Protein AF-A0A6J4JRX9-F1 (afdb_monomer_lite)

Secondary structure (DSSP, 8-state):
------SSHHHHHHHHHHHHH-SS--SS-----PPEEEEEEESGGGHHHHHHHHHHHHHH-S-EEEE--GGGTTTTHHHHHTSEEEEEEETTTPPPGGGS-HHHHHHHHTS---TTEEEEEEEE-TTS-EEEEEEESSHHHHHHHHHH-SSGGGS-SS-EEEEE--B-TT--EEEEEEEE-SSS-HHHHHHHHHHHHHHHHHTTSSEEEP-TTHHHHHHHS--BTTBS-SHHHHHHHHHHH-SSEEEEEEEEEEEEEEEEEEEEEE-SPPPPPPPPPPPPGGGG-------S-----TTSHHHHHHHHHHH----HHHHHHHHHHIIIIIHHHHHHHHHHHHHHHHH-EEEEEEEEEEEEEEEEEEEEEEEETTT--EEEEEEEEEEEEEEEEEEEEEEEEESTTPPPPPPP-PPPBS---HHHHHHHHHHHHHHHHHHHHHHSBPPP-----------------PPPPPP-------EEEEEEETTEEEES--GGGT--TT-EEEEE-TTS-EEEEEEEEE-SS-EEEEE-TT--HHHHTT--TT-EEE-

Radius of gyration: 42.66 Å; chains: 1; bounding box: 105×110×105 Å

Sequence (551 aa):
DVTISAPDAAWLRRAVAQFRSLREPPRLPLRQSVRSIAVVPVGPSLVGVAEWYVTANRRRKTALPHLLPLERYEASAPRIAHADELLLVDRSAAPGPAALPPAVAGLIAARAAGPSETVVWRTPKGNGGVRIVISAPNPDLVAEALRRYPDLRTAPEAPSVVASAPDLRAVRRIAVAGLKNGAGGPDLARRVASLAATQVRALQAFEVLERAGLSEVLSEIALGQAGITRAGDRDRVRQLAAADALLIVEVTDAQGSVQYAPSNERLTPPMPKPPARPPEPSRLRVLPSWPDAVFESPAWFPAETALRSVVGVMTDHEYKQALNRYYNVTLPRWQQWVDEYERRYRNREISWKQSLVARQTAAVSGSLRLVDLADGLVLWEAPFSASGSDASVFKTAAVTSAGEGSLPLPAAHPEASPRPSDAFVARVAESAVARGVQALRSTALLPSAAGGADTASASEPAPMVPPEAPPAAAADSGGRILDVDGDVLLIGLGASDGLRVDDTLQVRLPDNRTVGLVVTRVRPRTCDATFDPGMPADLRALVAVGQGVGR

Organism: NCBI:txid157466

InterPro domains:
  IPR005534 Curli production assembly/transport component CsgG [PF03783] (164-252)

pLDDT: mean 79.76, std 15.52, range [27.22, 95.31]

Foldseek 3Di:
DDDDDDPDPVVSVVSVVVCVVDPDHDPDDDDDDAAEEEEEEQFPQQPVLLVVLQVVVVVVSNHHYDYDYQVCCVVCVVVVLRHAYEYEAAQQGGPDLVPGDVVVSVVVVVDDDPLFFWKKAWAAHPVRHIYIYTHGNHNLLSSVVCVVCVPRVVIHHDIDGPAGFQACQVWAAEEFFFEEQEDADPVLSVLLRVLLLVLLVVVLQYHYDYFPCLRVLVNVQPQDPFFRQDPVSLVVSCVRRVGQKYKYWYWNDKWKKKDKDKDKDWPDDADDDQDDQDDQPVVQDDDPPDPDDDDDDPPPVVVVVVCCVPRPRDDPVRNVVSNCCCVVPVRVVSVVSNVVVVVCQQFPKIKMKMWIKIKMKMKIKTKIWMAGSVNRGTSDMDIWIFIDIDIDGPDIDIDIDGGSPDDDDGDDDDDMGRDDDSVVSSVRSSVRSSVNSVCSVSRHNGHDNDDDDDDDDDDDDDDDDDDDDDDDDDDQPKKWFADDDPQKTKIQAAVCNVDDQQDWKWFQFPVRDIFIWGFHAGDNGITITGGDPPDDPVVVVRDDGGTIIGD

Structure (mmCIF, N/CA/C/O backbone):
data_AF-A0A6J4JRX9-F1
#
_entry.id   AF-A0A6J4JRX9-F1
#
loop_
_atom_site.group_PDB
_atom_site.id
_atom_site.type_symbol
_atom_site.label_atom_id
_atom_site.label_alt_id
_atom_site.label_comp_id
_atom_site.label_asym_id
_atom_site.label_entity_id
_atom_site.label_seq_id
_atom_site.pdbx_PDB_ins_code
_atom_site.Cartn_x
_atom_site.Cartn_y
_atom_site.Cartn_z
_atom_site.occupancy
_atom_site.B_iso_or_equiv
_atom_site.auth_seq_id
_atom_site.auth_comp_id
_atom_site.auth_asym_id
_atom_site.auth_atom_id
_atom_site.pdbx_PDB_model_num
ATOM 1 N N . ASP A 1 1 ? 32.810 41.000 9.903 1.00 69.12 1 ASP A N 1
ATOM 2 C CA . ASP A 1 1 ? 32.368 39.599 10.055 1.00 69.12 1 ASP A CA 1
ATOM 3 C C . ASP A 1 1 ? 30.946 39.521 10.573 1.00 69.12 1 ASP A C 1
ATOM 5 O O . ASP A 1 1 ? 30.579 40.310 11.435 1.00 69.12 1 ASP A O 1
ATOM 9 N N . VAL A 1 2 ? 30.130 38.620 10.014 1.00 78.62 2 VAL A N 1
ATOM 10 C CA . VAL A 1 2 ? 28.741 38.388 10.448 1.00 78.62 2 VAL A CA 1
ATOM 11 C C . VAL A 1 2 ? 28.605 36.940 10.897 1.00 78.62 2 VAL A C 1
ATOM 13 O O . VAL A 1 2 ? 28.815 36.022 10.107 1.00 78.62 2 VAL A O 1
ATOM 16 N N . THR A 1 3 ? 28.220 36.739 12.156 1.00 83.31 3 THR A N 1
ATOM 17 C CA . THR A 1 3 ? 27.976 35.410 12.727 1.00 83.31 3 THR A CA 1
ATOM 18 C C . THR A 1 3 ? 26.490 35.082 12.644 1.00 83.31 3 THR A C 1
ATOM 20 O O . THR A 1 3 ? 25.662 35.773 13.235 1.00 83.31 3 THR A O 1
ATOM 23 N N . ILE A 1 4 ? 26.146 34.007 11.933 1.00 82.31 4 ILE A N 1
ATOM 24 C CA . ILE A 1 4 ? 24.780 33.474 11.869 1.00 82.31 4 ILE A CA 1
ATOM 25 C C . ILE A 1 4 ? 24.747 32.179 12.677 1.00 82.31 4 ILE A C 1
ATOM 27 O O . ILE A 1 4 ? 25.478 31.240 12.374 1.00 82.31 4 ILE A O 1
ATOM 31 N N . SER A 1 5 ? 23.889 32.131 13.695 1.00 79.19 5 SER A N 1
ATOM 32 C CA . SER A 1 5 ? 23.660 30.942 14.518 1.00 79.19 5 SER A CA 1
ATOM 33 C C . SER A 1 5 ? 22.247 30.414 14.292 1.00 79.19 5 SER A C 1
ATOM 35 O O . SER A 1 5 ? 21.303 31.189 14.128 1.00 79.19 5 SER A O 1
ATOM 37 N N . ALA A 1 6 ? 22.106 29.093 14.253 1.00 76.19 6 ALA A N 1
ATOM 38 C CA . ALA A 1 6 ? 20.841 28.412 14.033 1.00 76.19 6 ALA A CA 1
ATOM 39 C C . ALA A 1 6 ? 20.828 27.061 14.766 1.00 76.19 6 ALA A C 1
ATOM 41 O O . ALA A 1 6 ? 21.892 26.479 14.979 1.00 76.19 6 ALA A O 1
ATOM 42 N N . PRO A 1 7 ? 19.642 26.539 15.122 1.00 69.44 7 PRO A N 1
ATOM 43 C CA . PRO A 1 7 ? 19.524 25.291 15.878 1.00 69.44 7 PRO A CA 1
ATOM 44 C C . PRO A 1 7 ? 19.961 24.044 15.093 1.00 69.44 7 PRO A C 1
ATOM 46 O O . PRO A 1 7 ? 20.330 23.046 15.702 1.00 69.44 7 PRO A O 1
ATOM 49 N N . ASP A 1 8 ? 19.928 24.082 13.757 1.00 72.88 8 ASP A N 1
ATOM 50 C CA . ASP A 1 8 ? 20.431 23.007 12.899 1.00 72.88 8 ASP A CA 1
ATOM 51 C C . ASP A 1 8 ? 20.886 23.525 11.520 1.00 72.88 8 ASP A C 1
ATOM 53 O O . ASP A 1 8 ? 20.710 24.696 11.169 1.00 72.88 8 ASP A O 1
ATOM 57 N N . ALA A 1 9 ? 21.455 22.633 10.703 1.00 74.00 9 ALA A N 1
ATOM 58 C CA . ALA A 1 9 ? 21.954 22.961 9.369 1.00 74.00 9 ALA A CA 1
ATOM 59 C C . ALA A 1 9 ? 20.857 23.407 8.378 1.00 74.00 9 ALA A C 1
ATOM 61 O O . ALA A 1 9 ? 21.138 24.157 7.441 1.00 74.00 9 ALA A O 1
ATOM 62 N N . ALA A 1 10 ? 19.609 22.954 8.536 1.00 69.81 10 ALA A N 1
ATOM 63 C CA . ALA A 1 10 ? 18.510 23.354 7.659 1.00 69.81 10 ALA A CA 1
ATOM 64 C C . ALA A 1 10 ? 18.066 24.794 7.948 1.00 69.81 10 ALA A C 1
ATOM 66 O O . ALA A 1 10 ? 17.882 25.577 7.008 1.00 69.81 10 ALA A O 1
ATOM 67 N N . TRP A 1 11 ? 17.966 25.154 9.227 1.00 72.25 11 TRP A N 1
ATOM 68 C CA . TRP A 1 11 ? 17.722 26.518 9.678 1.00 72.25 11 TRP A CA 1
ATOM 69 C C . TRP A 1 11 ? 18.900 27.435 9.383 1.00 72.25 11 TRP A C 1
ATOM 71 O O . TRP A 1 11 ? 18.672 28.554 8.932 1.00 72.25 11 TRP A O 1
ATOM 81 N N . LEU A 1 12 ? 20.139 26.954 9.515 1.00 80.69 12 LEU A N 1
ATOM 82 C CA . LEU A 1 12 ? 21.327 27.727 9.152 1.00 80.69 12 LEU A CA 1
ATOM 83 C C . LEU A 1 12 ? 21.299 28.115 7.672 1.00 80.69 12 LEU A C 1
ATOM 85 O O . LEU A 1 12 ? 21.439 29.287 7.339 1.00 80.69 12 LEU A O 1
ATOM 89 N N . ARG A 1 13 ? 21.023 27.158 6.774 1.00 81.50 13 ARG A N 1
ATOM 90 C CA . ARG A 1 13 ? 20.884 27.435 5.333 1.00 81.50 13 ARG A CA 1
ATOM 91 C C . ARG A 1 13 ? 19.801 28.474 5.038 1.00 81.50 13 ARG A C 1
ATOM 93 O O . ARG A 1 13 ? 19.998 29.324 4.175 1.00 81.50 13 ARG A O 1
ATOM 100 N N . ARG A 1 14 ? 18.669 28.424 5.750 1.00 77.06 14 ARG A N 1
ATOM 101 C CA . ARG A 1 14 ? 17.591 29.415 5.613 1.00 77.06 14 ARG A CA 1
ATOM 102 C C . ARG A 1 14 ? 18.017 30.786 6.130 1.00 77.06 14 ARG A C 1
ATOM 104 O O . ARG A 1 14 ? 17.813 31.762 5.422 1.00 77.06 14 ARG A O 1
ATOM 111 N N . ALA A 1 15 ? 18.606 30.854 7.319 1.00 81.00 15 ALA A N 1
ATOM 112 C CA . ALA A 1 15 ? 19.076 32.096 7.918 1.00 81.00 15 ALA A CA 1
ATOM 113 C C . ALA A 1 15 ? 20.143 32.764 7.037 1.00 81.00 15 ALA A C 1
ATOM 115 O O . ALA A 1 15 ? 20.081 33.967 6.814 1.00 81.00 15 ALA A O 1
ATOM 116 N N . VAL A 1 16 ? 21.047 31.980 6.437 1.00 86.19 16 VAL A N 1
ATOM 117 C CA . VAL A 1 16 ? 22.018 32.457 5.440 1.00 86.19 16 VAL A CA 1
ATOM 118 C C . VAL A 1 16 ? 21.322 32.974 4.180 1.00 86.19 16 VAL A C 1
ATOM 120 O O . VAL A 1 16 ? 21.652 34.057 3.709 1.00 86.19 16 VAL A O 1
ATOM 123 N N . ALA A 1 17 ? 20.358 32.232 3.624 1.00 84.81 17 ALA A N 1
ATOM 124 C CA . ALA A 1 17 ? 19.619 32.666 2.436 1.00 84.81 17 ALA A CA 1
ATOM 125 C C . ALA A 1 17 ? 18.822 33.957 2.690 1.00 84.81 17 ALA A C 1
ATOM 127 O O . ALA A 1 17 ? 18.840 34.867 1.867 1.00 84.81 17 ALA A O 1
ATOM 128 N N . GLN A 1 18 ? 18.178 34.059 3.852 1.00 83.06 18 GLN A N 1
ATOM 129 C CA . GLN A 1 18 ? 17.458 35.251 4.279 1.00 83.06 18 GLN A CA 1
ATOM 130 C C . GLN A 1 18 ? 18.415 36.425 4.487 1.00 83.06 18 GLN A C 1
ATOM 132 O O . GLN A 1 18 ? 18.157 37.502 3.964 1.00 83.06 18 GLN A O 1
ATOM 137 N N . PHE A 1 19 ? 19.542 36.218 5.170 1.00 85.69 19 PHE A N 1
ATOM 138 C CA . PHE A 1 19 ? 20.568 37.244 5.336 1.00 85.69 19 PHE A CA 1
ATOM 139 C C . PHE A 1 19 ? 21.078 37.759 3.981 1.00 85.69 19 PHE A C 1
ATOM 141 O O . PHE A 1 19 ? 21.140 38.964 3.777 1.00 85.69 19 PHE A O 1
ATOM 148 N N . ARG A 1 20 ? 21.344 36.864 3.019 1.00 87.25 20 ARG A N 1
ATOM 149 C CA . ARG A 1 20 ? 21.748 37.230 1.647 1.00 87.25 20 ARG A CA 1
ATOM 150 C C . ARG A 1 20 ? 20.680 38.006 0.871 1.00 87.25 20 ARG A C 1
ATOM 152 O O . ARG A 1 20 ? 21.022 38.688 -0.086 1.00 87.25 20 ARG A O 1
ATOM 159 N N . SER A 1 21 ? 19.407 37.880 1.249 1.00 86.44 21 SER A N 1
ATOM 160 C CA . SER A 1 21 ? 18.303 38.625 0.629 1.00 86.44 21 SER A CA 1
ATOM 161 C C . SER A 1 21 ? 18.113 40.033 1.204 1.00 86.44 21 SER A C 1
ATOM 163 O O . SER A 1 21 ? 17.367 40.829 0.635 1.00 86.44 21 SER A O 1
ATOM 165 N N . LEU A 1 22 ? 18.773 40.357 2.322 1.00 85.31 22 LEU A N 1
ATOM 166 C CA . LEU A 1 22 ? 18.727 41.696 2.895 1.00 85.31 22 LEU A CA 1
ATOM 167 C C . LEU A 1 22 ? 19.593 42.639 2.055 1.00 85.31 22 LEU A C 1
ATOM 169 O O . LEU A 1 22 ? 20.739 42.326 1.742 1.00 85.31 22 LEU A O 1
ATOM 173 N N . ARG A 1 23 ? 19.048 43.813 1.715 1.00 86.56 23 ARG A N 1
ATOM 174 C CA . ARG A 1 23 ? 19.794 44.861 0.994 1.00 86.56 23 ARG A CA 1
ATOM 175 C C . ARG A 1 23 ? 20.955 45.420 1.818 1.00 86.56 23 ARG A C 1
ATOM 177 O O . ARG A 1 23 ? 21.963 45.814 1.249 1.00 86.56 23 ARG A O 1
ATOM 184 N N . GLU A 1 24 ? 20.815 45.422 3.142 1.00 86.31 24 GLU A N 1
ATOM 185 C CA . GLU A 1 24 ? 21.845 45.850 4.087 1.00 86.31 24 GLU A CA 1
ATOM 186 C C . GLU A 1 24 ? 21.929 44.865 5.264 1.00 86.31 24 GLU A C 1
ATOM 188 O O . GLU A 1 24 ? 20.896 44.338 5.698 1.00 86.31 24 GLU A O 1
ATOM 193 N N . PRO A 1 25 ? 23.131 44.609 5.811 1.00 81.31 25 PRO A N 1
ATOM 194 C CA . PRO A 1 25 ? 23.280 43.780 6.998 1.00 81.31 25 PRO A CA 1
ATOM 195 C C . PRO A 1 25 ? 22.623 44.464 8.213 1.00 81.31 25 PRO A C 1
ATOM 197 O O . PRO A 1 25 ? 22.790 45.672 8.408 1.00 81.31 25 PRO A O 1
ATOM 200 N N . PRO A 1 26 ? 21.884 43.723 9.059 1.00 80.50 26 PRO A N 1
ATOM 201 C CA . PRO A 1 26 ? 21.229 44.301 10.221 1.00 80.50 26 PRO A CA 1
ATOM 202 C C . PRO A 1 26 ? 22.281 44.830 11.202 1.00 80.50 26 PRO A C 1
ATOM 204 O O . PRO A 1 26 ? 23.213 44.122 11.579 1.00 80.50 26 PRO A O 1
ATOM 207 N N . ARG A 1 27 ? 22.115 46.085 11.632 1.00 83.69 27 ARG A N 1
ATOM 208 C CA . ARG A 1 27 ? 23.027 46.761 12.576 1.00 83.69 27 ARG A CA 1
ATOM 209 C C . ARG A 1 27 ? 22.879 46.268 14.020 1.00 83.69 27 ARG A C 1
ATOM 211 O O . ARG A 1 27 ? 23.728 46.555 14.854 1.00 83.69 27 ARG A O 1
ATOM 218 N N . LEU A 1 28 ? 21.806 45.532 14.310 1.00 83.06 28 LEU A N 1
ATOM 219 C CA . LEU A 1 28 ? 21.521 44.919 15.605 1.00 83.06 28 LEU A CA 1
ATOM 220 C C . LEU A 1 28 ? 21.326 43.405 15.440 1.00 83.06 28 LEU A C 1
ATOM 222 O O . LEU A 1 28 ? 20.880 42.970 14.374 1.00 83.06 28 LEU A O 1
ATOM 226 N N . PRO A 1 29 ? 21.605 42.594 16.481 1.00 80.12 29 PRO A N 1
ATOM 227 C CA . PRO A 1 29 ? 21.343 41.161 16.450 1.00 80.12 29 PRO A CA 1
ATOM 228 C C . PRO A 1 29 ? 19.869 40.875 16.142 1.00 80.12 29 PRO A C 1
ATOM 230 O O . PRO A 1 29 ? 18.986 41.101 16.970 1.00 80.12 29 PRO A O 1
ATOM 233 N N . LEU A 1 30 ? 19.599 40.351 14.946 1.00 77.50 30 LEU A N 1
ATOM 234 C CA . LEU A 1 30 ? 18.257 39.950 14.549 1.00 77.50 30 LEU A CA 1
ATOM 235 C C . LEU A 1 30 ? 17.956 38.570 15.144 1.00 77.50 30 LEU A C 1
ATOM 237 O O . LEU A 1 30 ? 18.492 37.557 14.696 1.00 77.50 30 LEU A O 1
ATOM 241 N N . ARG A 1 31 ? 17.101 38.522 16.167 1.00 75.06 31 ARG A N 1
ATOM 242 C CA . ARG A 1 31 ? 16.618 37.260 16.740 1.00 75.06 31 ARG A CA 1
ATOM 243 C C . ARG A 1 31 ? 15.301 36.875 16.083 1.00 75.06 31 ARG A C 1
ATOM 245 O O . ARG A 1 31 ? 14.309 37.580 16.228 1.00 75.06 31 ARG A O 1
ATOM 252 N N . GLN A 1 32 ? 15.286 35.736 15.399 1.00 68.56 32 GLN A N 1
ATOM 253 C CA . GLN A 1 32 ? 14.055 35.132 14.905 1.00 68.56 32 GLN A CA 1
ATOM 254 C C . GLN A 1 32 ? 13.674 33.965 15.816 1.00 68.56 32 GLN A C 1
ATOM 256 O O . GLN A 1 32 ? 14.455 33.031 15.999 1.00 68.56 32 GLN A O 1
ATOM 261 N N . SER A 1 33 ? 12.482 34.022 16.405 1.00 66.31 33 SER A N 1
ATOM 262 C CA . SER A 1 33 ? 11.951 32.924 17.205 1.00 66.31 33 SER A CA 1
ATOM 263 C C . SER A 1 33 ? 11.574 31.758 16.292 1.00 66.31 33 SER A C 1
ATOM 265 O O . SER A 1 33 ? 10.687 31.855 15.444 1.00 66.31 33 SER A O 1
ATOM 267 N N . VAL A 1 34 ? 12.270 30.635 16.459 1.00 70.06 34 VAL A N 1
ATOM 268 C CA . VAL A 1 34 ? 11.876 29.361 15.855 1.00 70.06 34 VAL A CA 1
ATOM 269 C C . VAL A 1 34 ? 10.865 28.714 16.789 1.00 70.06 34 VAL A C 1
ATOM 271 O O . VAL A 1 34 ? 11.145 28.534 17.972 1.00 70.06 34 VAL A O 1
ATOM 274 N N . ARG A 1 35 ? 9.680 28.378 16.275 1.00 75.81 35 ARG A N 1
ATOM 275 C CA . ARG A 1 35 ? 8.700 27.619 17.057 1.00 75.81 35 ARG A CA 1
ATOM 276 C C . ARG A 1 35 ? 9.214 26.203 17.256 1.00 75.81 35 ARG A C 1
ATOM 278 O O . ARG A 1 35 ? 9.426 25.494 16.273 1.00 75.81 35 ARG A O 1
ATOM 285 N N . SER A 1 36 ? 9.392 25.807 18.506 1.00 85.31 36 SER A N 1
ATOM 286 C CA . SER A 1 36 ? 9.726 24.435 18.879 1.00 85.31 36 SER A CA 1
ATOM 287 C C . SER A 1 36 ? 8.452 23.674 19.219 1.00 85.31 36 SER A C 1
ATOM 289 O O . SER A 1 36 ? 7.572 24.226 19.877 1.00 85.31 36 SER A O 1
ATOM 291 N N . ILE A 1 37 ? 8.362 22.419 18.781 1.00 89.81 37 ILE A N 1
ATOM 292 C CA . ILE A 1 37 ? 7.240 21.525 19.083 1.00 89.81 37 ILE A CA 1
ATOM 293 C C . ILE A 1 37 ? 7.790 20.300 19.811 1.00 89.81 37 ILE A C 1
ATOM 295 O O . ILE A 1 37 ? 8.621 19.584 19.254 1.00 89.81 37 ILE A O 1
ATOM 299 N N . ALA A 1 38 ? 7.335 20.041 21.032 1.00 91.94 38 ALA A N 1
ATOM 300 C CA . ALA A 1 38 ? 7.601 18.793 21.739 1.00 91.94 38 ALA A CA 1
ATOM 301 C C . ALA A 1 38 ? 6.570 17.740 21.311 1.00 91.94 38 ALA A C 1
ATOM 303 O O . ALA A 1 38 ? 5.374 17.933 21.507 1.00 91.94 38 ALA A O 1
ATOM 304 N N . VAL A 1 39 ? 7.029 16.644 20.711 1.00 94.12 39 VAL A N 1
ATOM 305 C CA . VAL A 1 39 ? 6.196 15.524 20.258 1.00 94.12 39 VAL A CA 1
ATOM 306 C C . VAL A 1 39 ? 6.330 14.392 21.263 1.00 94.12 39 VAL A C 1
ATOM 308 O O . VAL A 1 39 ? 7.422 13.852 21.436 1.00 94.12 39 VAL A O 1
ATOM 311 N N . VAL A 1 40 ? 5.230 14.053 21.924 1.00 93.69 40 VAL A N 1
ATOM 312 C CA . VAL A 1 40 ? 5.192 13.131 23.060 1.00 93.69 40 VAL A CA 1
ATOM 313 C C . VAL A 1 40 ? 4.323 11.923 22.698 1.00 93.69 40 VAL A C 1
ATOM 315 O O . VAL A 1 40 ? 3.097 12.058 22.642 1.00 93.69 40 VAL A O 1
ATOM 318 N N . PRO A 1 41 ? 4.922 10.753 22.416 1.00 94.06 41 PRO A N 1
ATOM 319 C CA . PRO A 1 41 ? 4.177 9.519 22.211 1.00 94.06 41 PRO A CA 1
ATOM 320 C C . PRO A 1 41 ? 3.727 8.941 23.560 1.00 94.06 41 PRO A C 1
ATOM 322 O O . PRO A 1 41 ? 4.542 8.671 24.440 1.00 94.06 41 PRO A O 1
ATOM 325 N N . VAL A 1 42 ? 2.422 8.743 23.719 1.00 90.69 42 VAL A N 1
ATOM 326 C CA . VAL A 1 42 ? 1.777 8.112 24.874 1.00 90.69 42 VAL A CA 1
ATOM 327 C C . VAL A 1 42 ? 1.356 6.705 24.458 1.00 90.69 42 VAL A C 1
ATOM 329 O O . VAL A 1 42 ? 0.253 6.486 23.957 1.00 90.69 42 VAL A O 1
ATOM 332 N N . GLY A 1 43 ? 2.294 5.775 24.620 1.00 85.81 43 GLY A N 1
ATOM 333 C CA . GLY A 1 43 ? 2.199 4.388 24.164 1.00 85.81 43 GLY A CA 1
ATOM 334 C C . GLY A 1 43 ? 3.432 3.999 23.332 1.00 85.81 43 GLY A C 1
ATOM 335 O O . GLY A 1 43 ? 3.871 4.787 22.486 1.00 85.81 43 GLY A O 1
ATOM 336 N N . PRO A 1 44 ? 4.017 2.805 23.541 1.00 85.94 44 PRO A N 1
ATOM 337 C CA . PRO A 1 44 ? 5.254 2.400 22.862 1.00 85.94 44 PRO A CA 1
ATOM 338 C C . PRO A 1 44 ? 5.084 2.263 21.338 1.00 85.94 44 PRO A C 1
ATOM 340 O O . PRO A 1 44 ? 6.000 2.563 20.573 1.00 85.94 44 PRO A O 1
ATOM 343 N N . SER A 1 45 ? 3.888 1.887 20.886 1.00 87.12 45 SER A N 1
ATOM 344 C CA . SER A 1 45 ? 3.480 1.778 19.477 1.00 87.12 45 SER A CA 1
ATOM 345 C C . SER A 1 45 ? 3.566 3.099 18.694 1.00 87.12 45 SER A C 1
ATOM 347 O O . SER A 1 45 ? 3.683 3.086 17.468 1.00 87.12 45 SER A O 1
ATOM 349 N N . LEU A 1 46 ? 3.538 4.249 19.377 1.00 92.38 46 LEU A N 1
ATOM 350 C CA . LEU A 1 46 ? 3.522 5.573 18.749 1.00 92.38 46 LEU A CA 1
ATOM 351 C C . LEU A 1 46 ? 4.898 6.185 18.515 1.00 92.38 46 LEU A C 1
ATOM 353 O O . LEU A 1 46 ? 4.987 7.218 17.848 1.00 92.38 46 LEU A O 1
ATOM 357 N N . VAL A 1 47 ? 5.973 5.572 19.014 1.00 91.31 47 VAL A N 1
ATOM 358 C CA . VAL A 1 47 ? 7.333 6.098 18.826 1.00 91.31 47 VAL A CA 1
ATOM 359 C C . VAL A 1 47 ? 7.656 6.231 17.335 1.00 91.31 47 VAL A C 1
ATOM 361 O O . VAL A 1 47 ? 8.080 7.299 16.899 1.00 91.31 47 VAL A O 1
ATOM 364 N N . GLY A 1 48 ? 7.333 5.215 16.528 1.00 90.69 48 GLY A N 1
ATOM 365 C CA . GLY A 1 48 ? 7.534 5.264 15.075 1.00 90.69 48 GLY A CA 1
ATOM 366 C C . GLY A 1 48 ? 6.711 6.357 14.378 1.00 90.69 48 GLY A C 1
ATOM 367 O O . GLY A 1 48 ? 7.213 7.051 13.491 1.00 90.69 48 GLY A O 1
ATOM 368 N N . VAL A 1 49 ? 5.463 6.579 14.812 1.00 91.69 49 VAL A N 1
ATOM 369 C CA . VAL A 1 49 ? 4.599 7.655 14.286 1.00 91.69 49 VAL A CA 1
ATOM 370 C C . VAL A 1 49 ? 5.183 9.032 14.625 1.00 91.69 49 VAL A C 1
ATOM 372 O O . VAL A 1 49 ? 5.248 9.919 13.768 1.00 91.69 49 VAL A O 1
ATOM 375 N N . ALA A 1 50 ? 5.660 9.206 15.858 1.00 92.62 50 ALA A N 1
ATOM 376 C CA . ALA A 1 50 ? 6.289 10.436 16.317 1.00 92.62 50 ALA A CA 1
ATOM 377 C C . ALA A 1 50 ? 7.602 10.727 15.565 1.00 92.62 50 ALA A C 1
ATOM 379 O O . ALA A 1 50 ? 7.814 11.852 15.105 1.00 92.62 50 ALA A O 1
ATOM 380 N N . GLU A 1 51 ? 8.461 9.723 15.376 1.00 92.38 51 GLU A N 1
ATOM 381 C CA . GLU A 1 51 ? 9.711 9.834 14.612 1.00 92.38 51 GLU A CA 1
ATOM 382 C C . GLU A 1 51 ? 9.472 10.206 13.147 1.00 92.38 51 GLU A C 1
ATOM 384 O O . GLU A 1 51 ? 10.152 11.090 12.605 1.00 92.38 51 GLU A O 1
ATOM 389 N N . TRP A 1 52 ? 8.475 9.581 12.514 1.00 91.12 52 TRP A N 1
ATOM 390 C CA . TRP A 1 52 ? 8.041 9.941 11.169 1.00 91.12 52 TRP A CA 1
ATOM 391 C C . TRP A 1 52 ? 7.623 11.412 11.107 1.00 91.12 52 TRP A C 1
ATOM 393 O O . TRP A 1 52 ? 8.118 12.155 10.253 1.00 91.12 52 TRP A O 1
ATOM 403 N N . TYR A 1 53 ? 6.778 11.864 12.039 1.00 89.81 53 TYR A N 1
ATOM 404 C CA . TYR A 1 53 ? 6.314 13.250 12.087 1.00 89.81 53 TYR A CA 1
ATOM 405 C C . TYR A 1 53 ? 7.476 14.237 12.268 1.00 89.81 53 TYR A C 1
ATOM 407 O O . TYR A 1 53 ? 7.554 15.239 11.546 1.00 89.81 53 TYR A O 1
ATOM 415 N N . VAL A 1 54 ? 8.409 13.951 13.185 1.00 89.56 54 VAL A N 1
ATOM 416 C CA . VAL A 1 54 ? 9.613 14.768 13.413 1.00 89.56 54 VAL A CA 1
ATOM 417 C C . VAL A 1 54 ? 10.445 14.865 12.134 1.00 89.56 54 VAL A C 1
ATOM 419 O O . VAL A 1 54 ? 10.830 15.960 11.716 1.00 89.56 54 VAL A O 1
ATOM 422 N N . THR A 1 55 ? 10.683 13.737 11.469 1.00 87.12 55 THR A N 1
ATOM 423 C CA . THR A 1 55 ? 11.489 13.667 10.244 1.00 87.12 55 THR A CA 1
ATOM 424 C C . THR A 1 55 ? 10.830 14.409 9.083 1.00 87.12 55 THR A C 1
ATOM 426 O O . THR A 1 55 ? 11.488 15.183 8.380 1.00 87.12 55 THR A O 1
ATOM 429 N N . ALA A 1 56 ? 9.522 14.224 8.898 1.00 83.50 56 ALA A N 1
ATOM 430 C CA . ALA A 1 56 ? 8.748 14.877 7.852 1.00 83.50 56 ALA A CA 1
ATOM 431 C C . ALA A 1 56 ? 8.702 16.403 8.043 1.00 83.50 56 ALA A C 1
ATOM 433 O O . ALA A 1 56 ? 8.903 17.156 7.086 1.00 83.50 56 ALA A O 1
ATOM 434 N N . ASN A 1 57 ? 8.508 16.881 9.275 1.00 79.56 57 ASN A N 1
ATOM 435 C CA . ASN A 1 57 ? 8.364 18.312 9.554 1.00 79.56 57 ASN A CA 1
ATOM 436 C C . ASN A 1 57 ? 9.692 19.069 9.635 1.00 79.56 57 ASN A C 1
ATOM 438 O O . ASN A 1 57 ? 9.737 20.238 9.248 1.00 79.56 57 ASN A O 1
ATOM 442 N N . ARG A 1 58 ? 10.806 18.403 9.978 1.00 76.88 58 ARG A N 1
ATOM 443 C CA . ARG A 1 58 ? 12.154 18.984 9.808 1.00 76.88 58 ARG A CA 1
ATOM 444 C C . ARG A 1 58 ? 12.413 19.434 8.367 1.00 76.88 58 ARG A C 1
ATOM 446 O O . ARG A 1 58 ? 13.098 20.430 8.143 1.00 76.88 58 ARG A O 1
ATOM 453 N N . ARG A 1 59 ? 11.828 18.749 7.376 1.00 70.88 59 ARG A N 1
ATOM 454 C CA . ARG A 1 59 ? 11.943 19.127 5.955 1.00 70.88 59 ARG A CA 1
ATOM 455 C C . ARG A 1 59 ? 11.060 20.320 5.573 1.00 70.88 59 ARG A C 1
ATOM 457 O O . ARG A 1 59 ? 11.443 21.079 4.686 1.00 70.88 59 ARG A O 1
ATOM 464 N N . ARG A 1 60 ? 9.912 20.505 6.240 1.00 68.06 60 ARG A N 1
ATOM 465 C CA . ARG A 1 60 ? 8.909 21.546 5.927 1.00 68.06 60 ARG A CA 1
ATOM 466 C C . ARG A 1 60 ? 9.263 22.942 6.460 1.00 68.06 60 ARG A C 1
ATOM 468 O O . ARG A 1 60 ? 8.702 23.921 5.983 1.00 68.06 60 ARG A O 1
ATOM 475 N N . LYS A 1 61 ? 10.232 23.061 7.381 1.00 67.69 61 LYS A N 1
ATOM 476 C CA . LYS A 1 61 ? 10.791 24.340 7.893 1.00 67.69 61 LYS A CA 1
ATOM 477 C C . LYS A 1 61 ? 9.767 25.292 8.552 1.00 67.69 61 LYS A C 1
ATOM 479 O O . LYS A 1 61 ? 10.034 26.492 8.656 1.00 67.69 61 LYS A O 1
ATOM 484 N N . THR A 1 62 ? 8.611 24.792 8.986 1.00 68.50 62 THR A N 1
ATOM 485 C CA . THR A 1 62 ? 7.547 25.580 9.643 1.00 68.50 62 THR A CA 1
ATOM 486 C C . THR A 1 62 ? 7.712 25.640 11.162 1.00 68.50 62 THR A C 1
ATOM 488 O O . THR A 1 62 ? 7.413 26.664 11.772 1.00 68.50 62 THR A O 1
ATOM 491 N N . ALA A 1 63 ? 8.249 24.579 11.761 1.00 77.12 63 ALA A N 1
ATOM 492 C CA . ALA A 1 63 ? 8.580 24.478 13.177 1.00 77.12 63 ALA A CA 1
ATOM 493 C C . ALA A 1 63 ? 9.726 23.473 13.383 1.00 77.12 63 ALA A C 1
ATOM 495 O O . ALA A 1 63 ? 10.060 22.714 12.469 1.00 77.12 63 ALA A O 1
ATOM 496 N N . LEU A 1 64 ? 10.330 23.473 14.570 1.00 84.62 64 LEU A N 1
ATOM 497 C CA . LEU A 1 64 ? 11.371 22.533 14.971 1.00 84.62 64 LEU A CA 1
ATOM 498 C C . LEU A 1 64 ? 10.769 21.457 15.891 1.00 84.62 64 LEU A C 1
ATOM 500 O O . LEU A 1 64 ? 10.584 21.706 17.083 1.00 84.62 64 LEU A O 1
ATOM 504 N N . PRO A 1 65 ? 10.407 20.276 15.359 1.00 88.44 65 PRO A N 1
ATOM 505 C CA . PRO A 1 65 ? 9.874 19.194 16.171 1.00 88.44 65 PRO A CA 1
ATOM 506 C C . PRO A 1 65 ? 10.992 18.440 16.906 1.00 88.44 65 PRO A C 1
ATOM 508 O O . PRO A 1 65 ? 12.041 18.116 16.333 1.00 88.44 65 PRO A O 1
ATOM 511 N N . HIS A 1 66 ? 10.727 18.105 18.163 1.00 88.75 66 HIS A N 1
ATOM 512 C CA . HIS A 1 66 ? 11.591 17.322 19.035 1.00 88.75 66 HIS A CA 1
ATOM 513 C C . HIS A 1 66 ? 10.809 16.145 19.594 1.00 88.75 66 HIS A C 1
ATOM 515 O O . HIS A 1 66 ? 9.757 16.338 20.196 1.00 88.75 66 HIS A O 1
ATOM 521 N N . LEU A 1 67 ? 11.337 14.936 19.416 1.00 91.81 67 LEU A N 1
ATOM 522 C CA . LEU A 1 67 ? 10.803 13.768 20.098 1.00 91.81 67 LEU A CA 1
ATOM 523 C C . LEU A 1 67 ? 11.112 13.887 21.592 1.00 91.81 67 LEU A C 1
ATOM 525 O O . LEU A 1 67 ? 12.265 14.105 21.972 1.00 91.81 67 LEU A O 1
ATOM 529 N N . LEU A 1 68 ? 10.088 13.745 22.421 1.00 91.50 68 LEU A N 1
ATOM 530 C CA . LEU A 1 68 ? 10.194 13.739 23.868 1.00 91.50 68 LEU A CA 1
ATOM 531 C C . LEU A 1 68 ? 9.568 12.440 24.393 1.00 91.50 68 LEU A C 1
ATOM 533 O O . LEU A 1 68 ? 8.344 12.329 24.394 1.00 91.50 68 LEU A O 1
ATOM 537 N N . PRO A 1 69 ? 10.387 11.469 24.833 1.00 89.69 69 PRO A N 1
ATOM 538 C CA . PRO A 1 69 ? 9.889 10.260 25.480 1.00 89.69 69 PRO A CA 1
ATOM 539 C C . PRO A 1 69 ? 9.027 10.599 26.700 1.00 89.69 69 PRO A C 1
ATOM 541 O O . PRO A 1 69 ? 9.330 11.555 27.426 1.00 89.69 69 PRO A O 1
ATOM 544 N N . LEU A 1 70 ? 7.966 9.821 26.921 1.00 87.88 70 LEU A N 1
ATOM 545 C CA . LEU A 1 70 ? 6.976 10.076 27.968 1.00 87.88 70 LEU A CA 1
ATOM 546 C C . LEU A 1 70 ? 7.610 10.125 29.367 1.00 87.88 70 LEU A C 1
ATOM 548 O O . LEU A 1 70 ? 7.244 10.965 30.185 1.00 87.88 70 LEU A O 1
ATOM 552 N N . GLU A 1 71 ? 8.627 9.302 29.613 1.00 87.19 71 GLU A N 1
ATOM 553 C CA . GLU A 1 71 ? 9.334 9.185 30.895 1.00 87.19 71 GLU A CA 1
ATOM 554 C C . GLU A 1 71 ? 10.116 10.460 31.245 1.00 87.19 71 GLU A C 1
ATOM 556 O O . GLU A 1 71 ? 10.437 10.718 32.402 1.00 87.19 71 GLU A O 1
ATOM 561 N N . ARG A 1 72 ? 10.437 11.285 30.241 1.00 87.94 72 ARG A N 1
ATOM 562 C CA . ARG A 1 72 ? 11.165 12.551 30.411 1.00 87.94 72 ARG A CA 1
ATOM 563 C C . ARG A 1 72 ? 10.247 13.767 30.446 1.00 87.94 72 ARG A C 1
ATOM 565 O O . ARG A 1 72 ? 10.757 14.891 30.499 1.00 87.94 72 ARG A O 1
ATOM 572 N N . TYR A 1 73 ? 8.931 13.565 30.391 1.00 87.19 73 TYR A N 1
ATOM 573 C CA . TYR A 1 73 ? 7.957 14.645 30.278 1.00 87.19 73 TYR A CA 1
ATOM 574 C C . TYR A 1 73 ? 8.052 15.628 31.450 1.00 87.19 73 TYR A C 1
ATOM 576 O O . TYR A 1 73 ? 8.258 16.822 31.238 1.00 87.19 73 TYR A O 1
ATOM 584 N N . GLU A 1 74 ? 8.008 15.134 32.688 1.00 86.50 74 GLU A N 1
ATOM 585 C CA . GLU A 1 74 ? 8.068 15.982 33.888 1.00 86.50 74 GLU A CA 1
ATOM 586 C C . GLU A 1 74 ? 9.423 16.668 34.054 1.00 86.50 74 GLU A C 1
ATOM 588 O O . GLU A 1 74 ? 9.490 17.882 34.243 1.00 86.50 74 GLU A O 1
ATOM 593 N N . ALA A 1 75 ? 10.514 15.917 33.880 1.00 85.38 75 ALA A N 1
ATOM 594 C CA . ALA A 1 75 ? 11.872 16.456 33.943 1.00 85.38 75 ALA A CA 1
ATOM 595 C C . ALA A 1 75 ? 12.119 17.560 32.895 1.00 85.38 75 ALA A C 1
ATOM 597 O O . ALA A 1 75 ? 12.984 18.419 33.069 1.00 85.38 75 ALA A O 1
ATOM 598 N N . SER A 1 76 ? 11.350 17.557 31.803 1.00 84.81 76 SER A N 1
ATOM 599 C CA . SER A 1 76 ? 11.436 18.548 30.731 1.00 84.81 76 SER A CA 1
ATOM 600 C C . SER A 1 76 ? 10.402 19.671 30.852 1.00 84.81 76 SER A C 1
ATOM 602 O O . SER A 1 76 ? 10.397 20.552 29.991 1.00 84.81 76 SER A O 1
ATOM 604 N N . ALA A 1 77 ? 9.573 19.707 31.904 1.00 82.00 77 ALA A N 1
ATOM 605 C CA . ALA A 1 77 ? 8.493 20.684 32.070 1.00 82.00 77 ALA A CA 1
ATOM 606 C C . ALA A 1 77 ? 8.921 22.155 31.861 1.00 82.00 77 ALA A C 1
ATOM 608 O O . ALA A 1 77 ? 8.221 22.858 31.128 1.00 82.00 77 ALA A O 1
ATOM 609 N N . PRO A 1 78 ? 10.083 22.635 32.363 1.00 80.06 78 PRO A N 1
ATOM 610 C CA . PRO A 1 78 ? 10.532 24.008 32.105 1.00 80.06 78 PRO A CA 1
ATOM 611 C C . PRO A 1 78 ? 10.806 24.288 30.621 1.00 80.06 78 PRO A C 1
ATOM 613 O O . PRO A 1 78 ? 10.537 25.377 30.123 1.00 80.06 78 PRO A O 1
ATOM 616 N N . ARG A 1 79 ? 11.326 23.298 29.884 1.00 76.12 79 ARG A N 1
ATOM 617 C CA . ARG A 1 79 ? 11.603 23.418 28.441 1.00 76.12 79 ARG A CA 1
ATOM 618 C C . ARG A 1 79 ? 10.320 23.328 27.627 1.00 76.12 79 ARG A C 1
ATOM 620 O O . ARG A 1 79 ? 10.128 24.101 26.693 1.00 76.12 79 ARG A O 1
ATOM 627 N N . ILE A 1 80 ? 9.441 22.405 28.011 1.00 82.25 80 ILE A N 1
ATOM 628 C CA . ILE A 1 80 ? 8.127 22.217 27.406 1.00 82.25 80 ILE A CA 1
ATOM 629 C C . ILE A 1 80 ? 7.285 23.473 27.581 1.00 82.25 80 ILE A C 1
ATOM 631 O O . ILE A 1 80 ? 6.588 23.843 26.644 1.00 82.25 80 ILE A O 1
ATOM 635 N N . ALA A 1 81 ? 7.366 24.160 28.727 1.00 79.69 81 ALA A N 1
ATOM 636 C CA . ALA A 1 81 ? 6.608 25.378 28.991 1.00 79.69 81 ALA A CA 1
ATOM 637 C C . ALA A 1 81 ? 6.690 26.341 27.802 1.00 79.69 81 ALA A C 1
ATOM 639 O O . ALA A 1 81 ? 5.646 26.734 27.301 1.00 79.69 81 ALA A O 1
ATOM 640 N N . HIS A 1 82 ? 7.885 26.587 27.258 1.00 78.31 82 HIS A N 1
ATOM 641 C CA . HIS A 1 82 ? 8.141 27.512 26.145 1.00 78.31 82 HIS A CA 1
ATOM 642 C C . HIS A 1 82 ? 7.956 26.935 24.726 1.00 78.31 82 HIS A C 1
ATOM 644 O O . HIS A 1 82 ? 8.188 27.653 23.754 1.00 78.31 82 HIS A O 1
ATOM 650 N N . ALA A 1 83 ? 7.552 25.671 24.588 1.00 84.25 83 ALA A N 1
ATOM 651 C CA . ALA A 1 83 ? 7.314 25.009 23.306 1.00 84.25 83 ALA A CA 1
ATOM 652 C C . ALA A 1 83 ? 5.815 24.776 23.053 1.00 84.25 83 ALA A C 1
ATOM 654 O O . ALA A 1 83 ? 5.018 24.674 23.990 1.00 84.25 83 ALA A O 1
ATOM 655 N N . ASP A 1 84 ? 5.439 24.643 21.783 1.00 89.12 84 ASP A N 1
ATOM 656 C CA . ASP A 1 84 ? 4.175 24.004 21.425 1.00 89.12 84 ASP A CA 1
ATOM 657 C C . ASP A 1 84 ? 4.281 22.500 21.752 1.00 89.12 84 ASP A C 1
ATOM 659 O O . ASP A 1 84 ? 5.369 21.920 21.745 1.00 89.12 84 ASP A O 1
ATOM 663 N N . GLU A 1 85 ? 3.167 21.852 22.064 1.00 91.31 85 GLU A N 1
ATOM 664 C CA . GLU A 1 85 ? 3.128 20.446 22.471 1.00 91.31 85 GLU A CA 1
ATOM 665 C C . GLU A 1 85 ? 2.211 19.643 21.555 1.00 91.31 85 GLU A C 1
ATOM 667 O O . GLU A 1 85 ? 1.124 20.097 21.202 1.00 91.31 85 GLU A O 1
ATOM 672 N N . LEU A 1 86 ? 2.634 18.432 21.208 1.00 93.00 86 LEU A N 1
ATOM 673 C CA . LEU A 1 86 ? 1.855 17.451 20.470 1.00 93.00 86 LEU A CA 1
ATOM 674 C C . LEU A 1 86 ? 1.876 16.129 21.237 1.00 93.00 86 LEU A C 1
ATOM 676 O O . LEU A 1 86 ? 2.879 15.420 21.222 1.00 93.00 86 LEU A O 1
ATOM 680 N N . LEU A 1 87 ? 0.771 15.815 21.904 1.00 92.88 87 LEU A N 1
ATOM 681 C CA . LEU A 1 87 ? 0.543 14.552 22.598 1.00 92.88 87 LEU A CA 1
ATOM 682 C C . LEU A 1 87 ? -0.158 13.586 21.644 1.00 92.88 87 LEU A C 1
ATOM 684 O O . LEU A 1 87 ? -1.251 13.869 21.151 1.00 92.88 87 LEU A O 1
ATOM 688 N N . LEU A 1 88 ? 0.478 12.451 21.383 1.00 94.12 88 LEU A N 1
ATOM 689 C CA . LEU A 1 88 ? -0.066 11.369 20.571 1.00 94.12 88 LEU A CA 1
ATOM 690 C C . LEU A 1 88 ? -0.475 10.248 21.518 1.00 94.12 88 LEU A C 1
ATOM 692 O O . LEU A 1 88 ? 0.379 9.770 22.252 1.00 94.12 88 LEU A O 1
ATOM 696 N N . VAL A 1 89 ? -1.738 9.835 21.527 1.00 91.25 89 VAL A N 1
ATOM 697 C CA . VAL A 1 89 ? -2.257 8.844 22.479 1.00 91.25 89 VAL A CA 1
ATOM 698 C C . VAL A 1 89 ? -2.831 7.651 21.731 1.00 91.25 89 VAL A C 1
ATOM 700 O O . VAL A 1 89 ? -3.783 7.795 20.963 1.00 91.25 89 VAL A O 1
ATOM 703 N N . ASP A 1 90 ? -2.254 6.477 21.979 1.00 89.56 90 ASP A N 1
ATOM 704 C CA . ASP A 1 90 ? -2.762 5.195 21.501 1.00 89.56 90 ASP A CA 1
ATOM 705 C C . ASP A 1 90 ? -3.499 4.519 22.648 1.00 89.56 90 ASP A C 1
ATOM 707 O O . ASP A 1 90 ? -2.881 3.985 23.564 1.00 89.56 90 ASP A O 1
ATOM 711 N N . ARG A 1 91 ? -4.830 4.533 22.600 1.00 86.19 91 ARG A N 1
ATOM 712 C CA . ARG A 1 91 ? -5.657 3.985 23.678 1.00 86.19 91 ARG A CA 1
ATOM 713 C C . ARG A 1 91 ? -5.615 2.459 23.770 1.00 86.19 91 ARG A C 1
ATOM 715 O O . ARG A 1 91 ? -6.001 1.942 24.812 1.00 86.19 91 ARG A O 1
ATOM 722 N N . SER A 1 92 ? -5.141 1.742 22.745 1.00 80.12 92 SER A N 1
ATOM 723 C CA . SER A 1 92 ? -4.976 0.281 22.821 1.00 80.12 92 SER A CA 1
ATOM 724 C C . SER A 1 92 ? -3.771 -0.147 23.660 1.00 80.12 92 SER A C 1
ATOM 726 O O . SER A 1 92 ? -3.774 -1.240 24.220 1.00 80.12 92 SER A O 1
ATOM 728 N N . ALA A 1 93 ? -2.759 0.718 23.765 1.00 80.12 93 ALA A N 1
ATOM 729 C CA . ALA A 1 93 ? -1.492 0.430 24.436 1.00 80.12 93 ALA A CA 1
ATOM 730 C C . ALA A 1 93 ? -1.077 1.526 25.435 1.00 80.12 93 ALA A C 1
ATOM 732 O O . ALA A 1 93 ? 0.068 1.550 25.897 1.00 80.12 93 ALA A O 1
ATOM 733 N N . ALA A 1 94 ? -1.979 2.461 25.749 1.00 74.38 94 ALA A N 1
ATOM 734 C CA . ALA A 1 94 ? -1.713 3.528 26.699 1.00 74.38 94 ALA A CA 1
ATOM 735 C C . ALA A 1 94 ? -1.514 2.932 28.103 1.00 74.38 94 ALA A C 1
ATOM 737 O O . ALA A 1 94 ? -2.315 2.096 28.531 1.00 74.38 94 ALA A O 1
ATOM 738 N N . PRO A 1 95 ? -0.492 3.385 28.851 1.00 73.31 95 PRO A N 1
ATOM 739 C CA . PRO A 1 95 ? -0.379 3.063 30.265 1.00 73.31 95 PRO A CA 1
ATOM 740 C C . PRO A 1 95 ? -1.662 3.459 30.999 1.00 73.31 95 PRO A C 1
ATOM 742 O O . PRO A 1 95 ? -2.271 4.487 30.685 1.00 73.31 95 PRO A O 1
ATOM 745 N N . GLY A 1 96 ? -2.053 2.673 32.006 1.00 73.00 96 GLY A N 1
ATOM 746 C CA . GLY A 1 96 ? -3.149 3.055 32.893 1.00 73.00 96 GLY A CA 1
ATOM 747 C C . GLY A 1 96 ? -2.906 4.442 33.513 1.00 73.00 96 GLY A C 1
ATOM 748 O O . GLY A 1 96 ? -1.754 4.865 33.639 1.00 73.00 96 GLY A O 1
ATOM 749 N N . PRO A 1 97 ? -3.959 5.160 33.941 1.00 71.31 97 PRO A N 1
ATOM 750 C CA . PRO A 1 97 ? -3.853 6.547 34.405 1.00 71.31 97 PRO A CA 1
ATOM 751 C C . PRO A 1 97 ? -2.850 6.750 35.552 1.00 71.31 97 PRO A C 1
ATOM 753 O O . PRO A 1 97 ? -2.268 7.824 35.654 1.00 71.31 97 PRO A O 1
ATOM 756 N N . ALA A 1 98 ? -2.601 5.719 36.367 1.00 68.62 98 ALA A N 1
ATOM 757 C CA . ALA A 1 98 ? -1.611 5.734 37.447 1.00 68.62 98 ALA A CA 1
ATOM 758 C C . ALA A 1 98 ? -0.142 5.687 36.972 1.00 68.62 98 ALA A C 1
ATOM 760 O O . ALA A 1 98 ? 0.750 6.086 37.712 1.00 68.62 98 ALA A O 1
ATOM 761 N N . ALA A 1 99 ? 0.116 5.199 35.756 1.00 76.38 99 ALA A N 1
ATOM 762 C CA . ALA A 1 99 ? 1.451 5.098 35.159 1.00 76.38 99 ALA A CA 1
ATOM 763 C C . ALA A 1 99 ? 1.772 6.268 34.210 1.00 76.38 99 ALA A C 1
ATOM 765 O O . ALA A 1 99 ? 2.878 6.360 33.678 1.00 76.38 99 ALA A O 1
ATOM 766 N N . LEU A 1 100 ? 0.806 7.161 33.976 1.00 81.75 100 LEU A N 1
ATOM 767 C CA . LEU A 1 100 ? 0.997 8.378 33.197 1.00 81.75 100 LEU A CA 1
ATOM 768 C C . LEU A 1 100 ? 1.466 9.522 34.107 1.00 81.75 100 LEU A C 1
ATOM 770 O O . LEU A 1 100 ? 0.983 9.635 35.234 1.00 81.75 100 LEU A O 1
ATOM 774 N N . PRO A 1 101 ? 2.319 10.440 33.613 1.00 81.44 101 PRO A N 1
ATOM 775 C CA . PRO A 1 101 ? 2.578 11.698 34.309 1.00 81.44 101 PRO A CA 1
ATOM 776 C C . PRO A 1 101 ? 1.247 12.395 34.658 1.00 81.44 101 PRO A C 1
ATOM 778 O O . PRO A 1 101 ? 0.403 12.511 33.760 1.00 81.44 101 PRO A O 1
ATOM 781 N N . PRO A 1 102 ? 1.022 12.914 35.884 1.00 81.00 102 PRO A N 1
ATOM 782 C CA . PRO A 1 102 ? -0.275 13.455 36.305 1.00 81.00 102 PRO A CA 1
ATOM 783 C C . PRO A 1 102 ? -0.794 14.567 35.389 1.00 81.00 102 PRO A C 1
ATOM 785 O O . PRO A 1 102 ? -1.990 14.662 35.117 1.00 81.00 102 PRO A O 1
ATOM 788 N N . ALA A 1 103 ? 0.120 15.372 34.840 1.00 76.69 103 ALA A N 1
ATOM 789 C CA . ALA A 1 103 ? -0.205 16.407 33.865 1.00 76.69 103 ALA A CA 1
ATOM 790 C C . ALA A 1 103 ? -0.775 15.835 32.554 1.00 76.69 103 ALA A C 1
ATOM 792 O O . ALA A 1 103 ? -1.662 16.444 31.964 1.00 76.69 103 ALA A O 1
ATOM 793 N N . VAL A 1 104 ? -0.286 14.678 32.097 1.00 80.31 104 VAL A N 1
ATOM 794 C CA . VAL A 1 104 ? -0.783 13.977 30.900 1.00 80.31 104 VAL A CA 1
ATOM 795 C C . VAL A 1 104 ? -2.076 13.228 31.225 1.00 80.31 104 VAL A C 1
ATOM 797 O O . VAL A 1 104 ? -3.044 13.334 30.474 1.00 80.31 104 VAL A O 1
ATOM 800 N N . ALA A 1 105 ? -2.131 12.549 32.375 1.00 80.88 105 ALA A N 1
ATOM 801 C CA . ALA A 1 105 ? -3.316 11.835 32.844 1.00 80.88 105 ALA A CA 1
ATOM 802 C C . ALA A 1 105 ? -4.539 12.762 32.956 1.00 80.88 105 ALA A C 1
ATOM 804 O O . ALA A 1 105 ? -5.599 12.447 32.419 1.00 80.88 105 ALA A O 1
ATOM 805 N N . GLY A 1 106 ? -4.383 13.943 33.566 1.00 76.94 106 GLY A N 1
ATOM 806 C CA . GLY A 1 106 ? -5.469 14.918 33.712 1.00 76.94 106 GLY A CA 1
ATOM 807 C C . GLY A 1 106 ? -5.992 15.472 32.382 1.00 76.94 106 GLY A C 1
ATOM 808 O O . GLY A 1 106 ? -7.182 15.757 32.255 1.00 76.94 106 GLY A O 1
ATOM 809 N N . LEU A 1 107 ? -5.134 15.583 31.362 1.00 75.69 107 LEU A N 1
ATOM 810 C CA . LEU A 1 107 ? -5.539 16.033 30.025 1.00 75.69 107 LEU A CA 1
ATOM 811 C C . LEU A 1 107 ? -6.368 14.986 29.279 1.00 75.69 107 LEU A C 1
ATOM 813 O O . LEU A 1 107 ? -7.261 15.356 28.520 1.00 75.69 107 LEU A O 1
ATOM 817 N N . ILE A 1 108 ? -6.056 13.704 29.481 1.00 76.19 108 ILE A N 1
ATOM 818 C CA . ILE A 1 108 ? -6.733 12.581 28.825 1.00 76.19 108 ILE A CA 1
ATOM 819 C C . ILE A 1 108 ? -8.038 12.241 29.559 1.00 76.19 108 ILE A C 1
ATOM 821 O O . ILE A 1 108 ? -9.067 12.055 28.918 1.00 76.19 108 ILE A O 1
ATOM 825 N N . ALA A 1 109 ? -8.022 12.215 30.895 1.00 69.56 109 ALA A N 1
ATOM 826 C CA . ALA A 1 109 ? -9.160 11.800 31.718 1.00 69.56 109 ALA A CA 1
ATOM 827 C C . ALA A 1 109 ? -10.368 12.749 31.631 1.00 69.56 109 ALA A C 1
ATOM 829 O O . ALA A 1 109 ? -11.505 12.322 31.805 1.00 69.56 109 ALA A O 1
ATOM 830 N N . ALA A 1 110 ? -10.144 14.035 31.349 1.00 58.81 110 ALA A N 1
ATOM 831 C CA . ALA A 1 110 ? -11.200 15.044 31.365 1.00 58.81 110 ALA A CA 1
ATOM 832 C C . ALA A 1 110 ? -12.125 15.023 30.133 1.00 58.81 110 ALA A C 1
ATOM 834 O O . ALA A 1 110 ? -13.072 15.810 30.085 1.00 58.81 110 ALA A O 1
ATOM 835 N N . ARG A 1 111 ? -11.854 14.196 29.111 1.00 70.75 111 ARG A N 1
ATOM 836 C CA . ARG A 1 111 ? -12.535 14.269 27.808 1.00 70.75 111 ARG A CA 1
ATOM 837 C C . ARG A 1 111 ? -13.076 12.905 27.373 1.00 70.75 111 ARG A C 1
ATOM 839 O O . ARG A 1 111 ? -12.320 11.956 27.200 1.00 70.75 111 ARG A O 1
ATOM 846 N N . ALA A 1 112 ? -14.393 12.830 27.172 1.00 60.75 112 ALA A N 1
ATOM 847 C CA . ALA A 1 112 ? -15.062 11.628 26.688 1.00 60.75 112 ALA A CA 1
ATOM 848 C C . ALA A 1 112 ? -14.722 11.383 25.208 1.00 60.75 112 ALA A C 1
ATOM 850 O O . ALA A 1 112 ? -14.934 12.253 24.367 1.00 60.75 112 ALA A O 1
ATOM 851 N N . ALA A 1 113 ? -14.196 10.197 24.913 1.00 75.75 113 ALA A N 1
ATOM 852 C CA . ALA A 1 113 ? -14.018 9.672 23.567 1.00 75.75 113 ALA A CA 1
ATOM 853 C C . ALA A 1 113 ? -14.534 8.232 23.567 1.00 75.75 113 ALA A C 1
ATOM 855 O O . ALA A 1 113 ? -14.072 7.417 24.374 1.00 75.75 113 ALA A O 1
ATOM 856 N N . GLY A 1 114 ? -15.463 7.901 22.672 1.00 77.75 114 GLY A N 1
ATOM 857 C CA . GLY A 1 114 ? -15.947 6.534 22.496 1.00 77.75 114 GLY A CA 1
ATOM 858 C C . GLY A 1 114 ? -14.800 5.574 22.154 1.00 77.75 114 GLY A C 1
ATOM 859 O O . GLY A 1 114 ? -13.766 6.012 21.639 1.00 77.75 114 GLY A O 1
ATOM 860 N N . PRO A 1 115 ? -14.920 4.263 22.426 1.00 78.25 115 PRO A N 1
ATOM 861 C CA . PRO A 1 115 ? -13.830 3.295 22.248 1.00 78.25 115 PRO A CA 1
ATOM 862 C C . PRO A 1 115 ? -13.326 3.177 20.799 1.00 78.25 115 PRO A C 1
ATOM 864 O O . PRO A 1 115 ? -12.214 2.709 20.590 1.00 78.25 115 PRO A O 1
ATOM 867 N N . SER A 1 116 ? -14.102 3.637 19.816 1.00 83.69 116 SER A N 1
ATOM 868 C CA . SER A 1 116 ? -13.773 3.638 18.385 1.00 83.69 116 SER A CA 1
ATOM 869 C C . SER A 1 116 ? -13.446 5.012 17.799 1.00 83.69 116 SER A C 1
ATOM 871 O O . SER A 1 116 ? -13.099 5.116 16.623 1.00 83.69 116 SER A O 1
ATOM 873 N N . GLU A 1 117 ? -13.536 6.074 18.595 1.00 86.69 117 GLU A N 1
ATOM 874 C CA . GLU A 1 117 ? -13.410 7.445 18.103 1.00 86.69 117 GLU A CA 1
ATOM 875 C C . GLU A 1 117 ? -11.962 7.939 18.116 1.00 86.69 117 GLU A C 1
ATOM 877 O O . GLU A 1 117 ? -11.223 7.775 19.087 1.00 86.69 117 GLU A O 1
ATOM 882 N N . THR A 1 118 ? -11.557 8.616 17.053 1.00 88.56 118 THR A N 1
ATOM 883 C CA . THR A 1 118 ? -10.346 9.431 17.048 1.00 88.56 118 THR A CA 1
ATOM 884 C C . THR A 1 118 ? -10.740 10.860 17.368 1.00 88.56 118 THR A C 1
ATOM 886 O O . THR A 1 118 ? -11.511 11.475 16.630 1.00 88.56 118 THR A O 1
ATOM 889 N N . VAL A 1 119 ? -10.205 11.397 18.459 1.00 90.00 119 VAL A N 1
ATOM 890 C CA . VAL A 1 119 ? -10.529 12.730 18.968 1.00 90.00 119 VAL A CA 1
ATOM 891 C C . VAL A 1 119 ? -9.290 13.609 18.922 1.00 90.00 119 VAL A C 1
ATOM 893 O O . VAL A 1 119 ? -8.208 13.215 19.361 1.00 90.00 119 VAL A O 1
ATOM 896 N N . VAL A 1 120 ? -9.456 14.818 18.389 1.00 91.12 120 VAL A N 1
ATOM 897 C CA . VAL A 1 120 ? -8.398 15.827 18.300 1.00 91.12 120 VAL A CA 1
ATOM 898 C C . VAL A 1 120 ? -8.866 17.103 18.974 1.00 91.12 120 VAL A C 1
ATOM 900 O O . VAL A 1 120 ? -10.013 17.514 18.800 1.00 91.12 120 VAL A O 1
ATOM 903 N N . TRP A 1 121 ? -7.977 17.735 19.736 1.00 91.31 121 TRP A N 1
ATOM 904 C CA . TRP A 1 121 ? -8.211 19.071 20.271 1.00 91.31 121 TRP A CA 1
ATOM 905 C C . TRP A 1 121 ? -6.925 19.830 20.541 1.00 91.31 121 TRP A C 1
ATOM 907 O O . TRP A 1 121 ? -5.832 19.266 20.617 1.00 91.31 121 TRP A O 1
ATOM 917 N N . ARG A 1 122 ? -7.092 21.134 20.725 1.00 91.06 122 ARG A N 1
ATOM 918 C CA . ARG A 1 122 ? -6.052 22.097 21.026 1.00 91.06 122 ARG A CA 1
ATOM 919 C C . ARG A 1 122 ? -6.405 22.874 22.285 1.00 91.06 122 ARG A C 1
ATOM 921 O O . ARG A 1 122 ? -7.429 23.540 22.347 1.00 91.06 122 ARG A O 1
ATOM 928 N N . THR A 1 123 ? -5.493 22.892 23.242 1.00 87.69 123 THR A N 1
ATOM 929 C CA . THR A 1 123 ? -5.584 23.704 24.452 1.00 87.69 123 THR A CA 1
ATOM 930 C C . THR A 1 123 ? -4.555 24.837 24.390 1.00 87.69 123 THR A C 1
ATOM 932 O O . THR A 1 123 ? -3.374 24.571 24.137 1.00 87.69 123 THR A O 1
ATOM 935 N N . PRO A 1 124 ? -4.946 26.102 24.621 1.00 85.00 124 PRO A N 1
ATOM 936 C CA . PRO A 1 124 ? -3.988 27.193 24.739 1.00 85.00 124 PRO A CA 1
ATOM 937 C C . PRO A 1 124 ? -3.142 27.030 26.008 1.00 85.00 124 PRO A C 1
ATOM 939 O O . PRO A 1 124 ? -3.626 26.591 27.051 1.00 85.00 124 PRO A O 1
ATOM 942 N N . LYS A 1 125 ? -1.868 27.408 25.928 1.00 84.94 125 LYS A N 1
ATOM 943 C CA . LYS A 1 125 ? -0.973 27.510 27.083 1.00 84.94 125 LYS A CA 1
ATOM 944 C C . LYS A 1 125 ? -0.907 28.964 27.538 1.00 84.94 125 LYS A C 1
ATOM 946 O O . LYS A 1 125 ? -0.961 29.877 26.717 1.00 84.94 125 LYS A O 1
ATOM 951 N N . GLY A 1 126 ? -0.729 29.187 28.842 1.00 74.06 126 GLY A N 1
ATOM 952 C CA . GLY A 1 126 ? -0.716 30.532 29.441 1.00 74.06 126 GLY A CA 1
ATOM 953 C C . GLY A 1 126 ? 0.365 31.483 28.905 1.00 74.06 126 GLY A C 1
ATOM 954 O O . GLY A 1 126 ? 0.299 32.681 29.141 1.00 74.06 126 GLY A O 1
ATOM 955 N N . ASN A 1 127 ? 1.344 30.977 28.155 1.00 74.56 127 ASN A N 1
ATOM 956 C CA . ASN A 1 127 ? 2.424 31.750 27.543 1.00 74.56 127 ASN A CA 1
ATOM 957 C C . ASN A 1 127 ? 2.265 31.961 26.022 1.00 74.56 127 ASN A C 1
ATOM 959 O O . ASN A 1 127 ? 3.240 32.286 25.345 1.00 74.56 127 ASN A O 1
ATOM 963 N N . GLY A 1 128 ? 1.073 31.723 25.468 1.00 74.88 128 GLY A N 1
ATOM 964 C CA . GLY A 1 128 ? 0.791 31.877 24.035 1.00 74.88 128 GLY A CA 1
ATOM 965 C C . GLY A 1 128 ? 1.224 30.696 23.154 1.00 74.88 128 GLY A C 1
ATOM 966 O O . GLY A 1 128 ? 1.023 30.745 21.938 1.00 74.88 128 GLY A O 1
ATOM 967 N N . GLY A 1 129 ? 1.797 29.639 23.742 1.00 82.25 129 GLY A N 1
ATOM 968 C CA . GLY A 1 129 ? 1.981 28.346 23.079 1.00 82.25 129 GLY A CA 1
ATOM 969 C C . GLY A 1 129 ? 0.672 27.559 22.983 1.00 82.25 129 GLY A C 1
ATOM 970 O O . GLY A 1 129 ? -0.331 27.904 23.611 1.00 82.25 129 GLY A O 1
ATOM 971 N N . VAL A 1 130 ? 0.673 26.473 22.216 1.00 88.81 130 VAL A N 1
ATOM 972 C CA . VAL A 1 130 ? -0.479 25.568 22.097 1.00 88.81 130 VAL A CA 1
ATOM 973 C C . VAL A 1 130 ? -0.095 24.137 22.440 1.00 88.81 130 VAL A C 1
ATOM 975 O O . VAL A 1 130 ? 1.007 23.686 22.142 1.00 88.81 130 VAL A O 1
ATOM 978 N N . ARG A 1 131 ? -1.022 23.411 23.059 1.00 90.50 131 ARG A N 1
ATOM 979 C CA . ARG A 1 131 ? -0.938 21.969 23.272 1.00 90.50 131 ARG A CA 1
ATOM 980 C C . ARG A 1 131 ? -1.996 21.292 22.430 1.00 90.50 131 ARG A C 1
ATOM 982 O O . ARG A 1 131 ? -3.156 21.671 22.503 1.00 90.50 131 ARG A O 1
ATOM 989 N N . ILE A 1 132 ? -1.614 20.291 21.660 1.00 91.75 132 ILE A N 1
ATOM 990 C CA . ILE A 1 132 ? -2.523 19.518 20.822 1.00 91.75 132 ILE A CA 1
ATOM 991 C C . ILE A 1 132 ? -2.483 18.083 21.287 1.00 91.75 132 ILE A C 1
ATOM 993 O O . ILE A 1 132 ? -1.411 17.549 21.564 1.00 91.75 132 ILE A O 1
ATOM 997 N N . VAL A 1 133 ? -3.655 17.475 21.375 1.00 91.81 133 VAL A N 1
ATOM 998 C CA . VAL A 1 133 ? -3.799 16.073 21.736 1.00 91.81 133 VAL A CA 1
ATOM 999 C C . VAL A 1 133 ? -4.527 15.372 20.606 1.00 91.81 133 VAL A C 1
ATOM 1001 O O . VAL A 1 133 ? -5.573 15.834 20.151 1.00 91.81 133 VAL A O 1
ATOM 1004 N N . ILE A 1 134 ? -3.947 14.269 20.150 1.00 92.69 134 ILE A N 1
ATOM 1005 C CA . ILE A 1 134 ? -4.564 13.337 19.213 1.00 92.69 134 ILE A CA 1
ATOM 1006 C C . ILE A 1 134 ? -4.700 12.022 19.958 1.00 92.69 134 ILE A C 1
ATOM 1008 O O . ILE A 1 134 ? -3.698 11.377 20.257 1.00 92.69 134 ILE A O 1
ATOM 1012 N N . SER A 1 135 ? -5.934 11.650 20.273 1.00 91.00 135 SER A N 1
ATOM 1013 C CA . SER A 1 135 ? -6.260 10.401 20.948 1.00 91.00 135 SER A CA 1
ATOM 1014 C C . SER A 1 135 ? -7.016 9.502 19.993 1.00 91.00 135 SER A C 1
ATOM 1016 O O . SER A 1 135 ? -8.072 9.884 19.493 1.00 91.00 135 SER A O 1
ATOM 1018 N N . ALA A 1 136 ? -6.472 8.324 19.716 1.00 90.25 136 ALA A N 1
ATOM 1019 C CA . ALA A 1 136 ? -7.077 7.364 18.807 1.00 90.25 136 ALA A CA 1
ATOM 1020 C C . ALA A 1 136 ? -7.060 5.962 19.427 1.00 90.25 136 ALA A C 1
ATOM 1022 O O . ALA A 1 136 ? -6.320 5.711 20.381 1.00 90.25 136 ALA A O 1
ATOM 1023 N N . PRO A 1 137 ? -7.892 5.036 18.932 1.00 86.12 137 PRO A N 1
ATOM 1024 C CA . PRO A 1 137 ? -7.936 3.686 19.473 1.00 86.12 137 PRO A CA 1
ATOM 1025 C C . PRO A 1 137 ? -6.771 2.800 19.013 1.00 86.12 137 PRO A C 1
ATOM 1027 O O . PRO A 1 137 ? -6.583 1.740 19.591 1.00 86.12 137 PRO A O 1
ATOM 1030 N N . ASN A 1 138 ? -5.995 3.210 18.003 1.00 86.81 138 ASN A N 1
ATOM 1031 C CA . ASN A 1 138 ? -4.802 2.503 17.534 1.00 86.81 138 ASN A CA 1
ATOM 1032 C C . ASN A 1 138 ? -3.786 3.507 16.923 1.00 86.81 138 ASN A C 1
ATOM 1034 O O . ASN A 1 138 ? -4.161 4.651 16.628 1.00 86.81 138 ASN A O 1
ATOM 1038 N N . PRO A 1 139 ? -2.511 3.125 16.709 1.00 88.38 139 PRO A N 1
ATOM 1039 C CA . PRO A 1 139 ? -1.476 4.052 16.241 1.00 88.38 139 PRO A CA 1
ATOM 1040 C C . PRO A 1 139 ? -1.647 4.486 14.776 1.00 88.38 139 PRO A C 1
ATOM 1042 O O . PRO A 1 139 ? -1.246 5.594 14.413 1.00 88.38 139 PRO A O 1
ATOM 1045 N N . ASP A 1 140 ? -2.270 3.658 13.937 1.00 87.31 140 ASP A N 1
ATOM 1046 C CA . ASP A 1 140 ? -2.503 3.976 12.526 1.00 87.31 140 ASP A CA 1
ATOM 1047 C C . ASP A 1 140 ? -3.513 5.127 12.372 1.00 87.31 140 ASP A C 1
ATOM 1049 O O . ASP A 1 140 ? -3.307 6.045 11.574 1.00 87.31 140 ASP A O 1
ATOM 1053 N N . LEU A 1 141 ? -4.553 5.151 13.209 1.00 88.31 141 LEU A N 1
ATOM 1054 C CA . LEU A 1 141 ? -5.537 6.233 13.262 1.00 88.31 141 LEU A CA 1
ATOM 1055 C C . LEU A 1 141 ? -4.949 7.536 13.821 1.00 88.31 141 LEU A C 1
ATOM 1057 O O . LEU A 1 141 ? -5.353 8.619 13.393 1.00 88.31 141 LEU A O 1
ATOM 1061 N N . VAL A 1 142 ? -3.957 7.459 14.719 1.00 90.88 142 VAL A N 1
ATOM 1062 C CA . VAL A 1 142 ? -3.172 8.640 15.125 1.00 90.88 142 VAL A CA 1
ATOM 1063 C C . VAL A 1 142 ? -2.392 9.195 13.933 1.00 90.88 142 VAL A C 1
ATOM 1065 O O . VAL A 1 142 ? -2.406 10.405 13.694 1.00 90.88 142 VAL A O 1
ATOM 1068 N N . ALA A 1 143 ? -1.720 8.328 13.169 1.00 90.38 143 ALA A N 1
ATOM 1069 C CA . ALA A 1 143 ? -0.963 8.738 11.990 1.00 90.38 143 ALA A CA 1
ATOM 1070 C C . ALA A 1 143 ? -1.866 9.376 10.922 1.00 90.38 143 ALA A C 1
ATOM 1072 O O . ALA A 1 143 ? -1.483 10.378 10.314 1.00 90.38 143 ALA A O 1
ATOM 1073 N N . GLU A 1 144 ? -3.072 8.845 10.724 1.00 87.44 144 GLU A N 1
ATOM 1074 C CA . GLU A 1 144 ? -4.048 9.409 9.791 1.00 87.44 144 GLU A CA 1
ATOM 1075 C C . GLU A 1 144 ? -4.582 10.770 10.261 1.00 87.44 144 GLU A C 1
ATOM 1077 O O . GLU A 1 144 ? -4.591 11.738 9.495 1.00 87.44 144 GLU A O 1
ATOM 1082 N N . ALA A 1 145 ? -4.917 10.907 11.548 1.00 89.25 145 ALA A N 1
ATOM 1083 C CA . ALA A 1 145 ? -5.302 12.196 12.120 1.00 89.25 145 ALA A CA 1
ATOM 1084 C C . ALA A 1 145 ? -4.182 13.244 11.987 1.00 89.25 145 ALA A C 1
ATOM 1086 O O . ALA A 1 145 ? -4.449 14.388 11.619 1.00 89.25 145 ALA A O 1
ATOM 1087 N N . LEU A 1 146 ? -2.918 12.862 12.192 1.00 90.31 146 LEU A N 1
ATOM 1088 C CA . LEU A 1 146 ? -1.770 13.750 11.975 1.00 90.31 146 LEU A CA 1
ATOM 1089 C C . LEU A 1 146 ? -1.654 14.241 10.529 1.00 90.31 146 LEU A C 1
ATOM 1091 O O . LEU A 1 146 ? -1.284 15.393 10.300 1.00 90.31 146 LEU A O 1
ATOM 1095 N N . ARG A 1 147 ? -1.969 13.396 9.540 1.00 88.25 147 ARG A N 1
ATOM 1096 C CA . ARG A 1 147 ? -1.964 13.801 8.124 1.00 88.25 147 ARG A CA 1
ATOM 1097 C C . ARG A 1 147 ? -3.061 14.815 7.816 1.00 88.25 147 ARG A C 1
ATOM 1099 O O . ARG A 1 147 ? -2.824 15.707 7.002 1.00 88.25 147 ARG A O 1
ATOM 1106 N N . ARG A 1 148 ? -4.217 14.714 8.483 1.00 86.56 148 ARG A N 1
ATOM 1107 C CA . ARG A 1 148 ? -5.343 15.651 8.338 1.00 86.56 148 ARG A CA 1
ATOM 1108 C C . ARG A 1 148 ? -5.033 17.053 8.870 1.00 86.56 148 ARG A C 1
ATOM 1110 O O . ARG A 1 148 ? -5.583 18.021 8.352 1.00 86.56 148 ARG A O 1
ATOM 1117 N N . TYR A 1 149 ? -4.127 17.171 9.843 1.00 84.81 149 TYR A N 1
ATOM 1118 C CA . TYR A 1 149 ? -3.706 18.446 10.437 1.00 84.81 149 TYR A CA 1
ATOM 1119 C C . TYR A 1 149 ? -2.223 18.751 10.152 1.00 84.81 149 TYR A C 1
ATOM 1121 O O . TYR A 1 149 ? -1.398 18.742 11.069 1.00 84.81 149 TYR A O 1
ATOM 1129 N N . PRO A 1 150 ? -1.845 19.053 8.890 1.00 76.25 150 PRO A N 1
ATOM 1130 C CA . PRO A 1 150 ? -0.459 19.368 8.538 1.00 76.25 150 PRO A CA 1
ATOM 1131 C C . PRO A 1 150 ? 0.025 20.678 9.175 1.00 76.25 150 PRO A C 1
ATOM 1133 O O . PRO A 1 150 ? 1.218 20.813 9.449 1.00 76.25 150 PRO A O 1
ATOM 1136 N N . ASP A 1 151 ? -0.887 21.628 9.409 1.00 80.88 151 ASP A N 1
ATOM 1137 C CA . ASP A 1 151 ? -0.690 22.725 10.351 1.00 80.88 151 ASP A CA 1
ATOM 1138 C C . ASP A 1 151 ? -1.474 22.422 11.625 1.00 80.88 151 ASP A C 1
ATOM 1140 O O . ASP A 1 151 ? -2.702 22.497 11.675 1.00 80.88 151 ASP A O 1
ATOM 1144 N N . LEU A 1 152 ? -0.727 22.118 12.673 1.00 78.38 152 LEU A N 1
ATOM 1145 C CA . LEU A 1 152 ? -1.205 21.832 14.013 1.00 78.38 152 LEU A CA 1
ATOM 1146 C C . LEU A 1 152 ? -2.116 22.931 14.602 1.00 78.38 152 LEU A C 1
ATOM 1148 O O . LEU A 1 152 ? -2.967 22.653 15.444 1.00 78.38 152 LEU A O 1
ATOM 1152 N N . ARG A 1 153 ? -2.021 24.179 14.126 1.00 79.19 153 ARG A N 1
ATOM 1153 C CA . ARG A 1 153 ? -2.906 25.279 14.550 1.00 79.19 153 ARG A CA 1
ATOM 1154 C C . ARG A 1 153 ? -4.288 25.250 13.907 1.00 79.19 153 ARG A C 1
ATOM 1156 O O . ARG A 1 153 ? -5.141 26.041 14.287 1.00 79.19 153 ARG A O 1
ATOM 1163 N N . THR A 1 154 ? -4.537 24.360 12.964 1.00 85.38 154 THR A N 1
ATOM 1164 C CA . THR A 1 154 ? -5.888 24.160 12.419 1.00 85.38 154 THR A CA 1
ATOM 1165 C C . THR A 1 154 ? -6.704 23.163 13.244 1.00 85.38 154 THR A C 1
ATOM 1167 O O . THR A 1 154 ? -7.896 22.998 12.999 1.00 85.38 154 THR A O 1
ATOM 1170 N N . ALA A 1 155 ? -6.088 22.527 14.250 1.00 86.50 155 ALA A N 1
ATOM 1171 C CA . ALA A 1 155 ? -6.790 21.660 15.187 1.00 86.50 155 ALA A CA 1
ATOM 1172 C C . ALA A 1 155 ? -7.855 22.444 15.988 1.00 86.50 155 ALA A C 1
ATOM 1174 O O . ALA A 1 155 ? -7.601 23.590 16.385 1.00 86.50 155 ALA A O 1
ATOM 1175 N N . PRO A 1 156 ? -9.028 21.835 16.239 1.00 89.19 156 PRO A N 1
ATOM 1176 C CA . PRO A 1 156 ? -10.134 22.478 16.943 1.00 89.19 156 PRO A CA 1
ATOM 1177 C C . PRO A 1 156 ? -9.793 22.717 18.416 1.00 89.19 156 PRO A C 1
ATOM 1179 O O . PRO A 1 156 ? -9.058 21.944 19.018 1.00 89.19 156 PRO A O 1
ATOM 1182 N N . GLU A 1 157 ? -10.327 23.779 19.019 1.00 87.44 157 GLU A N 1
ATOM 1183 C CA . GLU A 1 157 ? -10.094 24.073 20.445 1.00 87.44 157 GLU A CA 1
ATOM 1184 C C . GLU A 1 157 ? -10.911 23.170 21.374 1.00 87.44 157 GLU A C 1
ATOM 1186 O O . GLU A 1 157 ? -10.457 22.776 22.449 1.00 87.44 157 GLU A O 1
ATOM 1191 N N . ALA A 1 158 ? -12.114 22.803 20.936 1.00 85.81 158 ALA A N 1
ATOM 1192 C CA . ALA A 1 158 ? -12.932 21.805 21.601 1.00 85.81 158 ALA A CA 1
ATOM 1193 C C . ALA A 1 158 ? -12.560 20.385 21.122 1.00 85.81 158 ALA A C 1
ATOM 1195 O O . ALA A 1 158 ? -12.188 20.220 19.956 1.00 85.81 158 ALA A O 1
ATOM 1196 N N . PRO A 1 159 ? -12.702 19.357 21.983 1.00 85.56 159 PRO A N 1
ATOM 1197 C CA . PRO A 1 159 ? -12.673 17.954 21.571 1.00 85.56 159 PRO A CA 1
ATOM 1198 C C . PRO A 1 159 ? -13.634 17.707 20.419 1.00 85.56 159 PRO A C 1
ATOM 1200 O O . PRO A 1 159 ? -14.836 17.923 20.554 1.00 85.56 159 PRO A O 1
ATOM 1203 N N . SER A 1 160 ? -13.086 17.265 19.291 1.00 86.94 160 SER A N 1
ATOM 1204 C CA . SER A 1 160 ? -13.857 16.923 18.105 1.00 86.94 160 SER A CA 1
ATOM 1205 C C . SER A 1 160 ? -13.498 15.522 17.637 1.00 86.94 160 SER A C 1
ATOM 1207 O O . SER A 1 160 ? -12.315 15.181 17.534 1.00 86.94 160 SER A O 1
ATOM 1209 N N . VAL A 1 161 ? -14.523 14.721 17.351 1.00 87.31 161 VAL A N 1
ATOM 1210 C CA . VAL A 1 161 ? -14.377 13.406 16.726 1.00 87.31 161 VAL A CA 1
ATOM 1211 C C . VAL A 1 161 ? -14.048 13.625 15.253 1.00 87.31 161 VAL A C 1
ATOM 1213 O O . VAL A 1 161 ? -14.846 14.173 14.495 1.00 87.31 161 VAL A O 1
ATOM 1216 N N . VAL A 1 162 ? -12.848 13.223 14.840 1.00 85.81 162 VAL A N 1
ATOM 1217 C CA . VAL A 1 162 ? -12.369 13.407 13.461 1.00 85.81 162 VAL A CA 1
ATOM 1218 C C . VAL A 1 162 ? -12.560 12.158 12.609 1.00 85.81 162 VAL A C 1
ATOM 1220 O O . VAL A 1 162 ? -12.623 12.265 11.385 1.00 85.81 162 VAL A O 1
ATOM 1223 N N . ALA A 1 163 ? -12.657 10.989 13.237 1.00 83.44 163 ALA A N 1
ATOM 1224 C CA . ALA A 1 163 ? -12.949 9.718 12.591 1.00 83.44 163 ALA A CA 1
ATOM 1225 C C . ALA A 1 163 ? -13.533 8.740 13.615 1.00 83.44 163 ALA A C 1
ATOM 1227 O O . ALA A 1 163 ? -13.180 8.811 14.792 1.00 83.44 163 ALA A O 1
ATOM 1228 N N . SER A 1 164 ? -14.354 7.803 13.151 1.00 83.75 164 SER A N 1
ATOM 1229 C CA . SER A 1 164 ? -14.828 6.669 13.945 1.00 83.75 164 SER A CA 1
ATOM 1230 C C . SER A 1 164 ? -14.479 5.388 13.201 1.00 83.75 164 SER A C 1
ATOM 1232 O O . SER A 1 164 ? -14.857 5.224 12.042 1.00 83.75 164 SER A O 1
ATOM 1234 N N . ALA A 1 165 ? -13.717 4.512 13.846 1.00 85.31 165 ALA A N 1
ATOM 1235 C CA . ALA A 1 165 ? -13.303 3.241 13.269 1.00 85.31 165 ALA A CA 1
ATOM 1236 C C . ALA A 1 165 ? -14.421 2.195 13.421 1.00 85.31 165 ALA A C 1
ATOM 1238 O O . ALA A 1 165 ? -14.947 2.048 14.527 1.00 85.31 165 ALA A O 1
ATOM 1239 N N . PRO A 1 166 ? -14.783 1.440 12.369 1.00 85.94 166 PRO A N 1
ATOM 1240 C CA . PRO A 1 166 ? -15.689 0.307 12.515 1.00 85.94 166 PRO A CA 1
ATOM 1241 C C . PRO A 1 166 ? -15.135 -0.705 13.520 1.00 85.94 166 PRO A C 1
ATOM 1243 O O . PRO A 1 166 ? -13.950 -1.048 13.470 1.00 85.94 166 PRO A O 1
ATOM 1246 N N . ASP A 1 167 ? -15.978 -1.162 14.448 1.00 85.00 167 ASP A N 1
ATOM 1247 C CA . ASP A 1 167 ? -15.578 -2.134 15.464 1.00 85.00 167 ASP A CA 1
ATOM 1248 C C . ASP A 1 167 ? -15.785 -3.558 14.948 1.00 85.00 167 ASP A C 1
ATOM 1250 O O . ASP A 1 167 ? -16.911 -4.039 14.853 1.00 85.00 167 ASP A O 1
ATOM 1254 N N . LEU A 1 168 ? -14.687 -4.230 14.602 1.00 88.50 168 LEU A N 1
ATOM 1255 C CA . LEU A 1 168 ? -14.694 -5.594 14.076 1.00 88.50 168 LEU A CA 1
ATOM 1256 C C . LEU A 1 168 ? -14.243 -6.617 15.121 1.00 88.50 168 LEU A C 1
ATOM 1258 O O . LEU A 1 168 ? -14.064 -7.786 14.790 1.00 88.50 168 LEU A O 1
ATOM 1262 N N . ARG A 1 169 ? -14.083 -6.223 16.393 1.00 86.88 169 ARG A N 1
ATOM 1263 C CA . ARG A 1 169 ? -13.600 -7.119 17.460 1.00 86.88 169 ARG A CA 1
ATOM 1264 C C . ARG A 1 169 ? -14.533 -8.298 17.741 1.00 86.88 169 ARG A C 1
ATOM 1266 O O . ARG A 1 169 ? -14.090 -9.300 18.297 1.00 86.88 169 ARG A O 1
ATOM 1273 N N . ALA A 1 170 ? -15.807 -8.189 17.363 1.00 85.56 170 ALA A N 1
ATOM 1274 C CA . ALA A 1 170 ? -16.784 -9.271 17.469 1.00 85.56 170 ALA A CA 1
ATOM 1275 C C . ALA A 1 170 ? -16.643 -10.335 16.360 1.00 85.56 170 ALA A C 1
ATOM 1277 O O . ALA A 1 170 ? -17.094 -11.464 16.544 1.00 85.56 170 ALA A O 1
ATOM 1278 N N . VAL A 1 171 ? -16.008 -10.003 15.231 1.00 88.25 171 VAL A N 1
ATOM 1279 C CA . VAL A 1 171 ? -15.838 -10.912 14.090 1.00 88.25 171 VAL A CA 1
ATOM 1280 C C . VAL A 1 171 ? -14.657 -11.838 14.361 1.00 88.25 171 VAL A C 1
ATOM 1282 O O . VAL A 1 171 ? -13.527 -11.371 14.477 1.00 88.25 171 VAL A O 1
ATOM 1285 N N . ARG A 1 172 ? -14.889 -13.154 14.441 1.00 87.38 172 ARG A N 1
ATOM 1286 C CA . ARG A 1 172 ? -13.813 -14.137 14.669 1.00 87.38 172 ARG A CA 1
ATOM 1287 C C . ARG A 1 172 ? -13.409 -14.843 13.385 1.00 87.38 172 ARG A C 1
ATOM 1289 O O . ARG A 1 172 ? -12.220 -14.926 13.083 1.00 87.38 172 ARG A O 1
ATOM 1296 N N . ARG A 1 173 ? -14.391 -15.334 12.628 1.00 90.69 173 ARG A N 1
ATOM 1297 C CA . ARG A 1 173 ? -14.188 -16.100 11.394 1.00 90.69 173 ARG A CA 1
ATOM 1298 C C . ARG A 1 173 ? -14.592 -15.287 10.179 1.00 90.69 173 ARG A C 1
ATOM 1300 O O . ARG A 1 173 ? -15.723 -14.806 10.107 1.00 90.69 173 ARG A O 1
ATOM 1307 N N . ILE A 1 174 ? -13.689 -15.192 9.209 1.00 91.38 174 ILE A N 1
ATOM 1308 C CA . ILE A 1 174 ? -13.928 -14.515 7.934 1.00 91.38 174 ILE A CA 1
ATOM 1309 C C . ILE A 1 174 ? -13.758 -15.511 6.793 1.00 91.38 174 ILE A C 1
ATOM 1311 O O . ILE A 1 174 ? -12.706 -16.135 6.658 1.00 91.38 174 ILE A O 1
ATOM 1315 N N . ALA A 1 175 ? -14.769 -15.614 5.936 1.00 90.50 175 ALA A N 1
ATOM 1316 C CA . ALA A 1 175 ? -14.620 -16.239 4.628 1.00 90.50 175 ALA A CA 1
ATOM 1317 C C . ALA A 1 175 ? -14.177 -15.196 3.597 1.00 90.50 175 ALA A C 1
ATOM 1319 O O . ALA A 1 175 ? -14.610 -14.048 3.663 1.00 90.50 175 ALA A O 1
ATOM 1320 N N . VAL A 1 176 ? -13.330 -15.572 2.639 1.00 90.19 176 VAL A N 1
ATOM 1321 C CA . VAL A 1 176 ? -12.861 -14.655 1.584 1.00 90.19 176 VAL A CA 1
ATOM 1322 C C . VAL A 1 176 ? -13.363 -15.118 0.227 1.00 90.19 176 VAL A C 1
ATOM 1324 O O . VAL A 1 176 ? -13.226 -16.290 -0.122 1.00 90.19 176 VAL A O 1
ATOM 1327 N N . ALA A 1 177 ? -13.911 -14.191 -0.555 1.00 87.25 177 ALA A N 1
ATOM 1328 C CA . ALA A 1 177 ? -14.387 -14.462 -1.902 1.00 87.25 177 ALA A CA 1
ATOM 1329 C C . ALA A 1 177 ? -13.983 -13.366 -2.886 1.00 87.25 177 ALA A C 1
ATOM 1331 O O . ALA A 1 177 ? -14.016 -12.179 -2.570 1.00 87.25 177 ALA A O 1
ATOM 1332 N N . GLY A 1 178 ? -13.641 -13.776 -4.107 1.00 84.31 178 GLY A N 1
ATOM 1333 C CA . GLY A 1 178 ? -13.427 -12.867 -5.230 1.00 84.31 178 GLY A CA 1
ATOM 1334 C C . GLY A 1 178 ? -14.697 -12.727 -6.057 1.00 84.31 178 GLY A C 1
ATOM 1335 O O . GLY A 1 178 ? -15.303 -13.742 -6.408 1.00 84.31 178 GLY A O 1
ATOM 1336 N N . LEU A 1 179 ? -15.064 -11.492 -6.390 1.00 78.62 179 LEU A N 1
ATOM 1337 C CA . LEU A 1 179 ? -16.134 -11.152 -7.321 1.00 78.62 179 LEU A CA 1
ATOM 1338 C C . LEU A 1 179 ? -15.583 -10.487 -8.574 1.00 78.62 179 LEU A C 1
ATOM 1340 O O . LEU A 1 179 ? -14.583 -9.763 -8.548 1.00 78.62 179 LEU A O 1
ATOM 1344 N N . LYS A 1 180 ? -16.293 -10.715 -9.676 1.00 72.00 180 LYS A N 1
ATOM 1345 C CA . LYS A 1 180 ? -15.992 -10.134 -10.977 1.00 72.00 180 LYS A CA 1
ATOM 1346 C C . LYS A 1 180 ? -17.142 -9.231 -11.407 1.00 72.00 180 LYS A C 1
ATOM 1348 O O . LYS A 1 180 ? -18.193 -9.745 -11.765 1.00 72.00 180 LYS A O 1
ATOM 1353 N N . ASN A 1 181 ? -16.881 -7.929 -11.499 1.00 65.12 181 ASN A N 1
ATOM 1354 C CA . ASN A 1 181 ? -17.822 -6.966 -12.081 1.00 65.12 181 ASN A CA 1
ATOM 1355 C C . ASN A 1 181 ? -17.237 -6.180 -13.277 1.00 65.12 181 ASN A C 1
ATOM 1357 O O . ASN A 1 181 ? -17.905 -5.294 -13.801 1.00 65.12 181 ASN A O 1
ATOM 1361 N N . GLY A 1 182 ? -16.032 -6.526 -13.762 1.00 62.72 182 GLY A N 1
ATOM 1362 C CA . GLY A 1 182 ? -15.346 -5.791 -14.837 1.00 62.72 182 GLY A CA 1
ATOM 1363 C C . GLY A 1 182 ? -14.442 -6.614 -15.764 1.00 62.72 182 GLY A C 1
ATOM 1364 O O . GLY A 1 182 ? -14.565 -7.840 -15.876 1.00 62.72 182 GLY A O 1
ATOM 1365 N N . ALA A 1 183 ? -13.532 -5.918 -16.456 1.00 55.75 183 ALA A N 1
ATOM 1366 C CA . ALA A 1 183 ? -12.533 -6.514 -17.343 1.00 55.75 183 ALA A CA 1
ATOM 1367 C C . ALA A 1 183 ? -11.484 -7.304 -16.534 1.00 55.75 183 ALA A C 1
ATOM 1369 O O . ALA A 1 183 ? -10.838 -6.773 -15.638 1.00 55.75 183 ALA A O 1
ATOM 1370 N N . GLY A 1 184 ? -11.333 -8.596 -16.837 1.00 60.56 184 GLY A N 1
ATOM 1371 C CA . GLY A 1 184 ? -10.460 -9.522 -16.108 1.00 60.56 184 GLY A CA 1
ATOM 1372 C C . GLY A 1 184 ? -10.984 -10.957 -16.190 1.00 60.56 184 GLY A C 1
ATOM 1373 O O . GLY A 1 184 ? -12.193 -11.195 -16.133 1.00 60.56 184 GLY A O 1
ATOM 1374 N N . GLY A 1 185 ? -10.092 -11.930 -16.394 1.00 66.00 185 GLY A N 1
ATOM 1375 C CA . GLY A 1 185 ? -10.475 -13.345 -16.423 1.00 66.00 185 GLY A CA 1
ATOM 1376 C C . GLY A 1 185 ? -10.943 -13.844 -15.044 1.00 66.00 185 GLY A C 1
ATOM 1377 O O . GLY A 1 185 ? -10.535 -13.277 -14.030 1.00 66.00 185 GLY A O 1
ATOM 1378 N N . PRO A 1 186 ? -11.756 -14.917 -14.969 1.00 70.75 186 PRO A N 1
ATOM 1379 C CA . PRO A 1 186 ? -12.153 -15.536 -13.694 1.00 70.75 186 PRO A CA 1
ATOM 1380 C C . PRO A 1 186 ? -10.942 -15.957 -12.839 1.00 70.75 186 PRO A C 1
ATOM 1382 O O . PRO A 1 186 ? -10.990 -15.908 -11.609 1.00 70.75 186 PRO A O 1
ATOM 1385 N N . ASP A 1 187 ? -9.820 -16.272 -13.488 1.00 80.44 187 ASP A N 1
ATOM 1386 C CA . ASP A 1 187 ? -8.556 -16.590 -12.827 1.00 80.44 187 ASP A CA 1
ATOM 1387 C C . ASP A 1 187 ? -7.969 -15.412 -12.039 1.00 80.44 187 ASP A C 1
ATOM 1389 O O . ASP A 1 187 ? -7.338 -15.627 -11.004 1.00 80.44 187 ASP A O 1
ATOM 1393 N N . LEU A 1 188 ? -8.187 -14.168 -12.485 1.00 81.94 188 LEU A N 1
ATOM 1394 C CA . LEU A 1 188 ? -7.700 -12.976 -11.787 1.00 81.94 188 LEU A CA 1
ATOM 1395 C C . LEU A 1 188 ? -8.437 -12.789 -10.458 1.00 81.94 188 LEU A C 1
ATOM 1397 O O . LEU A 1 188 ? -7.790 -12.631 -9.427 1.00 81.94 188 LEU A O 1
ATOM 1401 N N . ALA A 1 189 ? -9.772 -12.866 -10.468 1.00 80.56 189 ALA A N 1
ATOM 1402 C CA . ALA A 1 189 ? -10.585 -12.731 -9.258 1.00 80.56 189 ALA A CA 1
ATOM 1403 C C . ALA A 1 189 ? -10.235 -13.811 -8.221 1.00 80.56 189 ALA A C 1
ATOM 1405 O O . ALA A 1 189 ? -10.076 -13.507 -7.040 1.00 80.56 189 ALA A O 1
ATOM 1406 N N . ARG A 1 190 ? -10.025 -15.059 -8.669 1.00 82.62 190 ARG A N 1
ATOM 1407 C CA . ARG A 1 190 ? -9.599 -16.165 -7.800 1.00 82.62 190 ARG A CA 1
ATOM 1408 C C . ARG A 1 190 ? -8.214 -15.921 -7.194 1.00 82.62 190 ARG A C 1
ATOM 1410 O O . ARG A 1 190 ? -8.059 -16.033 -5.983 1.00 82.62 190 ARG A O 1
ATOM 1417 N N . ARG A 1 191 ? -7.220 -15.542 -8.010 1.00 86.00 191 ARG A N 1
ATOM 1418 C CA . ARG A 1 191 ? -5.854 -15.230 -7.537 1.00 86.00 191 ARG A CA 1
ATOM 1419 C C . ARG A 1 191 ? -5.851 -14.096 -6.518 1.00 86.00 191 ARG A C 1
ATOM 1421 O O . ARG A 1 191 ? -5.214 -14.202 -5.474 1.00 86.00 191 ARG A O 1
ATOM 1428 N N . VAL A 1 192 ? -6.589 -13.031 -6.813 1.00 87.06 192 VAL A N 1
ATOM 1429 C CA . VAL A 1 192 ? -6.699 -11.857 -5.952 1.00 87.06 192 VAL A CA 1
ATOM 1430 C C . VAL A 1 192 ? -7.383 -12.200 -4.621 1.00 87.06 192 VAL A C 1
ATOM 1432 O O . VAL A 1 192 ? -6.922 -11.747 -3.574 1.00 87.06 192 VAL A O 1
ATOM 1435 N N . ALA A 1 193 ? -8.417 -13.046 -4.630 1.00 87.88 193 ALA A N 1
ATOM 1436 C CA . ALA A 1 193 ? -9.064 -13.527 -3.410 1.00 87.88 193 ALA A CA 1
ATOM 1437 C C . ALA A 1 193 ? -8.130 -14.392 -2.549 1.00 87.88 193 ALA A C 1
ATOM 1439 O O . ALA A 1 193 ? -8.034 -14.166 -1.345 1.00 87.88 193 ALA A O 1
ATOM 1440 N N . SER A 1 194 ? -7.386 -15.327 -3.153 1.00 89.00 194 SER A N 1
ATOM 1441 C CA . SER A 1 194 ? -6.383 -16.132 -2.437 1.00 89.00 194 SER A CA 1
ATOM 1442 C C . SER A 1 194 ? -5.272 -15.266 -1.832 1.00 89.00 194 SER A C 1
ATOM 1444 O O . SER A 1 194 ? -4.829 -15.508 -0.704 1.00 89.00 194 SER A O 1
ATOM 1446 N N . LEU A 1 195 ? -4.842 -14.211 -2.536 1.00 88.75 195 LEU A N 1
ATOM 1447 C CA . LEU A 1 195 ? -3.909 -13.246 -1.961 1.00 88.75 195 LEU A CA 1
ATOM 1448 C C . LEU A 1 195 ? -4.545 -12.499 -0.787 1.00 88.75 195 LEU A C 1
ATOM 1450 O O . LEU A 1 195 ? -3.919 -12.402 0.265 1.00 88.75 195 LEU A O 1
ATOM 1454 N N . ALA A 1 196 ? -5.763 -11.977 -0.942 1.00 89.88 196 ALA A N 1
ATOM 1455 C CA . ALA A 1 196 ? -6.453 -11.278 0.137 1.00 89.88 196 ALA A CA 1
ATOM 1456 C C . ALA A 1 196 ? -6.580 -12.167 1.379 1.00 89.88 196 ALA A C 1
ATOM 1458 O O . ALA A 1 196 ? -6.255 -11.719 2.473 1.00 89.88 196 ALA A O 1
ATOM 1459 N N . ALA A 1 197 ? -6.939 -13.443 1.212 1.00 91.25 197 ALA A N 1
ATOM 1460 C CA . ALA A 1 197 ? -6.977 -14.416 2.299 1.00 91.25 197 ALA A CA 1
ATOM 1461 C C . ALA A 1 197 ? -5.614 -14.568 2.986 1.00 91.25 197 ALA A C 1
ATOM 1463 O O . ALA A 1 197 ? -5.529 -14.520 4.213 1.00 91.25 197 ALA A O 1
ATOM 1464 N N . THR A 1 198 ? -4.534 -14.663 2.209 1.00 91.94 198 THR A N 1
ATOM 1465 C CA . THR A 1 198 ? -3.163 -14.724 2.738 1.00 91.94 198 THR A CA 1
ATOM 1466 C C . THR A 1 198 ? -2.790 -13.457 3.517 1.00 91.94 198 THR A C 1
ATOM 1468 O O . THR A 1 198 ? -2.247 -13.547 4.616 1.00 91.94 198 THR A O 1
ATOM 1471 N N . GLN A 1 199 ? -3.112 -12.277 2.984 1.00 91.25 199 GLN A N 1
ATOM 1472 C CA . GLN A 1 199 ? -2.815 -10.985 3.612 1.00 91.25 199 GLN A CA 1
ATOM 1473 C C . GLN A 1 199 ? -3.633 -10.767 4.891 1.00 91.25 199 GLN A C 1
ATOM 1475 O O . GLN A 1 199 ? -3.094 -10.320 5.897 1.00 91.25 199 GLN A O 1
ATOM 1480 N N . VAL A 1 200 ? -4.916 -11.130 4.889 1.00 91.12 200 VAL A N 1
ATOM 1481 C CA . VAL A 1 200 ? -5.784 -11.040 6.073 1.00 91.12 200 VAL A CA 1
ATOM 1482 C C . VAL A 1 200 ? -5.333 -12.025 7.145 1.00 91.12 200 VAL A C 1
ATOM 1484 O O . VAL A 1 200 ? -5.281 -11.669 8.319 1.00 91.12 200 VAL A O 1
ATOM 1487 N N . ARG A 1 201 ? -4.916 -13.235 6.760 1.00 91.56 201 ARG A N 1
ATOM 1488 C CA . ARG A 1 201 ? -4.336 -14.217 7.686 1.00 91.56 201 ARG A CA 1
ATOM 1489 C C . ARG A 1 201 ? -3.049 -13.687 8.328 1.00 91.56 201 ARG A C 1
ATOM 1491 O O . ARG A 1 201 ? -2.829 -13.899 9.517 1.00 91.56 201 ARG A O 1
ATOM 1498 N N . ALA A 1 202 ? -2.239 -12.938 7.577 1.00 89.50 202 ALA A N 1
ATOM 1499 C CA . ALA A 1 202 ? -1.037 -12.283 8.095 1.00 89.50 202 ALA A CA 1
ATOM 1500 C C . ALA A 1 202 ? -1.331 -11.162 9.111 1.00 89.50 202 ALA A C 1
ATOM 1502 O O . ALA A 1 202 ? -0.446 -10.820 9.892 1.00 89.50 202 ALA A O 1
ATOM 1503 N N . LEU A 1 203 ? -2.559 -10.626 9.157 1.00 87.25 203 LEU A N 1
ATOM 1504 C CA . LEU A 1 203 ? -2.974 -9.707 10.224 1.00 87.25 203 LEU A CA 1
ATOM 1505 C C . LEU A 1 203 ? -3.110 -10.409 11.583 1.00 87.25 203 LEU A C 1
ATOM 1507 O O . LEU A 1 203 ? -3.129 -9.721 12.597 1.00 87.25 203 LEU A O 1
ATOM 1511 N N . GLN A 1 204 ? -3.231 -11.745 11.607 1.00 87.19 204 GLN A N 1
ATOM 1512 C CA . GLN A 1 204 ? -3.431 -12.563 12.815 1.00 87.19 204 GLN A CA 1
ATOM 1513 C C . GLN A 1 204 ? -4.647 -12.154 13.669 1.00 87.19 204 GLN A C 1
ATOM 1515 O O . GLN A 1 204 ? -4.741 -12.513 14.839 1.00 87.19 204 GLN A O 1
ATOM 1520 N N . ALA A 1 205 ? -5.590 -11.420 13.077 1.00 85.62 205 ALA A N 1
ATOM 1521 C CA . ALA A 1 205 ? -6.780 -10.917 13.755 1.00 85.62 205 ALA A CA 1
ATOM 1522 C C . ALA A 1 205 ? -8.016 -11.809 13.554 1.00 85.62 205 ALA A C 1
ATOM 1524 O O . ALA A 1 205 ? -8.938 -11.770 14.359 1.00 85.62 205 ALA A O 1
ATOM 1525 N N . PHE A 1 206 ? -8.042 -12.612 12.486 1.00 90.56 206 PHE A N 1
ATOM 1526 C CA . PHE A 1 206 ? -9.202 -13.413 12.097 1.00 90.56 206 PHE A CA 1
ATOM 1527 C C . PHE A 1 206 ? -8.802 -14.846 11.760 1.00 90.56 206 PHE A C 1
ATOM 1529 O O . PHE A 1 206 ? -7.729 -15.095 11.204 1.00 90.56 206 PHE A O 1
ATOM 1536 N N . GLU A 1 207 ? -9.709 -15.783 12.011 1.00 90.62 207 GLU A N 1
ATOM 1537 C CA . GLU A 1 207 ? -9.655 -17.119 11.433 1.00 90.62 207 GLU A CA 1
ATOM 1538 C C . GLU A 1 207 ? -10.165 -17.051 9.985 1.00 90.62 207 GLU A C 1
ATOM 1540 O O . GLU A 1 207 ? -11.340 -16.777 9.732 1.00 90.62 207 GLU A O 1
ATOM 1545 N N . VAL A 1 208 ? -9.262 -17.253 9.022 1.00 90.69 208 VAL A N 1
ATOM 1546 C CA . VAL A 1 208 ? -9.561 -17.095 7.591 1.00 90.69 208 VAL A CA 1
ATOM 1547 C C . VAL A 1 208 ? -9.914 -18.433 6.953 1.00 90.69 208 VAL A C 1
ATOM 1549 O O . VAL A 1 208 ? -9.052 -19.309 6.830 1.00 90.69 208 VAL A O 1
ATOM 1552 N N . LEU A 1 209 ? -11.155 -18.546 6.480 1.00 86.81 209 LEU A N 1
ATOM 1553 C CA . LEU A 1 209 ? -11.699 -19.722 5.807 1.00 86.81 209 LEU A CA 1
ATOM 1554 C C . LEU A 1 209 ? -11.731 -19.506 4.287 1.00 86.81 209 LEU A C 1
ATOM 1556 O O . LEU A 1 209 ? -12.393 -18.602 3.778 1.00 86.81 209 LEU A O 1
ATOM 1560 N N . GLU A 1 210 ? -11.037 -20.365 3.545 1.00 77.75 210 GLU A N 1
ATOM 1561 C CA . GLU A 1 210 ? -11.127 -20.415 2.083 1.00 77.75 210 GLU A CA 1
ATOM 1562 C C . GLU A 1 210 ? -12.113 -21.523 1.696 1.00 77.75 210 GLU A C 1
ATOM 1564 O O . GLU A 1 210 ? -11.916 -22.688 2.043 1.00 77.75 210 GLU A O 1
ATOM 1569 N N . ARG A 1 211 ? -13.209 -21.164 1.018 1.00 78.69 211 ARG A N 1
ATOM 1570 C CA . ARG A 1 211 ? -14.281 -22.100 0.651 1.00 78.69 211 ARG A CA 1
ATOM 1571 C C . ARG A 1 211 ? -14.420 -22.178 -0.864 1.00 78.69 211 ARG A C 1
ATOM 1573 O O . ARG A 1 211 ? -14.687 -21.175 -1.527 1.00 78.69 211 ARG A O 1
ATOM 1580 N N . ALA A 1 212 ? -14.240 -23.380 -1.409 1.00 66.62 212 ALA A N 1
ATOM 1581 C CA . ALA A 1 212 ? -14.492 -23.652 -2.819 1.00 66.62 212 ALA A CA 1
ATOM 1582 C C . ALA A 1 212 ? -15.980 -23.413 -3.148 1.00 66.62 212 ALA A C 1
ATOM 1584 O O . ALA A 1 212 ? -16.847 -23.691 -2.326 1.00 66.62 212 ALA A O 1
ATOM 1585 N N . GLY A 1 213 ? -16.274 -22.857 -4.327 1.00 70.19 213 GLY A N 1
ATOM 1586 C CA . GLY A 1 213 ? -17.650 -22.595 -4.785 1.00 70.19 213 GLY A CA 1
ATOM 1587 C C . GLY A 1 213 ? -18.307 -21.319 -4.236 1.00 70.19 213 GLY A C 1
ATOM 1588 O O . GLY A 1 213 ? -19.314 -20.874 -4.781 1.00 70.19 213 GLY A O 1
ATOM 1589 N N . LEU A 1 214 ? -17.720 -20.656 -3.231 1.00 77.62 214 LEU A N 1
ATOM 1590 C CA . LEU A 1 214 ? -18.293 -19.433 -2.653 1.00 77.62 214 LEU A CA 1
ATOM 1591 C C . LEU A 1 214 ? -18.395 -18.295 -3.686 1.00 77.62 214 LEU A C 1
ATOM 1593 O O . LEU A 1 214 ? -19.413 -17.618 -3.763 1.00 77.62 214 LEU A O 1
ATOM 1597 N N . SER A 1 215 ? -17.384 -18.130 -4.545 1.00 75.06 215 SER A N 1
ATOM 1598 C CA . SER A 1 215 ? -17.406 -17.143 -5.637 1.00 75.06 215 SER A CA 1
ATOM 1599 C C . SER A 1 215 ? -18.495 -17.398 -6.685 1.00 75.06 215 SER A C 1
ATOM 1601 O O . SER A 1 215 ? -18.986 -16.442 -7.280 1.00 75.06 215 SER A O 1
ATOM 1603 N N . GLU A 1 216 ? -18.876 -18.655 -6.928 1.00 74.69 216 GLU A N 1
ATOM 1604 C CA . GLU A 1 216 ? -19.928 -18.999 -7.897 1.00 74.69 216 GLU A CA 1
ATOM 1605 C C . GLU A 1 216 ? -21.299 -18.613 -7.342 1.00 74.69 216 GLU A C 1
ATOM 1607 O O . GLU A 1 216 ? -22.051 -17.891 -7.994 1.00 74.69 216 GLU A O 1
ATOM 1612 N N . VAL A 1 217 ? -21.564 -18.982 -6.087 1.00 75.06 217 VAL A N 1
ATOM 1613 C CA . VAL A 1 217 ? -22.804 -18.623 -5.386 1.00 75.06 217 VAL A CA 1
ATOM 1614 C C . VAL A 1 217 ? -22.933 -17.108 -5.218 1.00 75.06 217 VAL A C 1
ATOM 1616 O O . VAL A 1 217 ? -24.004 -16.552 -5.427 1.00 75.06 217 VAL A O 1
ATOM 1619 N N . LEU A 1 218 ? -21.840 -16.405 -4.919 1.00 75.81 218 LEU A N 1
ATOM 1620 C CA . LEU A 1 218 ? -21.852 -14.943 -4.812 1.00 75.81 218 LEU A CA 1
ATOM 1621 C C . LEU A 1 218 ? -21.949 -14.228 -6.169 1.00 75.81 218 LEU A C 1
ATOM 1623 O O . LEU A 1 218 ? -22.306 -13.058 -6.193 1.00 75.81 218 LEU A O 1
ATOM 1627 N N . SER A 1 219 ? -21.635 -14.892 -7.286 1.00 72.06 219 SER A N 1
ATOM 1628 C CA . SER A 1 219 ? -21.889 -14.342 -8.627 1.00 72.06 219 SER A CA 1
ATOM 1629 C C . SER A 1 219 ? -23.359 -14.502 -9.036 1.00 72.06 219 SER A C 1
ATOM 1631 O O . SER A 1 219 ? -23.871 -13.690 -9.802 1.00 72.06 219 SER A O 1
ATOM 1633 N N . GLU A 1 220 ? -24.039 -15.536 -8.527 1.00 69.62 220 GLU A N 1
ATOM 1634 C CA . GLU A 1 220 ? -25.487 -15.749 -8.684 1.00 69.62 220 GLU A CA 1
ATOM 1635 C C . GLU A 1 220 ? -26.291 -14.747 -7.834 1.00 69.62 220 GLU A C 1
ATOM 1637 O O . GLU A 1 220 ? -27.304 -14.199 -8.275 1.00 69.62 220 GLU A O 1
ATOM 1642 N N . ILE A 1 221 ? -25.810 -14.467 -6.621 1.00 68.69 221 ILE A N 1
ATOM 1643 C CA . ILE A 1 221 ? -26.403 -13.489 -5.711 1.00 68.69 221 ILE A CA 1
ATOM 1644 C C . ILE A 1 221 ? -25.959 -12.090 -6.146 1.00 68.69 221 ILE A C 1
ATOM 1646 O O . ILE A 1 221 ? -24.801 -11.717 -5.993 1.00 68.69 221 ILE A O 1
ATOM 1650 N N . ALA A 1 222 ? -26.881 -11.275 -6.662 1.00 61.44 222 ALA A N 1
ATOM 1651 C CA . ALA A 1 222 ? -26.599 -9.882 -7.008 1.00 61.44 222 ALA A CA 1
ATOM 1652 C C . ALA A 1 222 ? -26.272 -9.056 -5.745 1.00 61.44 222 ALA A C 1
ATOM 1654 O O . ALA A 1 222 ? -27.150 -8.452 -5.125 1.00 61.44 222 ALA A O 1
ATOM 1655 N N . LEU A 1 223 ? -24.996 -9.045 -5.356 1.00 63.72 223 LEU A N 1
ATOM 1656 C CA . LEU A 1 223 ? -24.467 -8.305 -4.212 1.00 63.72 223 LEU A CA 1
ATOM 1657 C C . LEU A 1 223 ? -24.466 -6.807 -4.519 1.00 63.72 223 LEU A C 1
ATOM 1659 O O . LEU A 1 223 ? -23.503 -6.254 -5.053 1.00 63.72 223 LEU A O 1
ATOM 1663 N N . GLY A 1 224 ? -25.577 -6.151 -4.189 1.00 55.12 224 GLY A N 1
ATOM 1664 C CA . GLY A 1 224 ? -25.709 -4.701 -4.277 1.00 55.12 224 GLY A CA 1
ATOM 1665 C C . GLY A 1 224 ? -24.821 -3.957 -3.271 1.00 55.12 224 GLY A C 1
ATOM 1666 O O . GLY A 1 224 ? -24.053 -4.544 -2.506 1.00 55.12 224 GLY A O 1
ATOM 1667 N N . GLN A 1 225 ? -24.959 -2.631 -3.231 1.00 49.72 225 GLN A N 1
ATOM 1668 C CA . GLN A 1 225 ? -24.229 -1.778 -2.280 1.00 49.72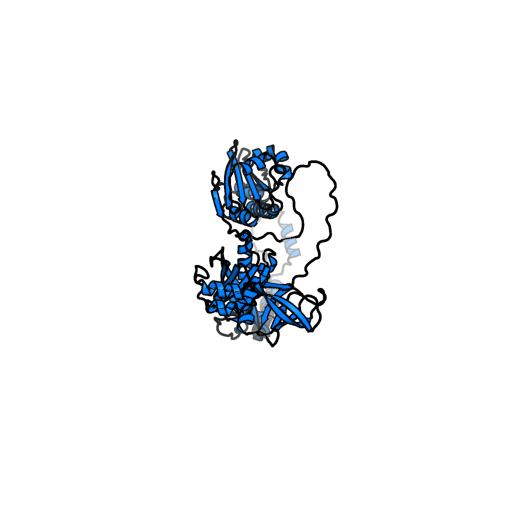 225 GLN A CA 1
ATOM 1669 C C . GLN A 1 225 ? -24.645 -1.988 -0.811 1.00 49.72 225 GLN A C 1
ATOM 1671 O O . GLN A 1 225 ? -23.915 -1.595 0.089 1.00 49.72 225 GLN A O 1
ATOM 1676 N N . ALA A 1 226 ? -25.787 -2.635 -0.555 1.00 52.09 226 ALA A N 1
ATOM 1677 C CA . ALA A 1 226 ? -26.326 -2.854 0.791 1.00 52.09 226 ALA A CA 1
ATOM 1678 C C . ALA A 1 226 ? -25.915 -4.195 1.441 1.00 52.09 226 ALA A C 1
ATOM 1680 O O . ALA A 1 226 ? -26.386 -4.494 2.533 1.00 52.09 226 ALA A O 1
ATOM 1681 N N . GLY A 1 227 ? -25.068 -5.003 0.790 1.00 60.97 227 GLY A N 1
ATOM 1682 C CA . GLY A 1 227 ? -24.697 -6.344 1.263 1.00 60.97 227 GLY A CA 1
ATOM 1683 C C . GLY A 1 227 ? -25.672 -7.442 0.815 1.00 60.97 227 GLY A C 1
ATOM 1684 O O . GLY A 1 227 ? -26.332 -7.309 -0.220 1.00 60.97 227 GLY A O 1
ATOM 1685 N N . ILE A 1 228 ? -25.735 -8.558 1.551 1.00 68.44 228 ILE A N 1
ATOM 1686 C CA . ILE A 1 228 ? -26.629 -9.684 1.223 1.00 68.44 228 ILE A CA 1
ATOM 1687 C C . ILE A 1 228 ? -28.005 -9.379 1.819 1.00 68.44 228 ILE A C 1
ATOM 1689 O O . ILE A 1 228 ? -28.257 -9.618 2.996 1.00 68.44 228 ILE A O 1
ATOM 1693 N N . THR A 1 229 ? -28.901 -8.815 1.014 1.00 64.25 229 THR A N 1
ATOM 1694 C CA . THR A 1 229 ? -30.170 -8.255 1.511 1.00 64.25 229 THR A CA 1
ATOM 1695 C C . THR A 1 229 ? -31.293 -9.281 1.675 1.00 64.25 229 THR A C 1
ATOM 1697 O O . THR A 1 229 ? -32.219 -9.055 2.452 1.00 64.25 229 THR A O 1
ATOM 1700 N N . ARG A 1 230 ? -31.246 -10.419 0.967 1.00 73.94 230 ARG A N 1
ATOM 1701 C CA . ARG A 1 230 ? -32.288 -11.458 1.034 1.00 73.94 230 ARG A CA 1
ATOM 1702 C C . ARG A 1 230 ? -31.951 -12.507 2.089 1.00 73.94 230 ARG A C 1
ATOM 1704 O O . ARG A 1 230 ? -30.860 -13.067 2.081 1.00 73.94 230 ARG A O 1
ATOM 1711 N N . ALA A 1 231 ? -32.913 -12.828 2.958 1.00 71.94 231 ALA A N 1
ATOM 1712 C CA . ALA A 1 231 ? -32.732 -13.808 4.034 1.00 71.94 231 ALA A CA 1
ATOM 1713 C C . ALA A 1 231 ? -32.279 -15.192 3.531 1.00 71.94 231 ALA A C 1
ATOM 1715 O O . ALA A 1 231 ? -31.292 -15.708 4.037 1.00 71.94 231 ALA A O 1
ATOM 1716 N N . GLY A 1 232 ? -32.912 -15.727 2.480 1.00 75.88 232 GLY A N 1
ATOM 1717 C CA . GLY A 1 232 ? -32.522 -17.024 1.907 1.00 75.88 232 GLY A CA 1
ATOM 1718 C C . GLY A 1 232 ? -31.106 -17.043 1.317 1.00 75.88 232 GLY A C 1
ATOM 1719 O O . GLY A 1 232 ? -30.389 -18.028 1.470 1.00 75.88 232 GLY A O 1
ATOM 1720 N N . ASP A 1 233 ? -30.667 -15.935 0.711 1.00 77.31 233 ASP A N 1
ATOM 1721 C CA . ASP A 1 233 ? -29.303 -15.802 0.188 1.00 77.31 233 ASP A CA 1
ATOM 1722 C C . ASP A 1 233 ? -28.284 -15.714 1.337 1.00 77.31 233 ASP A C 1
ATOM 1724 O O . ASP A 1 233 ? -27.216 -16.320 1.258 1.00 77.31 233 ASP A O 1
ATOM 1728 N N . ARG A 1 234 ? -28.628 -15.021 2.437 1.00 76.56 234 ARG A N 1
ATOM 1729 C CA . ARG A 1 234 ? -27.801 -14.969 3.658 1.00 76.56 234 ARG A CA 1
ATOM 1730 C C . ARG A 1 234 ? -27.621 -16.353 4.260 1.00 76.56 234 ARG A C 1
ATOM 1732 O O . ARG A 1 234 ? -26.488 -16.734 4.532 1.00 76.56 234 ARG A O 1
ATOM 1739 N N . ASP A 1 235 ? -28.701 -17.113 4.418 1.00 78.25 235 ASP A N 1
ATOM 1740 C CA . ASP A 1 235 ? -28.640 -18.458 4.994 1.00 78.25 235 ASP A CA 1
ATOM 1741 C C . ASP A 1 235 ? -27.801 -19.399 4.120 1.00 78.25 235 ASP A C 1
ATOM 1743 O O . ASP A 1 235 ? -26.926 -20.099 4.634 1.00 78.25 235 ASP A O 1
ATOM 1747 N N . ARG A 1 236 ? -27.977 -19.343 2.792 1.00 79.75 236 ARG A N 1
ATOM 1748 C CA . ARG A 1 236 ? -27.172 -20.111 1.827 1.00 79.75 236 ARG A CA 1
ATOM 1749 C C . ARG A 1 236 ? -25.686 -19.751 1.912 1.00 79.75 236 ARG A C 1
ATOM 1751 O O . ARG A 1 236 ? -24.842 -20.642 1.997 1.00 79.75 236 ARG A O 1
ATOM 1758 N N . VAL A 1 237 ? -25.345 -18.460 1.927 1.00 80.69 237 VAL A N 1
ATOM 1759 C CA . VAL A 1 237 ? -23.948 -18.005 2.043 1.00 80.69 237 VAL A CA 1
ATOM 1760 C C . VAL A 1 237 ? -23.366 -18.358 3.408 1.00 80.69 237 VAL A C 1
ATOM 1762 O O . VAL A 1 237 ? -22.221 -18.793 3.478 1.00 80.69 237 VAL A O 1
ATOM 1765 N N . ARG A 1 238 ? -24.136 -18.235 4.491 1.00 80.62 238 ARG A N 1
ATOM 1766 C CA . ARG A 1 238 ? -23.697 -18.563 5.851 1.00 80.62 238 ARG A CA 1
ATOM 1767 C C . ARG A 1 238 ? -23.404 -20.052 6.015 1.00 80.62 238 ARG A C 1
ATOM 1769 O O . ARG A 1 238 ? -22.377 -20.394 6.600 1.00 80.62 238 ARG A O 1
ATOM 1776 N N . GLN A 1 239 ? -24.253 -20.921 5.463 1.00 81.31 239 GLN A N 1
ATOM 1777 C CA . GLN A 1 239 ? -24.036 -22.371 5.446 1.00 81.31 239 GLN A CA 1
ATOM 1778 C C . GLN A 1 239 ? -22.755 -22.742 4.688 1.00 81.31 239 GLN A C 1
ATOM 1780 O O . GLN A 1 239 ? -21.946 -23.516 5.192 1.00 81.31 239 GLN A O 1
ATOM 1785 N N . LEU A 1 240 ? -22.526 -22.141 3.516 1.00 82.25 240 LEU A N 1
ATOM 1786 C CA . LEU A 1 240 ? -21.344 -22.416 2.690 1.00 82.25 240 LEU A CA 1
ATOM 1787 C C . LEU A 1 240 ? -20.050 -21.823 3.263 1.00 82.25 240 LEU A C 1
ATOM 1789 O O . LEU A 1 240 ? -18.988 -22.442 3.196 1.00 82.25 240 LEU A O 1
ATOM 1793 N N . ALA A 1 241 ? -20.119 -20.608 3.809 1.00 81.44 241 ALA A N 1
ATOM 1794 C CA . ALA A 1 241 ? -18.969 -19.907 4.365 1.00 81.44 241 ALA A CA 1
ATOM 1795 C C . ALA A 1 241 ? -18.514 -20.524 5.698 1.00 81.44 241 ALA A C 1
ATOM 1797 O O . ALA A 1 241 ? -17.309 -20.614 5.954 1.00 81.44 241 ALA A O 1
ATOM 1798 N N . ALA A 1 242 ? -19.471 -20.945 6.538 1.00 84.88 242 ALA A N 1
ATOM 1799 C CA . ALA A 1 242 ? -19.256 -21.337 7.933 1.00 84.88 242 ALA A CA 1
ATOM 1800 C C . ALA A 1 242 ? -18.450 -20.287 8.733 1.00 84.88 242 ALA A C 1
ATOM 1802 O O . ALA A 1 242 ? -17.639 -20.624 9.598 1.00 84.88 242 ALA A O 1
ATOM 1803 N N . ALA A 1 243 ? -18.667 -19.009 8.414 1.00 85.81 243 ALA A N 1
ATOM 1804 C CA . ALA A 1 243 ? -17.965 -17.853 8.960 1.00 85.81 243 ALA A CA 1
ATOM 1805 C C . ALA A 1 243 ? -18.949 -16.864 9.603 1.00 85.81 243 ALA A C 1
ATOM 1807 O O . ALA A 1 243 ? -20.160 -16.965 9.398 1.00 85.81 243 ALA A O 1
ATOM 1808 N N . ASP A 1 244 ? -18.420 -15.907 10.365 1.00 87.44 244 ASP A N 1
ATOM 1809 C CA . ASP A 1 244 ? -19.218 -14.837 10.972 1.00 87.44 244 ASP A CA 1
ATOM 1810 C C . ASP A 1 244 ? -19.365 -13.658 9.992 1.00 87.44 244 ASP A C 1
ATOM 1812 O O . ASP A 1 244 ? -20.419 -13.037 9.910 1.00 87.44 244 ASP A O 1
ATOM 1816 N N . ALA A 1 245 ? -18.329 -13.400 9.186 1.00 90.31 245 ALA A N 1
ATOM 1817 C CA . ALA A 1 245 ? -18.338 -12.377 8.146 1.00 90.31 245 ALA A CA 1
ATOM 1818 C C . ALA A 1 245 ? -17.741 -12.881 6.822 1.00 90.31 245 ALA A C 1
ATOM 1820 O O . ALA A 1 245 ? -17.006 -13.872 6.766 1.00 90.31 245 ALA A O 1
ATOM 1821 N N . LEU A 1 246 ? -18.040 -12.161 5.744 1.00 90.81 246 LEU A N 1
ATOM 1822 C CA . LEU A 1 246 ? -17.554 -12.409 4.394 1.00 90.81 246 LEU A CA 1
ATOM 1823 C C . LEU A 1 246 ? -16.751 -11.207 3.893 1.00 90.81 246 LEU A C 1
ATOM 1825 O O . LEU A 1 246 ? -17.292 -10.112 3.753 1.00 90.81 246 LEU A O 1
ATOM 1829 N N . LEU A 1 247 ? -15.473 -11.414 3.579 1.00 91.75 247 LEU A N 1
ATOM 1830 C CA . LEU A 1 247 ? -14.648 -10.446 2.866 1.00 91.75 247 LEU A CA 1
ATOM 1831 C C . LEU A 1 247 ? -14.768 -10.675 1.360 1.00 91.75 247 LEU A C 1
ATOM 1833 O O . LEU A 1 247 ? -14.272 -11.660 0.810 1.00 91.75 247 LEU A O 1
ATOM 1837 N N . ILE A 1 248 ? -15.392 -9.721 0.695 1.00 89.50 248 ILE A N 1
ATOM 1838 C CA . ILE A 1 248 ? -15.570 -9.668 -0.745 1.00 89.50 248 ILE A CA 1
ATOM 1839 C C . ILE A 1 248 ? -14.449 -8.825 -1.344 1.00 89.50 248 ILE A C 1
ATOM 1841 O O . ILE A 1 248 ? -14.243 -7.673 -0.957 1.00 89.50 248 ILE A O 1
ATOM 1845 N N . VAL A 1 249 ? -13.753 -9.392 -2.323 1.00 89.19 249 VAL A N 1
ATOM 1846 C CA . VAL A 1 249 ? -12.750 -8.700 -3.126 1.00 89.19 249 VAL A CA 1
ATOM 1847 C C . VAL A 1 249 ? -13.275 -8.529 -4.532 1.00 89.19 249 VAL A C 1
ATOM 1849 O O . VAL A 1 249 ? -13.419 -9.497 -5.274 1.00 89.19 249 VAL A O 1
ATOM 1852 N N . GLU A 1 250 ? -13.556 -7.293 -4.905 1.00 87.00 250 GLU A N 1
ATOM 1853 C CA . GLU A 1 250 ? -14.117 -6.971 -6.206 1.00 87.00 250 GLU A CA 1
ATOM 1854 C C . GLU A 1 250 ? -13.091 -6.227 -7.048 1.00 87.00 250 GLU A C 1
ATOM 1856 O O . GLU A 1 250 ? -12.574 -5.194 -6.626 1.00 87.00 250 GLU A O 1
ATOM 1861 N N . VAL A 1 251 ? -12.819 -6.740 -8.248 1.00 86.00 251 VAL A N 1
ATOM 1862 C CA . VAL A 1 251 ? -12.056 -6.024 -9.277 1.00 86.00 251 VAL A CA 1
ATOM 1863 C C . VAL A 1 251 ? -13.055 -5.424 -10.260 1.00 86.00 251 VAL A C 1
ATOM 1865 O O . VAL A 1 251 ? -13.766 -6.157 -10.956 1.00 86.00 251 VAL A O 1
ATOM 1868 N N . THR A 1 252 ? -13.132 -4.094 -10.282 1.00 85.12 252 THR A N 1
ATOM 1869 C CA . THR A 1 252 ? -14.105 -3.341 -11.084 1.00 85.12 252 THR A CA 1
ATOM 1870 C C . THR A 1 252 ? -13.546 -2.955 -12.444 1.00 85.12 252 THR A C 1
ATOM 1872 O O . THR A 1 252 ? -14.287 -2.951 -13.422 1.00 85.12 252 THR A O 1
ATOM 1875 N N . ASP A 1 253 ? -12.247 -2.670 -12.535 1.00 85.31 253 ASP A N 1
ATOM 1876 C CA . ASP A 1 253 ? -11.601 -2.318 -13.797 1.00 85.31 253 ASP A CA 1
ATOM 1877 C C . ASP A 1 253 ? -10.136 -2.773 -13.837 1.00 85.31 253 ASP A C 1
ATOM 1879 O O . ASP A 1 253 ? -9.420 -2.751 -12.830 1.00 85.31 253 ASP A O 1
ATOM 1883 N N . ALA A 1 254 ? -9.691 -3.178 -15.025 1.00 85.88 254 ALA A N 1
ATOM 1884 C CA . ALA A 1 254 ? -8.306 -3.518 -15.314 1.00 85.88 254 ALA A CA 1
ATOM 1885 C C . ALA A 1 254 ? -7.972 -3.092 -16.748 1.00 85.88 254 ALA A C 1
ATOM 1887 O O . ALA A 1 254 ? -8.378 -3.729 -17.722 1.00 85.88 254 ALA A O 1
ATOM 1888 N N . GLN A 1 255 ? -7.202 -2.014 -16.868 1.00 87.75 255 GLN A N 1
ATOM 1889 C CA . GLN A 1 255 ? -6.795 -1.429 -18.144 1.00 87.75 255 GLN A CA 1
ATOM 1890 C C . GLN A 1 255 ? -5.279 -1.444 -18.283 1.00 87.75 255 GLN A C 1
ATOM 1892 O O . GLN A 1 255 ? -4.547 -1.523 -17.296 1.00 87.75 255 GLN A O 1
ATOM 1897 N N . GLY A 1 256 ? -4.780 -1.327 -19.509 1.00 87.69 256 GLY A N 1
ATOM 1898 C CA . GLY A 1 256 ? -3.351 -1.195 -19.736 1.00 87.69 256 GLY A CA 1
ATOM 1899 C C . GLY A 1 256 ? -2.975 -1.078 -21.199 1.00 87.69 256 GLY A C 1
ATOM 1900 O O . GLY A 1 256 ? -3.828 -0.978 -22.073 1.00 87.69 256 GLY A O 1
ATOM 1901 N N . SER A 1 257 ? -1.675 -1.074 -21.466 1.00 90.69 257 SER A N 1
ATOM 1902 C CA . SER A 1 257 ? -1.149 -1.081 -22.827 1.00 90.69 257 SER A CA 1
ATOM 1903 C C . SER A 1 257 ? 0.257 -1.663 -22.866 1.00 90.69 257 SER A C 1
ATOM 1905 O O . SER A 1 257 ? 0.965 -1.686 -21.858 1.00 90.69 257 SER A O 1
ATOM 1907 N N . VAL A 1 258 ? 0.672 -2.118 -24.042 1.00 92.38 258 VAL A N 1
ATOM 1908 C CA . VAL A 1 258 ? 2.048 -2.503 -24.337 1.00 92.38 258 VAL A CA 1
ATOM 1909 C C . VAL A 1 258 ? 2.555 -1.620 -25.463 1.00 92.38 258 VAL A C 1
ATOM 1911 O O . VAL A 1 258 ? 2.019 -1.646 -26.570 1.00 92.38 258 VAL A O 1
ATOM 1914 N N . GLN A 1 259 ? 3.597 -0.849 -25.175 1.00 92.31 259 GLN A N 1
ATOM 1915 C CA . GLN A 1 259 ? 4.291 -0.009 -26.143 1.00 92.31 259 GLN A CA 1
ATOM 1916 C C . GLN A 1 259 ? 5.684 -0.567 -26.401 1.00 92.31 259 GLN A C 1
ATOM 1918 O O . GLN A 1 259 ? 6.360 -1.022 -25.479 1.00 92.31 259 GLN A O 1
ATOM 1923 N N . TYR A 1 260 ? 6.140 -0.497 -27.646 1.00 89.75 260 TYR A N 1
ATOM 1924 C CA . TYR A 1 260 ? 7.465 -0.964 -28.028 1.00 89.75 260 TYR A CA 1
ATOM 1925 C C . TYR A 1 260 ? 8.373 0.230 -28.299 1.00 89.75 260 TYR A C 1
ATOM 1927 O O . TYR A 1 260 ? 8.036 1.106 -29.090 1.00 89.75 260 TYR A O 1
ATOM 1935 N N . ALA A 1 261 ? 9.525 0.272 -27.634 1.00 88.88 261 ALA A N 1
ATOM 1936 C CA . ALA A 1 261 ? 10.518 1.322 -27.819 1.00 88.88 261 ALA A CA 1
ATOM 1937 C C . ALA A 1 261 ? 11.839 0.707 -28.306 1.00 88.88 261 ALA A C 1
ATOM 1939 O O . ALA A 1 261 ? 12.381 -0.172 -27.622 1.00 88.88 261 ALA A O 1
ATOM 1940 N N . PRO A 1 262 ? 12.375 1.136 -29.463 1.00 88.75 262 PRO A N 1
ATOM 1941 C CA . PRO A 1 262 ? 13.688 0.696 -29.903 1.00 88.75 262 PRO A CA 1
ATOM 1942 C C . PRO A 1 262 ? 14.780 1.333 -29.037 1.00 88.75 262 PRO A C 1
ATOM 1944 O O . PRO A 1 262 ? 14.694 2.491 -28.629 1.00 88.75 262 PRO A O 1
ATOM 1947 N N . SER A 1 263 ? 15.835 0.573 -28.780 1.00 89.31 263 SER A N 1
ATOM 1948 C CA . SER A 1 263 ? 17.055 1.018 -28.119 1.00 89.31 263 SER A CA 1
ATOM 1949 C C . SER A 1 263 ? 18.252 0.520 -28.921 1.00 89.31 263 SER A C 1
ATOM 1951 O O . SER A 1 263 ? 18.299 -0.647 -29.307 1.00 89.31 263 SER A O 1
ATOM 1953 N N . ASN A 1 264 ? 19.206 1.411 -29.185 1.00 91.00 264 ASN A N 1
ATOM 1954 C CA . ASN A 1 264 ? 20.411 1.103 -29.945 1.00 91.00 264 ASN A CA 1
ATOM 1955 C C . ASN A 1 264 ? 21.625 1.259 -29.032 1.00 91.00 264 ASN A C 1
ATOM 1957 O O . ASN A 1 264 ? 21.874 2.341 -28.503 1.00 91.00 264 ASN A O 1
ATOM 1961 N N . GLU A 1 265 ? 22.398 0.191 -28.889 1.00 91.88 265 GLU A N 1
ATOM 1962 C CA . GLU A 1 265 ? 23.667 0.191 -28.173 1.00 91.88 265 GLU A CA 1
ATOM 1963 C C . GLU A 1 265 ? 24.803 0.001 -29.180 1.00 91.88 265 GLU A C 1
ATOM 1965 O O . GLU A 1 265 ? 24.810 -0.950 -29.966 1.00 91.88 265 GLU A O 1
ATOM 1970 N N . ARG A 1 266 ? 25.759 0.931 -29.190 1.00 92.50 266 ARG A N 1
ATOM 1971 C CA . ARG A 1 266 ? 26.915 0.866 -30.083 1.00 92.50 266 ARG A CA 1
ATOM 1972 C C . ARG A 1 266 ? 27.938 -0.119 -29.522 1.00 92.50 266 ARG A C 1
ATOM 1974 O O . ARG A 1 266 ? 28.435 0.090 -28.422 1.00 92.50 266 ARG A O 1
ATOM 1981 N N . LEU A 1 267 ? 28.289 -1.149 -30.291 1.00 92.88 267 LEU A N 1
ATOM 1982 C CA . LEU A 1 267 ? 29.289 -2.146 -29.891 1.00 92.88 267 LEU A CA 1
ATOM 1983 C C . LEU A 1 267 ? 30.699 -1.770 -30.360 1.00 92.88 267 LEU A C 1
ATOM 1985 O O . LEU A 1 267 ? 31.685 -2.062 -29.690 1.00 92.88 267 LEU A O 1
ATOM 1989 N N . THR A 1 268 ? 30.815 -1.109 -31.514 1.00 91.62 268 THR A N 1
ATOM 1990 C CA . THR A 1 268 ? 32.114 -0.677 -32.049 1.00 91.62 268 THR A CA 1
ATOM 1991 C C . THR A 1 268 ? 32.578 0.622 -31.375 1.00 91.62 268 THR A C 1
ATOM 1993 O O . THR A 1 268 ? 31.841 1.602 -31.432 1.00 91.62 268 THR A O 1
ATOM 1996 N N . PRO A 1 269 ? 33.801 0.717 -30.825 1.00 92.25 269 PRO A N 1
ATOM 1997 C CA . PRO A 1 269 ? 34.302 1.947 -30.202 1.00 92.25 269 PRO A CA 1
ATOM 1998 C C . PRO A 1 269 ? 34.371 3.154 -31.159 1.00 92.25 269 PRO A C 1
ATOM 2000 O O . PRO A 1 269 ? 34.639 2.961 -32.356 1.00 92.25 269 PRO A O 1
ATOM 2003 N N . PRO A 1 270 ? 34.185 4.394 -30.658 1.00 90.50 270 PRO A N 1
ATOM 2004 C CA . PRO A 1 270 ? 34.253 5.604 -31.475 1.00 90.50 270 PRO A CA 1
ATOM 2005 C C . PRO A 1 270 ? 35.642 5.830 -32.085 1.00 90.50 270 PRO A C 1
ATOM 2007 O O . PRO A 1 270 ? 36.655 5.451 -31.496 1.00 90.50 270 PRO A O 1
ATOM 2010 N N . MET A 1 271 ? 35.697 6.434 -33.276 1.00 89.69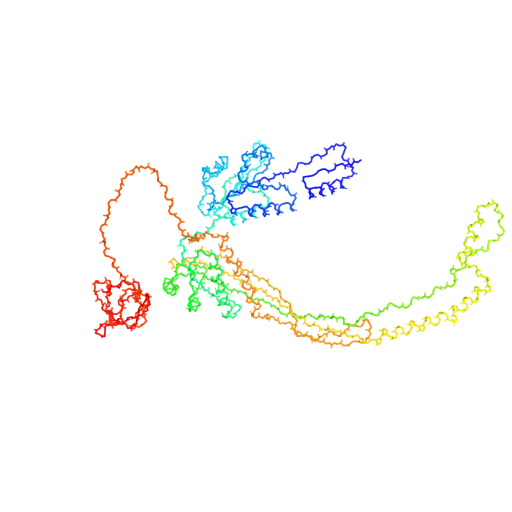 271 MET A N 1
ATOM 2011 C CA . MET A 1 271 ? 36.966 6.848 -33.883 1.00 89.69 271 MET A CA 1
ATOM 2012 C C . MET A 1 271 ? 37.640 7.955 -33.053 1.00 89.69 271 MET A C 1
ATOM 2014 O O . MET A 1 271 ? 36.954 8.789 -32.453 1.00 89.69 271 MET A O 1
ATOM 2018 N N . PRO A 1 272 ? 38.985 8.008 -33.041 1.00 87.94 272 PRO A N 1
ATOM 2019 C CA . PRO A 1 272 ? 39.708 9.162 -32.519 1.00 87.94 272 PRO A CA 1
ATOM 2020 C C . PRO A 1 272 ? 39.361 10.422 -33.324 1.00 87.94 272 PRO A C 1
ATOM 2022 O O . PRO A 1 272 ? 38.909 10.336 -34.460 1.00 87.94 272 PRO A O 1
ATOM 2025 N N . LYS A 1 273 ? 39.585 11.601 -32.737 1.00 88.12 273 LYS A N 1
ATOM 2026 C CA . LYS A 1 273 ? 39.319 12.895 -33.388 1.00 88.12 273 LYS A CA 1
ATOM 2027 C C . LYS A 1 273 ? 40.137 13.065 -34.683 1.00 88.12 273 LYS A C 1
ATOM 2029 O O . LYS A 1 273 ? 41.232 12.504 -34.773 1.00 88.12 273 LYS A O 1
ATOM 2034 N N . PRO A 1 274 ? 39.653 13.875 -35.648 1.00 88.88 274 PRO A N 1
ATOM 2035 C CA . PRO A 1 274 ? 40.412 14.180 -36.856 1.00 88.88 274 PRO A CA 1
ATOM 2036 C C . PRO A 1 274 ? 41.760 14.838 -36.520 1.00 88.88 274 PRO A C 1
ATOM 2038 O O . PRO A 1 274 ? 41.873 15.522 -35.495 1.00 88.88 274 PRO A O 1
ATOM 2041 N N . PRO A 1 275 ? 42.781 14.667 -37.379 1.00 87.94 275 PRO A N 1
ATOM 2042 C CA . PRO A 1 275 ? 44.085 15.284 -37.177 1.00 87.94 275 PRO A CA 1
ATOM 2043 C C . PRO A 1 275 ? 43.966 16.813 -37.161 1.00 87.94 275 PRO A C 1
ATOM 2045 O O . PRO A 1 275 ? 43.435 17.426 -38.090 1.00 87.94 275 PRO A O 1
ATOM 2048 N N . ALA A 1 276 ? 44.489 17.443 -36.107 1.00 87.00 276 ALA A N 1
ATOM 2049 C CA . ALA A 1 276 ? 44.492 18.896 -35.984 1.00 87.00 276 ALA A CA 1
ATOM 2050 C C . ALA A 1 276 ? 45.315 19.540 -37.108 1.00 87.00 276 ALA A C 1
ATOM 2052 O O . ALA A 1 276 ? 46.367 19.025 -37.496 1.00 87.00 276 ALA A O 1
ATOM 2053 N N . ARG A 1 277 ? 44.845 20.685 -37.614 1.00 87.50 277 ARG A N 1
ATOM 2054 C CA . ARG A 1 277 ? 45.574 21.444 -38.633 1.00 87.50 277 ARG A CA 1
ATOM 2055 C C . ARG A 1 277 ? 46.938 21.883 -38.079 1.00 87.50 277 ARG A C 1
ATOM 2057 O O . ARG A 1 277 ? 46.966 22.516 -37.021 1.00 87.50 277 ARG A O 1
ATOM 2064 N N . PRO A 1 278 ? 48.052 21.604 -38.781 1.00 86.44 278 PRO A N 1
ATOM 2065 C CA . PRO A 1 278 ? 49.365 22.089 -38.384 1.00 86.44 278 PRO A CA 1
ATOM 2066 C C . PRO A 1 278 ? 49.377 23.623 -38.330 1.00 86.44 278 PRO A C 1
ATOM 2068 O O . PRO A 1 278 ? 48.832 24.265 -39.241 1.00 86.44 278 PRO A O 1
ATOM 2071 N N . PRO A 1 279 ? 49.987 24.226 -37.295 1.00 81.12 279 PRO A N 1
ATOM 2072 C CA . PRO A 1 279 ? 50.062 25.675 -37.177 1.00 81.12 279 PRO A CA 1
ATOM 2073 C C . PRO A 1 279 ? 50.834 26.266 -38.359 1.00 81.12 279 PRO A C 1
ATOM 2075 O O . PRO A 1 279 ? 51.848 25.717 -38.789 1.00 81.12 279 PRO A O 1
ATOM 2078 N N . GLU A 1 280 ? 50.344 27.383 -38.890 1.00 80.62 280 GLU A N 1
ATOM 2079 C CA . GLU A 1 280 ? 51.067 28.129 -39.916 1.00 80.62 280 GLU A CA 1
ATOM 2080 C C . GLU A 1 280 ? 52.333 28.775 -39.308 1.00 80.62 280 GLU A C 1
ATOM 2082 O O . GLU A 1 280 ? 52.278 29.286 -38.182 1.00 80.62 280 GLU A O 1
ATOM 2087 N N . PRO A 1 281 ? 53.458 28.826 -40.046 1.00 71.94 281 PRO A N 1
ATOM 2088 C CA . PRO A 1 281 ? 54.682 29.512 -39.619 1.00 71.94 281 PRO A CA 1
ATOM 2089 C C . PRO A 1 281 ? 54.520 31.018 -39.342 1.00 71.94 281 PRO A C 1
ATOM 2091 O O . PRO A 1 281 ? 55.423 31.639 -38.789 1.00 71.94 281 PRO A O 1
ATOM 2094 N N . SER A 1 282 ? 53.387 31.632 -39.704 1.00 61.16 282 SER A N 1
ATOM 2095 C CA . SER A 1 282 ? 53.084 33.060 -39.521 1.00 61.16 282 SER A CA 1
ATOM 2096 C C . SER A 1 282 ? 53.142 33.529 -38.061 1.00 61.16 282 SER A C 1
ATOM 2098 O O . SER A 1 282 ? 53.393 34.705 -37.811 1.00 61.16 282 SER A O 1
ATOM 2100 N N . ARG A 1 283 ? 53.027 32.614 -37.088 1.00 50.75 283 ARG A N 1
ATOM 2101 C CA . ARG A 1 283 ? 53.220 32.916 -35.656 1.00 50.75 283 ARG A CA 1
ATOM 2102 C C . ARG A 1 283 ? 54.676 33.199 -35.249 1.00 50.75 283 ARG A C 1
ATOM 2104 O O . ARG A 1 283 ? 54.900 33.565 -34.102 1.00 50.75 283 ARG A O 1
ATOM 2111 N N . LEU A 1 284 ? 55.643 33.061 -36.161 1.00 48.88 284 LEU A N 1
ATOM 2112 C CA . LEU A 1 284 ? 57.071 33.328 -35.918 1.00 48.88 284 LEU A CA 1
ATOM 2113 C C . LEU A 1 284 ? 57.541 34.689 -36.462 1.00 48.88 284 LEU A C 1
ATOM 2115 O O . LEU A 1 284 ? 58.702 35.051 -36.296 1.00 48.88 284 LEU A O 1
ATOM 2119 N N . ARG A 1 285 ? 56.656 35.467 -37.101 1.00 46.69 285 ARG A N 1
ATOM 2120 C CA . ARG A 1 285 ? 56.980 36.792 -37.643 1.00 46.69 285 ARG A CA 1
ATOM 2121 C C . ARG A 1 285 ? 56.514 37.880 -36.673 1.00 46.69 285 ARG A C 1
ATOM 2123 O O . ARG A 1 285 ? 55.517 38.547 -36.919 1.00 46.69 285 ARG A O 1
ATOM 2130 N N . VAL A 1 286 ? 57.224 38.065 -35.561 1.00 43.44 286 VAL A N 1
ATOM 2131 C CA . VAL A 1 286 ? 57.105 39.310 -34.785 1.00 43.44 286 VAL A CA 1
ATOM 2132 C C . VAL A 1 286 ? 58.451 40.013 -34.762 1.00 43.44 286 VAL A C 1
ATOM 2134 O O . VAL A 1 286 ? 59.307 39.723 -33.939 1.00 43.44 286 VAL A O 1
ATOM 2137 N N . LEU A 1 287 ? 58.595 40.962 -35.680 1.00 40.28 287 LEU A N 1
ATOM 2138 C CA . LEU A 1 287 ? 59.070 42.308 -35.380 1.00 40.28 287 LEU A CA 1
ATOM 2139 C C . LEU A 1 287 ? 58.451 43.228 -36.443 1.00 40.28 287 LEU A C 1
ATOM 2141 O O . LEU A 1 287 ? 58.669 43.002 -37.636 1.00 40.28 287 LEU A O 1
ATOM 2145 N N . PRO A 1 288 ? 57.636 44.224 -36.062 1.00 41.41 288 PRO A N 1
ATOM 2146 C CA . PRO A 1 288 ? 57.315 45.308 -36.970 1.00 41.41 288 PRO A CA 1
ATOM 2147 C C . PRO A 1 288 ? 58.612 46.087 -37.206 1.00 41.41 288 PRO A C 1
ATOM 2149 O O . PRO A 1 288 ? 59.257 46.519 -36.254 1.00 41.41 288 PRO A O 1
ATOM 2152 N N . SER A 1 289 ? 59.014 46.259 -38.461 1.00 39.81 289 SER A N 1
ATOM 2153 C CA . SER A 1 289 ? 60.000 47.278 -38.809 1.00 39.81 289 SER A CA 1
ATOM 2154 C C . SER A 1 289 ? 59.358 48.643 -38.550 1.00 39.81 289 SER A C 1
ATOM 2156 O O . SER A 1 289 ? 58.498 49.064 -39.325 1.00 39.81 289 SER A O 1
ATOM 2158 N N . TRP A 1 290 ? 59.713 49.301 -37.446 1.00 39.62 290 TRP A N 1
ATOM 2159 C CA . TRP A 1 290 ? 59.329 50.691 -37.205 1.00 39.62 290 TRP A CA 1
ATOM 2160 C C . TRP A 1 290 ? 60.370 51.607 -37.862 1.00 39.62 290 TRP A C 1
ATOM 2162 O O . TRP A 1 290 ? 61.561 51.424 -37.604 1.00 39.62 290 TRP A O 1
ATOM 2172 N N . PRO A 1 291 ? 59.959 52.550 -38.725 1.00 42.69 291 PRO A N 1
ATOM 2173 C CA . PRO A 1 291 ? 60.862 53.545 -39.279 1.00 42.69 291 PRO A CA 1
ATOM 2174 C C . PRO A 1 291 ? 61.175 54.599 -38.208 1.00 42.69 291 PRO A C 1
ATOM 2176 O O . PRO A 1 291 ? 60.265 55.081 -37.538 1.00 42.69 291 PRO A O 1
ATOM 2179 N N . ASP A 1 292 ? 62.463 54.900 -38.050 1.00 45.84 292 ASP A N 1
ATOM 2180 C CA . ASP A 1 292 ? 63.056 56.078 -37.408 1.00 45.84 292 ASP A CA 1
ATOM 2181 C C . ASP A 1 292 ? 62.213 56.781 -36.329 1.00 45.84 292 ASP A C 1
ATOM 2183 O O . ASP A 1 292 ? 61.599 57.822 -36.559 1.00 45.84 292 ASP A O 1
ATOM 2187 N N . ALA A 1 293 ? 62.248 56.256 -35.103 1.00 41.03 293 ALA A N 1
ATOM 2188 C CA . ALA A 1 293 ? 61.905 57.036 -33.919 1.00 41.03 293 ALA A CA 1
ATOM 2189 C C . ALA A 1 293 ? 62.917 56.760 -32.804 1.00 41.03 293 ALA A C 1
ATOM 2191 O O . ALA A 1 293 ? 62.975 55.676 -32.226 1.00 41.03 293 ALA A O 1
ATOM 2192 N N . VAL A 1 294 ? 63.725 57.779 -32.527 1.00 49.09 294 VAL A N 1
ATOM 2193 C CA . VAL A 1 294 ? 64.620 57.888 -31.377 1.00 49.09 294 VAL A CA 1
ATOM 2194 C C . VAL A 1 294 ? 63.795 57.733 -30.096 1.00 49.09 294 VAL A C 1
ATOM 2196 O O . VAL A 1 294 ? 63.018 58.619 -29.753 1.00 49.09 294 VAL A O 1
ATOM 2199 N N . PHE A 1 295 ? 63.964 56.621 -29.383 1.00 42.72 295 PHE A N 1
ATOM 2200 C CA . PHE A 1 295 ? 63.538 56.490 -27.991 1.00 42.72 295 PHE A CA 1
ATOM 2201 C C . PHE A 1 295 ? 64.657 55.845 -27.177 1.00 42.72 295 PHE A C 1
ATOM 2203 O O . PHE A 1 295 ? 64.890 54.639 -27.207 1.00 42.72 295 PHE A O 1
ATOM 2210 N N . GLU A 1 296 ? 65.356 56.697 -26.437 1.00 47.00 296 GLU A N 1
ATOM 2211 C CA . GLU A 1 296 ? 66.303 56.334 -25.395 1.00 47.00 296 GLU A CA 1
ATOM 2212 C C . GLU A 1 296 ? 65.532 55.745 -24.199 1.00 47.00 296 GLU A C 1
ATOM 2214 O O . GLU A 1 296 ? 64.983 56.466 -23.368 1.00 47.00 296 GLU A O 1
ATOM 2219 N N . SER A 1 297 ? 65.459 54.416 -24.097 1.00 42.44 297 SER A N 1
ATOM 2220 C CA . SER A 1 297 ? 65.127 53.748 -22.832 1.00 42.44 297 SER A CA 1
ATOM 2221 C C . SER A 1 297 ? 65.916 52.438 -22.687 1.00 42.44 297 SER A C 1
ATOM 2223 O O . SER A 1 297 ? 65.756 51.544 -23.522 1.00 42.44 297 SER A O 1
ATOM 2225 N N . PRO A 1 298 ? 66.754 52.258 -21.642 1.00 47.81 298 PRO A N 1
ATOM 2226 C CA . PRO A 1 298 ? 67.629 51.083 -21.513 1.00 47.81 298 PRO A CA 1
ATOM 2227 C C . PRO A 1 298 ? 66.906 49.787 -21.104 1.00 47.81 298 PRO A C 1
ATOM 2229 O O . PRO A 1 298 ? 67.524 48.726 -21.054 1.00 47.81 298 PRO A O 1
ATOM 2232 N N . ALA A 1 299 ? 65.608 49.841 -20.793 1.00 49.44 299 ALA A N 1
ATOM 2233 C CA . ALA A 1 299 ? 64.857 48.700 -20.265 1.00 49.44 299 ALA A CA 1
ATOM 2234 C C . ALA A 1 299 ? 64.332 47.724 -21.341 1.00 49.44 299 ALA A C 1
ATOM 2236 O O . ALA A 1 299 ? 63.770 46.686 -20.995 1.00 49.44 299 ALA A O 1
ATOM 2237 N N . TRP A 1 300 ? 64.514 48.018 -22.635 1.00 45.34 300 TRP A N 1
ATOM 2238 C CA . TRP A 1 300 ? 63.922 47.222 -23.724 1.00 45.34 300 TRP A CA 1
ATOM 2239 C C . TRP A 1 300 ? 64.804 46.093 -24.282 1.00 45.34 300 TRP A C 1
ATOM 2241 O O . TRP A 1 300 ? 64.282 45.112 -24.810 1.00 45.34 300 TRP A O 1
ATOM 2251 N N . PHE A 1 301 ? 66.125 46.165 -24.109 1.00 48.59 301 PHE A N 1
ATOM 2252 C CA . PHE A 1 301 ? 67.074 45.178 -24.650 1.00 48.59 301 PHE A CA 1
ATOM 2253 C C . PHE A 1 301 ? 66.944 43.732 -24.099 1.00 48.59 301 PHE A C 1
ATOM 2255 O O . PHE A 1 301 ? 67.138 42.782 -24.868 1.00 48.59 301 PHE A O 1
ATOM 2262 N N . PRO A 1 302 ? 66.596 43.492 -22.814 1.00 50.66 302 PRO A N 1
ATOM 2263 C CA . PRO A 1 302 ? 66.541 42.127 -22.275 1.00 50.66 302 PRO A CA 1
ATOM 2264 C C . PRO A 1 302 ? 65.351 41.309 -22.795 1.00 50.66 302 PRO A C 1
ATOM 2266 O O . PRO A 1 302 ? 65.469 40.098 -22.972 1.00 50.66 302 PRO A O 1
ATOM 2269 N N . ALA A 1 303 ? 64.213 41.956 -23.069 1.00 50.06 303 ALA A N 1
ATOM 2270 C CA . ALA A 1 303 ? 62.992 41.282 -23.516 1.00 50.06 303 ALA A CA 1
ATOM 2271 C C . ALA A 1 303 ? 63.095 40.804 -24.972 1.00 50.06 303 ALA A C 1
ATOM 2273 O O . ALA A 1 303 ? 62.644 39.709 -25.302 1.00 50.06 303 ALA A O 1
ATOM 2274 N N . GLU A 1 304 ? 63.742 41.591 -25.834 1.00 47.25 304 GLU A N 1
ATOM 2275 C CA . GLU A 1 304 ? 63.944 41.235 -27.238 1.00 47.25 304 GLU A CA 1
ATOM 2276 C C . GLU A 1 304 ? 64.954 40.087 -27.376 1.00 47.25 304 GLU A C 1
ATOM 2278 O O . GLU A 1 304 ? 64.710 39.119 -28.092 1.00 47.25 304 GLU A O 1
ATOM 2283 N N . THR A 1 305 ? 66.045 40.121 -26.609 1.00 50.62 305 THR A N 1
ATOM 2284 C CA . THR A 1 305 ? 67.066 39.061 -26.614 1.00 50.62 305 THR A CA 1
ATOM 2285 C C . THR A 1 305 ? 66.527 37.740 -26.039 1.00 50.62 305 THR A C 1
ATOM 2287 O O . THR A 1 305 ? 66.836 36.669 -26.563 1.00 50.62 305 THR A O 1
ATOM 2290 N N . ALA A 1 306 ? 65.660 37.805 -25.020 1.00 49.50 306 ALA A N 1
ATOM 2291 C CA . ALA A 1 306 ? 64.980 36.641 -24.447 1.00 49.50 306 ALA A CA 1
ATOM 2292 C C . ALA A 1 306 ? 63.890 36.057 -25.369 1.00 49.50 306 ALA A C 1
ATOM 2294 O O . ALA A 1 306 ? 63.733 34.842 -25.444 1.00 49.50 306 ALA A O 1
ATOM 2295 N N . LEU A 1 307 ? 63.161 36.886 -26.124 1.00 49.06 307 LEU A N 1
ATOM 2296 C CA . LEU A 1 307 ? 62.214 36.404 -27.141 1.00 49.06 307 LEU A CA 1
ATOM 2297 C C . LEU A 1 307 ? 62.934 35.780 -28.346 1.00 49.06 307 LEU A C 1
ATOM 2299 O O . LEU A 1 307 ? 62.481 34.761 -28.871 1.00 49.06 307 LEU A O 1
ATOM 2303 N N . ARG A 1 308 ? 64.090 36.330 -28.743 1.00 49.47 308 ARG A N 1
ATOM 2304 C CA . ARG A 1 308 ? 64.937 35.769 -29.809 1.00 49.47 308 ARG A CA 1
ATOM 2305 C C . ARG A 1 308 ? 65.509 34.395 -29.451 1.00 49.47 308 ARG A C 1
ATOM 2307 O O . ARG A 1 308 ? 65.564 33.534 -30.328 1.00 49.47 308 ARG A O 1
ATOM 2314 N N . SER A 1 309 ? 65.901 34.173 -28.193 1.00 47.75 309 SER A N 1
ATOM 2315 C CA . SER A 1 309 ? 66.462 32.890 -27.742 1.00 47.75 309 SER A CA 1
ATOM 2316 C C . SER A 1 309 ? 65.411 31.795 -27.521 1.00 47.75 309 SER A C 1
ATOM 2318 O O . SER A 1 309 ? 65.743 30.617 -27.623 1.00 47.75 309 SER A O 1
ATOM 2320 N N . VAL A 1 310 ? 64.150 32.165 -27.258 1.00 47.22 310 VAL A N 1
ATOM 2321 C CA . VAL A 1 310 ? 63.053 31.219 -26.977 1.00 47.22 310 VAL A CA 1
ATOM 2322 C C . VAL A 1 310 ? 62.238 30.850 -28.226 1.00 47.22 310 VAL A C 1
ATOM 2324 O O . VAL A 1 310 ? 61.749 29.726 -28.311 1.00 47.22 310 VAL A O 1
ATOM 2327 N N . VAL A 1 311 ? 62.082 31.757 -29.200 1.00 52.72 311 VAL A N 1
ATOM 2328 C CA . VAL A 1 311 ? 61.173 31.556 -30.354 1.00 52.72 311 VAL A CA 1
ATOM 2329 C C . VAL A 1 311 ? 61.910 31.220 -31.659 1.00 52.72 311 VAL A C 1
ATOM 2331 O O . VAL A 1 311 ? 61.314 30.617 -32.547 1.00 52.72 311 VAL A O 1
ATOM 2334 N N . GLY A 1 312 ? 63.208 31.529 -31.763 1.00 54.78 312 GLY A N 1
ATOM 2335 C CA . GLY A 1 312 ? 63.987 31.357 -32.992 1.00 54.78 312 GLY A CA 1
ATOM 2336 C C . GLY A 1 312 ? 63.554 32.354 -34.072 1.00 54.78 312 GLY A C 1
ATOM 2337 O O . GLY A 1 312 ? 62.468 32.259 -34.637 1.00 54.78 312 GLY A O 1
ATOM 2338 N N . VAL A 1 313 ? 64.399 33.340 -34.374 1.00 57.22 313 VAL A N 1
ATOM 2339 C CA . VAL A 1 313 ? 64.120 34.296 -35.456 1.00 57.22 313 VAL A CA 1
ATOM 2340 C C . VAL A 1 313 ? 64.508 33.661 -36.781 1.00 57.22 313 VAL A C 1
ATOM 2342 O O . VAL A 1 313 ? 65.689 33.458 -37.043 1.00 57.22 313 VAL A O 1
ATOM 2345 N N . MET A 1 314 ? 63.517 33.366 -37.620 1.00 60.69 314 MET A N 1
ATOM 2346 C CA . MET A 1 314 ? 63.767 32.988 -39.009 1.00 60.69 314 MET A CA 1
ATOM 2347 C C . MET A 1 314 ? 64.088 34.250 -39.814 1.00 60.69 314 MET A C 1
ATOM 2349 O O . MET A 1 314 ? 63.358 35.241 -39.745 1.00 60.69 314 MET A O 1
ATOM 2353 N N . THR A 1 315 ? 65.158 34.221 -40.602 1.00 69.75 315 THR A N 1
ATOM 2354 C CA . THR A 1 315 ? 65.421 35.240 -41.628 1.00 69.75 315 THR A CA 1
ATOM 2355 C C . THR A 1 315 ? 64.265 35.301 -42.634 1.00 69.75 315 THR A C 1
ATOM 2357 O O . THR A 1 315 ? 63.515 34.338 -42.789 1.00 69.75 315 THR A O 1
ATOM 2360 N N . ASP A 1 316 ? 64.107 36.404 -43.377 1.00 67.81 316 ASP A N 1
ATOM 2361 C CA . ASP A 1 316 ? 63.045 36.506 -44.398 1.00 67.81 316 ASP A CA 1
ATOM 2362 C C . ASP A 1 316 ? 63.148 35.384 -45.453 1.00 67.81 316 ASP A C 1
ATOM 2364 O O . ASP A 1 316 ? 62.135 34.883 -45.941 1.00 67.81 316 ASP A O 1
ATOM 2368 N N . HIS A 1 317 ? 64.371 34.925 -45.744 1.00 72.75 317 HIS A N 1
ATOM 2369 C CA . HIS A 1 317 ? 64.622 33.776 -46.609 1.00 72.75 317 HIS A CA 1
ATOM 2370 C C . HIS A 1 317 ? 64.132 32.459 -45.987 1.00 72.75 317 HIS A C 1
ATOM 2372 O O . HIS A 1 317 ? 63.387 31.722 -46.631 1.00 72.75 317 HIS A O 1
ATOM 2378 N N . GLU A 1 318 ? 64.479 32.180 -44.730 1.00 72.94 318 GLU A N 1
ATOM 2379 C CA . GLU A 1 318 ? 64.027 30.985 -44.003 1.00 72.94 318 GLU A CA 1
ATOM 2380 C C . GLU A 1 318 ? 62.515 30.992 -43.766 1.00 72.94 318 GLU A C 1
ATOM 2382 O O . GLU A 1 318 ? 61.867 29.956 -43.893 1.00 72.94 318 GLU A O 1
ATOM 2387 N N . TYR A 1 319 ? 61.928 32.159 -43.496 1.00 75.19 319 TYR A N 1
ATOM 2388 C CA . TYR A 1 319 ? 60.485 32.335 -43.385 1.00 75.19 319 TYR A CA 1
ATOM 2389 C C . TYR A 1 319 ? 59.795 32.033 -44.716 1.00 75.19 319 TYR A C 1
ATOM 2391 O O . TYR A 1 319 ? 58.859 31.238 -44.747 1.00 75.19 319 TYR A O 1
ATOM 2399 N N . LYS A 1 320 ? 60.278 32.592 -45.834 1.00 78.38 320 LYS A N 1
ATOM 2400 C CA . LYS A 1 320 ? 59.751 32.289 -47.176 1.00 78.38 320 LYS A CA 1
ATOM 2401 C C . LYS A 1 320 ? 59.894 30.808 -47.525 1.00 78.38 320 LYS A C 1
ATOM 2403 O O . LYS A 1 320 ? 58.960 30.229 -48.074 1.00 78.38 320 LYS A O 1
ATOM 2408 N N . GLN A 1 321 ? 61.014 30.173 -47.178 1.00 81.56 321 GLN A N 1
ATOM 2409 C CA . GLN A 1 321 ? 61.202 28.730 -47.359 1.00 81.56 321 GLN A CA 1
ATOM 2410 C C . GLN A 1 321 ? 60.250 27.902 -46.481 1.00 81.56 321 GLN A C 1
ATOM 2412 O O . GLN A 1 321 ? 59.654 26.942 -46.967 1.00 81.56 321 GLN A O 1
ATOM 2417 N N . ALA A 1 322 ? 60.059 28.273 -45.212 1.00 79.62 322 ALA A N 1
ATOM 2418 C CA . ALA A 1 322 ? 59.144 27.602 -44.291 1.00 79.62 322 ALA A CA 1
ATOM 2419 C C . ALA A 1 322 ? 57.681 27.767 -44.712 1.00 79.62 322 ALA A C 1
ATOM 2421 O O . ALA A 1 322 ? 56.916 26.806 -44.655 1.00 79.62 322 ALA A O 1
ATOM 2422 N N . LEU A 1 323 ? 57.309 2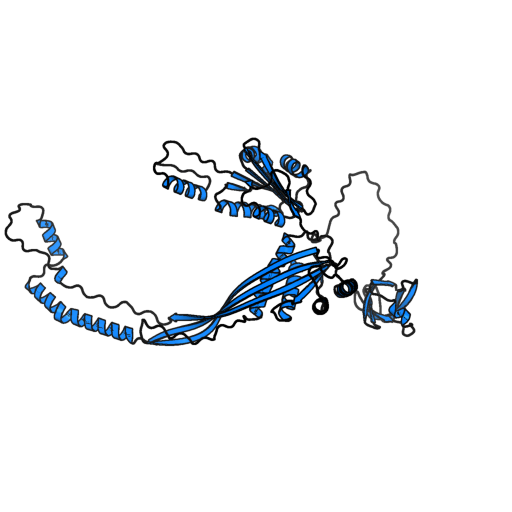8.954 -45.194 1.00 83.31 323 LEU A N 1
ATOM 2423 C CA . LEU A 1 323 ? 55.996 29.251 -45.751 1.00 83.31 323 LEU A CA 1
ATOM 2424 C C . LEU A 1 323 ? 55.758 28.434 -47.030 1.00 83.31 323 LEU A 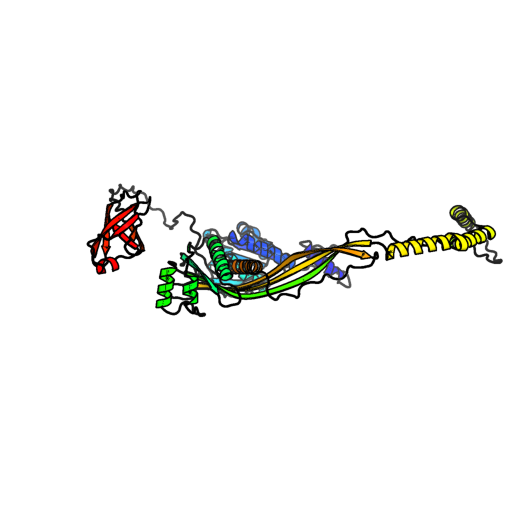C 1
ATOM 2426 O O . LEU A 1 323 ? 54.737 27.759 -47.141 1.00 83.31 323 LEU A O 1
ATOM 2430 N N . ASN A 1 324 ? 56.736 28.389 -47.942 1.00 86.06 324 ASN A N 1
ATOM 2431 C CA . ASN A 1 324 ? 56.682 27.532 -49.130 1.00 86.06 324 ASN A CA 1
ATOM 2432 C C . ASN A 1 324 ? 56.552 26.051 -48.762 1.00 86.06 324 ASN A C 1
ATOM 2434 O O . ASN A 1 324 ? 55.732 25.343 -49.338 1.00 86.06 324 ASN A O 1
ATOM 2438 N N . ARG A 1 325 ? 57.318 25.560 -47.782 1.00 85.00 325 ARG A N 1
ATOM 2439 C CA . ARG A 1 325 ? 57.211 24.174 -47.304 1.00 85.00 325 ARG A CA 1
ATOM 2440 C C . ARG A 1 325 ? 55.853 23.905 -46.655 1.00 85.00 325 ARG A C 1
ATOM 2442 O O . ARG A 1 325 ? 55.288 22.831 -46.855 1.00 85.00 325 ARG A O 1
ATOM 2449 N N . TYR A 1 326 ? 55.311 24.866 -45.911 1.00 86.75 326 TYR A N 1
ATOM 2450 C CA . TYR A 1 326 ? 53.989 24.757 -45.307 1.00 86.75 326 TYR A CA 1
ATOM 2451 C C . TYR A 1 326 ? 52.897 24.630 -46.373 1.00 86.75 326 TYR A C 1
ATOM 2453 O O . TYR A 1 326 ? 52.137 23.666 -46.330 1.00 86.75 326 TYR A O 1
ATOM 2461 N N . TYR A 1 327 ? 52.860 25.534 -47.357 1.00 89.19 327 TYR A N 1
ATOM 2462 C CA . TYR A 1 327 ? 51.837 25.531 -48.407 1.00 89.19 327 TYR A CA 1
ATOM 2463 C C . TYR A 1 327 ? 51.994 24.391 -49.419 1.00 89.19 327 TYR A C 1
ATOM 2465 O O . TYR A 1 327 ? 50.988 23.838 -49.850 1.00 89.19 327 TYR A O 1
ATOM 2473 N N . ASN A 1 328 ? 53.225 24.000 -49.763 1.00 91.19 328 ASN A N 1
ATOM 2474 C CA . ASN A 1 328 ? 53.466 23.017 -50.824 1.00 91.19 328 ASN A CA 1
ATOM 2475 C C . ASN A 1 328 ? 53.640 21.578 -50.314 1.00 91.19 328 ASN A C 1
ATOM 2477 O O . ASN A 1 328 ? 53.508 20.643 -51.098 1.00 91.19 328 ASN A O 1
ATOM 2481 N N . VAL A 1 329 ? 53.944 21.369 -49.025 1.00 89.38 329 VAL A N 1
ATOM 2482 C CA . VAL A 1 329 ? 54.215 20.026 -48.469 1.00 89.38 329 VAL A CA 1
ATOM 2483 C C . VAL A 1 329 ? 53.348 19.725 -47.250 1.00 89.38 329 VAL A C 1
ATOM 2485 O O . VAL A 1 329 ? 52.623 18.732 -47.244 1.00 89.38 329 VAL A O 1
ATOM 2488 N N . THR A 1 330 ? 53.401 20.563 -46.213 1.00 86.94 330 THR A N 1
ATOM 2489 C CA . THR A 1 330 ? 52.733 20.271 -44.932 1.00 86.94 330 THR A CA 1
ATOM 2490 C C . THR A 1 330 ? 51.212 20.314 -45.052 1.00 86.94 330 THR A C 1
ATOM 2492 O O . THR A 1 330 ? 50.536 19.395 -44.591 1.00 86.94 330 THR A O 1
ATOM 2495 N N . LEU A 1 331 ? 50.670 21.361 -45.677 1.00 89.44 331 LEU A N 1
ATOM 2496 C CA . LEU A 1 331 ? 49.232 21.562 -45.823 1.00 89.44 331 LEU A CA 1
ATOM 2497 C C . LEU A 1 331 ? 48.598 20.535 -46.781 1.00 89.44 331 LEU A C 1
ATOM 2499 O O . LEU A 1 331 ? 47.612 19.926 -46.371 1.00 89.44 331 LEU A O 1
ATOM 2503 N N . PRO A 1 332 ? 49.162 20.233 -47.973 1.00 93.88 332 PRO A N 1
ATOM 2504 C CA . PRO A 1 332 ? 48.624 19.188 -48.845 1.00 93.88 332 PRO A CA 1
ATOM 2505 C C . PRO A 1 332 ? 48.680 17.795 -48.211 1.00 93.88 332 PRO A C 1
ATOM 2507 O O . PRO A 1 332 ? 47.729 17.029 -48.331 1.00 93.88 332 PRO A O 1
ATOM 2510 N N . ARG A 1 333 ? 49.754 17.466 -47.479 1.00 90.88 333 ARG A N 1
ATOM 2511 C CA . ARG A 1 333 ? 49.858 16.187 -46.759 1.00 90.88 333 ARG A CA 1
ATOM 2512 C C . ARG A 1 333 ? 48.835 16.080 -45.629 1.00 90.88 333 ARG A C 1
ATOM 2514 O O . ARG A 1 333 ? 48.243 15.021 -45.443 1.00 90.88 333 ARG A O 1
ATOM 2521 N N . TRP A 1 334 ? 48.615 17.162 -44.881 1.00 91.88 334 TRP A N 1
ATOM 2522 C CA . TRP A 1 334 ? 47.545 17.209 -43.884 1.00 91.88 334 TRP A CA 1
ATOM 2523 C C . TRP A 1 334 ? 46.168 17.063 -44.541 1.00 91.88 334 TRP A C 1
ATOM 2525 O O . TRP A 1 334 ? 45.360 16.290 -44.040 1.00 91.88 334 TRP A O 1
ATOM 2535 N N . GLN A 1 335 ? 45.925 17.722 -45.679 1.00 93.12 335 GLN A N 1
ATOM 2536 C CA . GLN A 1 335 ? 44.674 17.584 -46.424 1.00 93.12 335 GLN A CA 1
ATOM 2537 C C . GLN A 1 335 ? 44.442 16.128 -46.846 1.00 93.12 335 GLN A C 1
ATOM 2539 O O . GLN A 1 335 ? 43.377 15.592 -46.578 1.00 93.12 335 GLN A O 1
ATOM 2544 N N . GLN A 1 336 ? 45.459 15.441 -47.378 1.00 93.06 336 GLN A N 1
ATOM 2545 C CA . GLN A 1 336 ? 45.373 14.010 -47.700 1.00 93.06 336 GLN A CA 1
ATOM 2546 C C . GLN A 1 336 ? 45.035 13.148 -46.475 1.00 93.06 336 GLN A C 1
ATOM 2548 O O . GLN A 1 336 ? 44.230 12.225 -46.576 1.00 93.06 336 GLN A O 1
ATOM 2553 N N . TRP A 1 337 ? 45.622 13.443 -45.309 1.00 90.56 337 TRP A N 1
ATOM 2554 C CA . TRP A 1 337 ? 45.295 12.748 -44.059 1.00 90.56 337 TRP A CA 1
ATOM 2555 C C . TRP A 1 337 ? 43.870 13.026 -43.580 1.00 90.56 337 TRP A C 1
ATOM 2557 O O . TRP A 1 337 ? 43.222 12.115 -43.068 1.00 90.56 337 TRP A O 1
ATOM 2567 N N . VAL A 1 338 ? 43.375 14.255 -43.738 1.00 93.19 338 VAL A N 1
ATOM 2568 C CA . VAL A 1 338 ? 41.977 14.602 -43.449 1.00 93.19 338 VAL A CA 1
ATOM 2569 C C . VAL A 1 338 ? 41.044 13.881 -44.414 1.00 93.19 338 VAL A C 1
ATOM 2571 O O . VAL A 1 338 ? 40.096 13.253 -43.961 1.00 93.19 338 VAL A O 1
ATOM 2574 N N . ASP A 1 339 ? 41.342 13.877 -45.711 1.00 93.12 339 ASP A N 1
ATOM 2575 C CA . ASP A 1 339 ? 40.538 13.196 -46.727 1.00 93.12 339 ASP A CA 1
ATOM 2576 C C . ASP A 1 339 ? 40.502 11.676 -46.485 1.00 93.12 339 ASP A C 1
ATOM 2578 O O . ASP A 1 339 ? 39.461 11.031 -46.629 1.00 93.12 339 ASP A O 1
ATOM 2582 N N . GLU A 1 340 ? 41.629 11.079 -46.081 1.00 92.56 340 GLU A N 1
ATOM 2583 C CA . GLU A 1 340 ? 41.699 9.670 -45.690 1.00 92.56 340 GLU A CA 1
ATOM 2584 C C . GLU A 1 340 ? 40.916 9.403 -44.399 1.00 92.56 340 GLU A C 1
ATOM 2586 O O . GLU A 1 340 ? 40.165 8.425 -44.324 1.00 92.56 340 GLU A O 1
ATOM 2591 N N . TYR A 1 341 ? 41.049 10.277 -43.396 1.00 92.81 341 TYR A N 1
ATOM 2592 C CA . TYR A 1 341 ? 40.268 10.210 -42.165 1.00 92.81 341 TYR A CA 1
ATOM 2593 C C . TYR A 1 341 ? 38.768 10.282 -42.466 1.00 92.81 341 TYR A C 1
ATOM 2595 O O . TYR A 1 341 ? 38.020 9.433 -41.990 1.00 92.81 341 TYR A O 1
ATOM 2603 N N . GLU A 1 342 ? 38.322 11.233 -43.287 1.00 91.25 342 GLU A N 1
ATOM 2604 C CA . GLU A 1 342 ? 36.922 11.384 -43.679 1.00 91.25 342 GLU A CA 1
ATOM 2605 C C . GLU A 1 342 ? 36.417 10.180 -44.472 1.00 91.25 342 GLU A C 1
ATOM 2607 O O . GLU A 1 342 ? 35.299 9.716 -44.250 1.00 91.25 342 GLU A O 1
ATOM 2612 N N . ARG A 1 343 ? 37.242 9.621 -45.362 1.00 91.31 343 ARG A N 1
ATOM 2613 C CA . ARG A 1 343 ? 36.904 8.400 -46.101 1.00 91.31 343 ARG A CA 1
ATOM 2614 C C . ARG A 1 343 ? 36.699 7.219 -45.156 1.00 91.31 343 ARG A C 1
ATOM 2616 O O . ARG A 1 343 ? 35.707 6.506 -45.284 1.00 91.31 343 ARG A O 1
ATOM 2623 N N . ARG A 1 344 ? 37.599 7.030 -44.184 1.00 91.00 344 ARG A N 1
ATOM 2624 C CA . ARG A 1 344 ? 37.441 6.009 -43.136 1.00 91.00 344 ARG A CA 1
ATOM 2625 C C . ARG A 1 344 ? 36.202 6.292 -42.291 1.00 91.00 344 ARG A C 1
ATOM 2627 O O . ARG A 1 344 ? 35.411 5.386 -42.082 1.00 91.00 344 ARG A O 1
ATOM 2634 N N . TYR A 1 345 ? 35.988 7.540 -41.882 1.00 91.50 345 TYR A N 1
ATOM 2635 C CA . TYR A 1 345 ? 34.833 7.964 -41.091 1.00 91.50 345 TYR A CA 1
ATOM 2636 C C . TYR A 1 345 ? 33.503 7.640 -41.788 1.00 91.50 345 TYR A C 1
ATOM 2638 O O . TYR A 1 345 ? 32.581 7.157 -41.139 1.00 91.50 345 TYR A O 1
ATOM 2646 N N . ARG A 1 346 ? 33.400 7.854 -43.106 1.00 90.38 346 ARG A N 1
ATOM 2647 C CA . ARG A 1 346 ? 32.182 7.572 -43.891 1.00 90.38 346 ARG A CA 1
ATOM 2648 C C . ARG A 1 346 ? 31.973 6.083 -44.184 1.00 90.38 346 ARG A C 1
ATOM 2650 O O . ARG A 1 346 ? 30.831 5.645 -44.227 1.00 90.38 346 ARG A O 1
ATOM 2657 N N . ASN A 1 347 ? 33.049 5.313 -44.354 1.00 90.88 347 ASN A N 1
ATOM 2658 C CA . ASN A 1 347 ? 32.969 3.918 -44.809 1.00 90.88 347 ASN A CA 1
ATOM 2659 C C . ASN A 1 347 ? 33.161 2.880 -43.694 1.00 90.88 347 ASN A C 1
ATOM 2661 O O . ASN A 1 347 ? 33.084 1.684 -43.959 1.00 90.88 347 ASN A O 1
ATOM 2665 N N . ARG A 1 348 ? 33.448 3.302 -42.457 1.00 89.94 348 ARG A N 1
ATOM 2666 C CA . ARG A 1 348 ? 33.659 2.378 -41.339 1.00 89.94 348 ARG A CA 1
ATOM 2667 C C . ARG A 1 348 ? 32.369 1.635 -41.012 1.00 89.94 348 ARG A C 1
ATOM 2669 O O . ARG A 1 348 ? 31.337 2.259 -40.778 1.00 89.94 348 ARG A O 1
ATOM 2676 N N . GLU A 1 349 ? 32.455 0.316 -40.928 1.00 92.31 349 GLU A N 1
ATOM 2677 C CA . GLU A 1 349 ? 31.362 -0.508 -40.426 1.00 92.31 349 GLU A CA 1
ATOM 2678 C C . GLU A 1 349 ? 31.250 -0.379 -38.906 1.00 92.31 349 GLU A C 1
ATOM 2680 O O . GLU A 1 349 ? 32.211 -0.606 -38.163 1.00 92.31 349 GLU A O 1
ATOM 2685 N N . ILE A 1 350 ? 30.062 -0.004 -38.441 1.00 93.56 350 ILE A N 1
ATOM 2686 C CA . ILE A 1 350 ? 29.720 0.108 -37.028 1.00 93.56 350 ILE A CA 1
ATOM 2687 C C . ILE A 1 350 ? 28.731 -0.999 -36.689 1.00 93.56 350 ILE A C 1
ATOM 2689 O O . ILE A 1 350 ? 27.662 -1.094 -37.286 1.00 93.56 350 ILE A O 1
ATOM 2693 N N . SER A 1 351 ? 29.086 -1.827 -35.712 1.00 93.12 351 SER A N 1
ATOM 2694 C CA . SER A 1 351 ? 28.203 -2.844 -35.149 1.00 93.12 351 SER A CA 1
ATOM 2695 C C . SER A 1 351 ? 27.358 -2.256 -34.024 1.00 93.12 351 SER A C 1
ATOM 2697 O O . SER A 1 351 ? 27.873 -1.608 -33.105 1.00 93.12 351 SER A O 1
ATOM 2699 N N . TRP A 1 352 ? 26.062 -2.538 -34.079 1.00 92.62 352 TRP A N 1
ATOM 2700 C CA . TRP A 1 352 ? 25.060 -2.120 -33.111 1.00 92.62 352 TRP A CA 1
ATOM 2701 C C . TRP A 1 352 ? 24.319 -3.333 -32.567 1.00 92.62 352 TRP A C 1
ATOM 2703 O O . TRP A 1 352 ? 23.988 -4.263 -33.303 1.00 92.62 352 TRP A O 1
ATOM 2713 N N . LYS A 1 353 ? 23.987 -3.285 -31.282 1.00 92.88 353 LYS A N 1
ATOM 2714 C CA . LYS A 1 353 ? 22.975 -4.137 -30.673 1.00 92.88 353 LYS A CA 1
ATOM 2715 C C . LYS A 1 353 ? 21.677 -3.343 -30.615 1.00 92.88 353 LYS A C 1
ATOM 2717 O O . LYS A 1 353 ? 21.541 -2.412 -29.823 1.00 92.88 353 LYS A O 1
ATOM 2722 N N . GLN A 1 354 ? 20.726 -3.705 -31.464 1.00 91.56 354 GLN A N 1
ATOM 2723 C CA . GLN A 1 354 ? 19.373 -3.169 -31.408 1.00 91.56 354 GLN A CA 1
ATOM 2724 C C . GLN A 1 354 ? 18.531 -4.042 -30.484 1.00 91.56 354 GLN A C 1
ATOM 2726 O O . GLN A 1 354 ? 18.446 -5.255 -30.664 1.00 91.56 354 GLN A O 1
ATOM 2731 N N . SER A 1 355 ? 17.905 -3.426 -29.491 1.00 91.19 355 SER A N 1
ATOM 2732 C CA . SER A 1 355 ? 16.973 -4.084 -28.580 1.00 91.19 355 SER A CA 1
ATOM 2733 C C . SER A 1 355 ? 15.612 -3.417 -28.702 1.00 91.19 355 SER A C 1
ATOM 2735 O O . SER A 1 355 ? 15.503 -2.198 -28.595 1.00 91.19 355 SER A O 1
ATOM 2737 N N . LEU A 1 356 ? 14.566 -4.207 -28.912 1.00 90.00 356 LEU A N 1
ATOM 2738 C CA . LEU A 1 356 ? 13.192 -3.745 -28.823 1.00 90.00 356 LEU A CA 1
ATOM 2739 C C . LEU A 1 356 ? 12.694 -4.004 -27.406 1.00 90.00 356 LEU A C 1
ATOM 2741 O O . LEU A 1 356 ? 12.652 -5.152 -26.966 1.00 90.00 356 LEU A O 1
ATOM 2745 N N . VAL A 1 357 ? 12.344 -2.945 -26.684 1.00 91.38 357 VAL A N 1
ATOM 2746 C CA . VAL A 1 357 ? 11.870 -3.034 -25.301 1.00 91.38 357 VAL A CA 1
ATOM 2747 C C . VAL A 1 357 ? 10.351 -2.932 -25.298 1.00 91.38 357 VAL A C 1
ATOM 2749 O O . VAL A 1 357 ? 9.805 -1.921 -25.737 1.00 91.38 357 VAL A O 1
ATOM 2752 N N . ALA A 1 358 ? 9.675 -3.962 -24.793 1.00 91.31 358 ALA A N 1
ATOM 2753 C CA . ALA A 1 358 ? 8.248 -3.925 -24.510 1.00 91.31 358 ALA A CA 1
ATOM 2754 C C . ALA A 1 358 ? 8.028 -3.273 -23.145 1.00 91.31 358 ALA A C 1
ATOM 2756 O O . ALA A 1 358 ? 8.458 -3.792 -22.114 1.00 91.31 358 ALA A O 1
ATOM 2757 N N . ARG A 1 359 ? 7.353 -2.128 -23.146 1.00 92.88 359 ARG A N 1
ATOM 2758 C CA . ARG A 1 359 ? 6.914 -1.409 -21.954 1.00 92.88 359 ARG A CA 1
ATOM 2759 C C . ARG A 1 359 ? 5.443 -1.705 -21.732 1.00 92.88 359 ARG A C 1
ATOM 2761 O O . ARG A 1 359 ? 4.608 -1.282 -22.526 1.00 92.88 359 ARG A O 1
ATOM 2768 N N . GLN A 1 360 ? 5.141 -2.444 -20.675 1.00 93.81 360 GLN A N 1
ATOM 2769 C CA . GLN A 1 360 ? 3.778 -2.743 -20.261 1.00 93.81 360 GLN A CA 1
ATOM 2770 C C . GLN A 1 360 ? 3.353 -1.742 -19.191 1.00 93.81 360 GLN A C 1
ATOM 2772 O O . GLN A 1 360 ? 4.098 -1.483 -18.247 1.00 93.81 360 GLN A O 1
ATOM 2777 N N . THR A 1 361 ? 2.152 -1.194 -19.319 1.00 94.06 361 THR A N 1
ATOM 2778 C CA . THR A 1 361 ? 1.490 -0.397 -18.286 1.00 94.06 361 THR A CA 1
ATOM 2779 C C . THR A 1 361 ? 0.156 -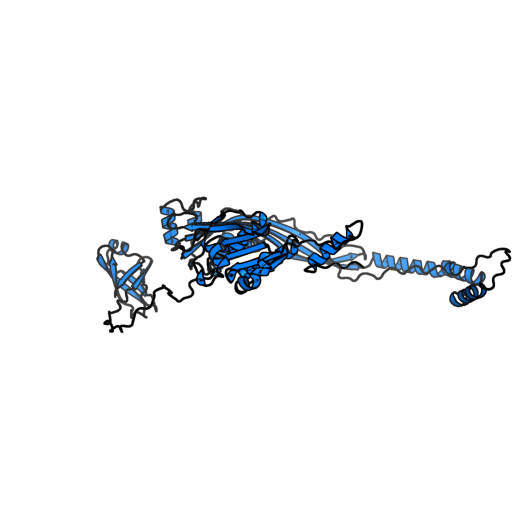1.041 -17.953 1.00 94.06 361 THR A C 1
ATOM 2781 O O . THR A 1 361 ? -0.525 -1.551 -18.841 1.00 94.06 361 THR A O 1
ATOM 2784 N N . ALA A 1 362 ? -0.198 -1.067 -16.673 1.00 92.38 362 ALA A N 1
ATOM 2785 C CA . ALA A 1 362 ? -1.482 -1.581 -16.219 1.00 92.38 362 ALA A CA 1
ATOM 2786 C C . ALA A 1 362 ? -1.991 -0.756 -15.039 1.00 92.38 362 ALA A C 1
ATOM 2788 O O . ALA A 1 362 ? -1.206 -0.344 -14.182 1.00 92.38 362 ALA A O 1
ATOM 2789 N N . ALA A 1 363 ? -3.298 -0.532 -15.002 1.00 91.44 363 ALA A N 1
ATOM 2790 C CA . ALA A 1 363 ? -4.022 0.093 -13.913 1.00 91.44 363 ALA A CA 1
ATOM 2791 C C . ALA A 1 363 ? -5.182 -0.821 -13.508 1.00 91.44 363 ALA A C 1
ATOM 2793 O O . ALA A 1 363 ? -5.943 -1.268 -14.362 1.00 91.44 363 ALA A O 1
ATOM 2794 N N . VAL A 1 364 ? -5.292 -1.108 -12.214 1.00 90.19 364 VAL A N 1
ATOM 2795 C CA . VAL A 1 364 ? -6.331 -1.961 -11.632 1.00 90.19 364 VAL A CA 1
ATOM 2796 C C . VAL A 1 364 ? -7.032 -1.189 -10.527 1.00 90.19 364 VAL A C 1
ATOM 2798 O O . VAL A 1 364 ? -6.367 -0.573 -9.688 1.00 90.19 364 VAL A O 1
ATOM 2801 N N . SER A 1 365 ? -8.358 -1.240 -10.502 1.00 90.12 365 SER A N 1
ATOM 2802 C CA . SER A 1 365 ? -9.182 -0.664 -9.442 1.00 90.12 365 SER A CA 1
ATOM 2803 C C . SER A 1 365 ? -10.256 -1.645 -8.977 1.00 90.12 365 SER A C 1
ATOM 2805 O O . SER A 1 365 ? -10.597 -2.616 -9.657 1.00 90.12 365 SER A O 1
ATOM 2807 N N . GLY A 1 366 ? -10.731 -1.426 -7.757 1.00 89.00 366 GLY A N 1
ATOM 2808 C CA . GLY A 1 366 ? -11.685 -2.310 -7.114 1.00 89.00 366 GLY A CA 1
ATOM 2809 C C . GLY A 1 366 ? -12.008 -1.886 -5.690 1.00 89.00 366 GLY A C 1
ATOM 2810 O O . GLY A 1 366 ? -11.679 -0.775 -5.266 1.00 89.00 366 GLY A O 1
ATOM 2811 N N . SER A 1 367 ? -12.639 -2.784 -4.942 1.00 89.81 367 SER A N 1
ATOM 2812 C CA . SER A 1 367 ? -12.998 -2.566 -3.539 1.00 89.81 367 SER A CA 1
ATOM 2813 C C . SER A 1 367 ? -12.867 -3.840 -2.717 1.00 89.81 367 SER A C 1
ATOM 2815 O O . SER A 1 367 ? -13.106 -4.943 -3.216 1.00 89.81 367 SER A O 1
ATOM 2817 N N . LEU A 1 368 ? -12.523 -3.675 -1.442 1.00 91.62 368 LEU A N 1
ATOM 2818 C CA . LEU A 1 368 ? -12.670 -4.701 -0.419 1.00 91.62 368 LEU A CA 1
ATOM 2819 C C . LEU A 1 368 ? -13.872 -4.351 0.451 1.00 91.62 368 LEU A C 1
ATOM 2821 O O . LEU A 1 368 ? -13.969 -3.222 0.929 1.00 91.62 368 LEU A O 1
ATOM 2825 N N . ARG A 1 369 ? -14.762 -5.317 0.669 1.00 90.50 369 ARG A N 1
ATOM 2826 C CA . ARG A 1 369 ? -15.983 -5.143 1.462 1.00 90.50 369 ARG A CA 1
ATOM 2827 C C . ARG A 1 369 ? -16.116 -6.281 2.460 1.00 90.50 369 ARG A C 1
ATOM 2829 O O . ARG A 1 369 ? -16.093 -7.438 2.060 1.00 90.50 369 ARG A O 1
ATOM 2836 N N . LEU A 1 370 ? -16.243 -5.968 3.743 1.00 91.19 370 LEU A N 1
ATOM 2837 C CA . LEU A 1 370 ? -16.524 -6.936 4.796 1.00 91.19 370 LEU A CA 1
ATOM 2838 C C . LEU A 1 370 ? -18.011 -6.869 5.143 1.00 91.19 370 LEU A C 1
ATOM 2840 O O . LEU A 1 370 ? -18.502 -5.819 5.553 1.00 91.19 370 LEU A O 1
ATOM 2844 N N . VAL A 1 371 ? -18.713 -7.983 4.978 1.00 88.94 371 VAL A N 1
ATOM 2845 C CA . VAL A 1 371 ? -20.160 -8.096 5.177 1.00 88.94 371 VAL A CA 1
ATOM 2846 C C . VAL A 1 371 ? -20.438 -9.040 6.337 1.00 88.94 371 VAL A C 1
ATOM 2848 O O . VAL A 1 371 ? -19.899 -10.144 6.374 1.00 88.94 371 VAL A O 1
ATOM 2851 N N . ASP A 1 372 ? -21.277 -8.614 7.272 1.00 87.88 372 ASP A N 1
ATOM 2852 C CA . ASP A 1 372 ? -21.795 -9.468 8.334 1.00 87.88 372 ASP A CA 1
ATOM 2853 C C . ASP A 1 372 ? -22.759 -10.506 7.754 1.00 87.88 372 ASP A C 1
ATOM 2855 O O . ASP A 1 372 ? -23.686 -10.162 7.021 1.00 87.88 372 ASP A O 1
ATOM 2859 N N . LEU A 1 373 ? -22.558 -11.780 8.086 1.00 85.12 373 LEU A N 1
ATOM 2860 C CA . LEU A 1 373 ? -23.439 -12.855 7.638 1.00 85.12 373 LEU A CA 1
ATOM 2861 C C . LEU A 1 373 ? -24.657 -13.051 8.549 1.00 85.12 373 LEU A C 1
ATOM 2863 O O . LEU A 1 373 ? -25.579 -13.764 8.152 1.00 85.12 373 LEU A O 1
ATOM 2867 N N . ALA A 1 374 ? -24.693 -12.439 9.739 1.00 82.00 374 ALA A N 1
ATOM 2868 C CA . ALA A 1 374 ? -25.888 -12.435 10.578 1.00 82.00 374 ALA A CA 1
ATOM 2869 C C . ALA A 1 374 ? -26.947 -11.482 10.007 1.00 82.00 374 ALA A C 1
ATOM 2871 O O . ALA A 1 374 ? -28.038 -11.923 9.635 1.00 82.00 374 ALA A O 1
ATOM 2872 N N . ASP A 1 375 ? -26.594 -10.206 9.847 1.00 80.25 375 ASP A N 1
ATOM 2873 C CA . ASP A 1 375 ? -27.558 -9.186 9.432 1.00 80.25 375 ASP A CA 1
ATOM 2874 C C . ASP A 1 375 ? -27.467 -8.831 7.941 1.00 80.25 375 ASP A C 1
ATOM 2876 O O . ASP A 1 375 ? -28.400 -8.247 7.386 1.00 80.25 375 ASP A O 1
ATOM 2880 N N . GLY A 1 376 ? -26.410 -9.252 7.240 1.00 75.44 376 GLY A N 1
ATOM 2881 C CA . GLY A 1 376 ? -26.184 -8.937 5.824 1.00 75.44 376 GLY A CA 1
ATOM 2882 C C . GLY A 1 376 ? -25.603 -7.543 5.584 1.00 75.44 376 GLY A C 1
ATOM 2883 O O . GLY A 1 376 ? -25.496 -7.132 4.430 1.00 75.44 376 GLY A O 1
ATOM 2884 N N . LEU A 1 377 ? -25.247 -6.816 6.647 1.00 83.06 377 LEU A N 1
ATOM 2885 C CA . LEU A 1 377 ? -24.790 -5.427 6.600 1.00 83.06 377 LEU A CA 1
ATOM 2886 C C . LEU A 1 377 ? -23.302 -5.319 6.259 1.00 83.06 377 LEU A C 1
ATOM 2888 O O . LEU A 1 377 ? -22.489 -6.149 6.661 1.00 83.06 377 LEU A O 1
ATOM 2892 N N . VAL A 1 378 ? -22.924 -4.251 5.557 1.00 86.62 378 VAL A N 1
ATOM 2893 C CA . VAL A 1 378 ? -21.513 -3.931 5.305 1.00 86.62 378 VAL A CA 1
ATOM 2894 C C . VAL A 1 378 ? -20.897 -3.373 6.590 1.00 86.62 378 VAL A C 1
ATOM 2896 O O . VAL A 1 378 ? -21.234 -2.274 7.022 1.00 86.62 378 VAL A O 1
ATOM 2899 N N . LEU A 1 379 ? -19.992 -4.136 7.199 1.00 88.38 379 LEU A N 1
ATOM 2900 C CA . LEU A 1 379 ? -19.259 -3.744 8.404 1.00 88.38 379 LEU A CA 1
ATOM 2901 C C . LEU A 1 379 ? -18.104 -2.793 8.086 1.00 88.38 379 LEU A C 1
ATOM 2903 O O . LEU A 1 379 ? -17.752 -1.937 8.895 1.00 88.38 379 LEU A O 1
ATOM 2907 N N . TRP A 1 380 ? -17.478 -2.971 6.923 1.00 91.44 380 TRP A N 1
ATOM 2908 C CA . TRP A 1 380 ? -16.334 -2.176 6.495 1.00 91.44 380 TRP A CA 1
ATOM 2909 C C . TRP A 1 380 ? -16.173 -2.224 4.976 1.00 91.44 380 TRP A C 1
ATOM 2911 O O . TRP A 1 380 ? -16.378 -3.266 4.357 1.00 91.44 380 TRP A O 1
ATOM 2921 N N . GLU A 1 381 ? -15.757 -1.114 4.375 1.00 91.06 381 GLU A N 1
ATOM 2922 C CA . GLU A 1 381 ? -15.473 -1.024 2.946 1.00 91.06 381 GLU A CA 1
ATOM 2923 C C . GLU A 1 381 ? -14.308 -0.069 2.691 1.00 91.06 381 GLU A C 1
ATOM 2925 O O . GLU A 1 381 ? -14.231 1.008 3.288 1.00 91.06 381 GLU A O 1
ATOM 2930 N N . ALA A 1 382 ? -13.419 -0.444 1.770 1.00 90.00 382 ALA A N 1
ATOM 2931 C CA . ALA A 1 382 ? -12.430 0.472 1.228 1.00 90.00 382 ALA A CA 1
ATOM 2932 C C . ALA A 1 382 ? -12.179 0.230 -0.267 1.00 90.00 382 ALA A C 1
ATOM 2934 O O . ALA A 1 382 ? -11.989 -0.918 -0.693 1.00 90.00 382 ALA A O 1
ATOM 2935 N N . PRO A 1 383 ? -12.094 1.304 -1.072 1.00 91.75 383 PRO A N 1
ATOM 2936 C CA . PRO A 1 383 ? -11.631 1.201 -2.444 1.00 91.75 383 PRO A CA 1
ATOM 2937 C C . PRO A 1 383 ? -10.123 0.926 -2.484 1.00 91.75 383 PRO A C 1
ATOM 2939 O O . PRO A 1 383 ? -9.360 1.380 -1.628 1.00 91.75 383 PRO A O 1
ATOM 2942 N N . PHE A 1 384 ? -9.671 0.242 -3.530 1.00 89.56 384 PHE A N 1
ATOM 2943 C CA . PHE A 1 384 ? -8.257 0.124 -3.861 1.00 89.56 384 PHE A CA 1
ATOM 2944 C C . PHE A 1 384 ? -8.002 0.483 -5.323 1.00 89.56 384 PHE A C 1
ATOM 2946 O O . PHE A 1 384 ? -8.826 0.254 -6.208 1.00 89.56 384 PHE A O 1
ATOM 2953 N N . SER A 1 385 ? -6.819 1.030 -5.588 1.00 91.50 385 SER A N 1
ATOM 2954 C CA . SER A 1 385 ? -6.345 1.266 -6.948 1.00 91.50 385 SER A CA 1
ATOM 2955 C C . SER A 1 385 ? -4.826 1.183 -7.029 1.00 91.50 385 SER A C 1
ATOM 2957 O O . SER A 1 385 ? -4.097 1.609 -6.126 1.00 91.50 385 SER A O 1
ATOM 2959 N N . ALA A 1 386 ? -4.326 0.616 -8.120 1.00 92.12 386 ALA A N 1
ATOM 2960 C CA . ALA A 1 386 ? -2.907 0.482 -8.387 1.00 92.12 386 ALA A CA 1
ATOM 2961 C C . ALA A 1 386 ? -2.588 0.692 -9.855 1.00 92.12 386 ALA A C 1
ATOM 2963 O O . ALA A 1 386 ? -3.320 0.237 -10.721 1.00 92.12 386 ALA A O 1
ATOM 2964 N N . SER A 1 387 ? -1.447 1.319 -10.116 1.00 93.12 387 SER A N 1
ATOM 2965 C CA . SER A 1 387 ? -0.844 1.383 -11.440 1.00 93.12 387 SER A CA 1
ATOM 2966 C C . SER A 1 387 ? 0.577 0.843 -11.378 1.00 93.12 387 SER A C 1
ATOM 2968 O O . SER A 1 387 ? 1.303 1.134 -10.426 1.00 93.12 387 SER A O 1
ATOM 2970 N N . GLY A 1 388 ? 0.981 0.093 -12.396 1.00 92.69 388 GLY A N 1
ATOM 2971 C CA . GLY A 1 388 ? 2.335 -0.423 -12.544 1.00 92.69 388 GLY A CA 1
ATOM 2972 C C . GLY A 1 388 ? 2.864 -0.208 -13.954 1.00 92.69 388 GLY A C 1
ATOM 2973 O O . GLY A 1 388 ? 2.099 -0.138 -14.920 1.00 92.69 388 GLY A O 1
ATOM 2974 N N . SER A 1 389 ? 4.188 -0.154 -14.071 1.00 93.25 389 SER A N 1
ATOM 2975 C CA . SER A 1 389 ? 4.892 -0.220 -15.350 1.00 93.25 389 SER A CA 1
ATOM 2976 C C . SER A 1 389 ? 6.012 -1.250 -15.272 1.00 93.25 389 SER A C 1
ATOM 2978 O O . SER A 1 389 ? 6.741 -1.272 -14.282 1.00 93.25 389 SER A O 1
ATOM 2980 N N . ASP A 1 390 ? 6.172 -2.055 -16.314 1.00 93.19 390 ASP A N 1
ATOM 2981 C CA . ASP A 1 390 ? 7.264 -3.018 -16.454 1.00 93.19 390 ASP A CA 1
ATOM 2982 C C . ASP A 1 390 ? 7.901 -2.875 -17.839 1.00 93.19 390 ASP A C 1
ATOM 2984 O O . ASP A 1 390 ? 7.229 -2.531 -18.813 1.00 93.19 390 ASP A O 1
ATOM 2988 N N . ALA A 1 391 ? 9.206 -3.102 -17.927 1.00 91.12 391 ALA A N 1
ATOM 2989 C CA . ALA A 1 391 ? 9.961 -3.009 -19.165 1.00 91.12 391 ALA A CA 1
ATOM 2990 C C . ALA A 1 391 ? 10.795 -4.274 -19.337 1.00 91.12 391 ALA A C 1
ATOM 2992 O O . ALA A 1 391 ? 11.659 -4.581 -18.521 1.00 91.12 391 ALA A O 1
ATOM 2993 N N . SER A 1 392 ? 10.563 -4.987 -20.433 1.00 89.25 392 SER A N 1
ATOM 2994 C CA . SER A 1 392 ? 11.284 -6.215 -20.754 1.00 89.25 392 SER A CA 1
ATOM 2995 C C . SER A 1 392 ? 11.815 -6.170 -22.179 1.00 89.25 392 SER A C 1
ATOM 2997 O O . SER A 1 392 ? 11.236 -5.541 -23.068 1.00 89.25 392 SER A O 1
ATOM 2999 N N . VAL A 1 393 ? 12.958 -6.814 -22.404 1.00 89.88 393 VAL A N 1
ATOM 3000 C CA . VAL A 1 393 ? 13.517 -6.947 -23.749 1.00 89.88 393 VAL A CA 1
ATOM 3001 C C . VAL A 1 393 ? 12.651 -7.940 -24.520 1.00 89.88 393 VAL A C 1
ATOM 3003 O O . VAL A 1 393 ? 12.588 -9.112 -24.170 1.00 89.88 393 VAL A O 1
ATOM 3006 N N . PHE A 1 394 ? 11.980 -7.456 -25.562 1.00 87.12 394 PHE A N 1
ATOM 3007 C CA . PHE A 1 394 ? 11.115 -8.257 -26.425 1.00 87.12 394 PHE A CA 1
ATOM 3008 C C . PHE A 1 394 ? 11.915 -8.986 -27.503 1.00 87.12 394 PHE A C 1
ATOM 3010 O O . PHE A 1 394 ? 11.703 -10.168 -27.756 1.00 87.12 394 PHE A O 1
ATOM 3017 N N . LYS A 1 395 ? 12.847 -8.276 -28.148 1.00 88.88 395 LYS A N 1
ATOM 3018 C CA . LYS A 1 395 ? 13.693 -8.827 -29.211 1.00 88.88 395 LYS A CA 1
ATOM 3019 C C . LYS A 1 395 ? 15.045 -8.132 -29.234 1.00 88.88 395 LYS A C 1
ATOM 3021 O O . LYS A 1 395 ? 15.125 -6.932 -28.987 1.00 88.88 395 LYS A O 1
ATOM 3026 N N . THR A 1 396 ? 16.090 -8.869 -29.586 1.00 90.50 396 THR A N 1
ATOM 3027 C CA . THR A 1 396 ? 17.422 -8.325 -29.857 1.00 90.50 396 THR A CA 1
ATOM 3028 C C . THR A 1 396 ? 17.872 -8.696 -31.265 1.00 90.50 396 THR A C 1
ATOM 3030 O O . THR A 1 396 ? 17.518 -9.752 -31.790 1.00 90.50 396 THR A O 1
ATOM 3033 N N . ALA A 1 397 ? 18.633 -7.806 -31.893 1.00 89.81 397 ALA A N 1
ATOM 3034 C CA . ALA A 1 397 ? 19.262 -8.022 -33.186 1.00 89.81 397 ALA A CA 1
ATOM 3035 C C . ALA A 1 397 ? 20.635 -7.342 -33.216 1.00 89.81 397 ALA A C 1
ATOM 3037 O O . ALA A 1 397 ? 20.819 -6.265 -32.644 1.00 89.81 397 ALA A O 1
ATOM 3038 N N . ALA A 1 398 ? 21.594 -7.967 -33.893 1.00 90.31 398 ALA A N 1
ATOM 3039 C CA . ALA A 1 398 ? 22.856 -7.332 -34.247 1.00 90.31 398 ALA A CA 1
ATOM 3040 C C . ALA A 1 398 ? 22.718 -6.739 -35.652 1.00 90.31 398 ALA A C 1
ATOM 3042 O O . ALA A 1 398 ? 22.315 -7.445 -36.575 1.00 90.31 398 ALA A O 1
ATOM 3043 N N . VAL A 1 399 ? 23.017 -5.450 -35.805 1.00 91.88 399 VAL A N 1
ATOM 3044 C CA . VAL A 1 399 ? 22.900 -4.737 -37.084 1.00 91.88 399 VAL A CA 1
ATOM 3045 C C . VAL A 1 399 ? 24.168 -3.943 -37.334 1.00 91.88 399 VAL A C 1
ATOM 3047 O O . VAL A 1 399 ? 24.732 -3.349 -36.416 1.00 91.88 399 VAL A O 1
ATOM 3050 N N . THR A 1 400 ? 24.614 -3.927 -38.583 1.00 91.19 400 THR A N 1
ATOM 3051 C CA . THR A 1 400 ? 25.749 -3.127 -39.028 1.00 91.19 400 THR A CA 1
ATOM 3052 C C . THR A 1 400 ? 25.263 -1.925 -39.831 1.00 91.19 400 THR A C 1
ATOM 3054 O O . THR A 1 400 ? 24.328 -2.022 -40.624 1.00 91.19 400 THR A O 1
ATOM 3057 N N . SER A 1 401 ? 25.878 -0.766 -39.608 1.00 92.06 401 SER A N 1
ATOM 3058 C CA . SER A 1 401 ? 25.689 0.429 -40.435 1.00 92.06 401 SER A CA 1
ATOM 3059 C C . SER A 1 401 ? 27.032 0.909 -40.971 1.00 92.06 401 SER A C 1
ATOM 3061 O O . SER A 1 401 ? 28.069 0.716 -40.336 1.00 92.06 401 SER A O 1
ATOM 3063 N N . ALA A 1 402 ? 27.014 1.551 -42.136 1.00 90.00 402 ALA A N 1
ATOM 3064 C CA . ALA A 1 402 ? 28.187 2.204 -42.700 1.00 90.00 402 ALA A CA 1
ATOM 3065 C C . ALA A 1 402 ? 28.240 3.671 -42.255 1.00 90.00 402 ALA A C 1
ATOM 3067 O O . ALA A 1 402 ? 27.256 4.405 -42.383 1.00 90.00 402 ALA A O 1
ATOM 3068 N N . GLY A 1 403 ? 29.394 4.090 -41.746 1.00 88.19 403 GLY A N 1
ATOM 3069 C CA . GLY A 1 403 ? 29.670 5.454 -41.316 1.00 88.19 403 GLY A CA 1
ATOM 3070 C C . GLY A 1 403 ? 29.603 5.643 -39.802 1.00 88.19 403 GLY A C 1
ATOM 3071 O O . GLY A 1 403 ? 28.674 5.210 -39.126 1.00 88.19 403 GLY A O 1
ATOM 3072 N N . GLU A 1 404 ? 30.594 6.354 -39.273 1.00 87.44 404 GLU A N 1
ATOM 3073 C CA . GLU A 1 404 ? 30.818 6.603 -37.845 1.00 87.44 404 GLU A CA 1
ATOM 3074 C C . GLU A 1 404 ? 29.696 7.427 -37.179 1.00 87.44 404 GLU A C 1
ATOM 3076 O O . GLU A 1 404 ? 29.465 7.288 -35.977 1.00 87.44 404 GLU A O 1
ATOM 3081 N N . GLY A 1 405 ? 28.988 8.259 -37.952 1.00 84.06 405 GLY A N 1
ATOM 3082 C CA . GLY A 1 405 ? 27.836 9.054 -37.502 1.00 84.06 405 GLY A CA 1
ATOM 3083 C C . GLY A 1 405 ? 26.468 8.443 -37.832 1.00 84.06 405 GLY A C 1
ATOM 3084 O O . GLY A 1 405 ? 25.443 9.035 -37.497 1.00 84.06 405 GLY A O 1
ATOM 3085 N N . SER A 1 406 ? 26.430 7.289 -38.500 1.00 84.31 406 SER A N 1
ATOM 3086 C CA . SER A 1 406 ? 25.188 6.682 -38.984 1.00 84.31 406 SER A CA 1
ATOM 3087 C C . SER A 1 406 ? 24.527 5.845 -37.894 1.00 84.31 406 SER A C 1
ATOM 3089 O O . SER A 1 406 ? 25.156 4.946 -37.338 1.00 84.31 406 SER A O 1
ATOM 3091 N N . LEU A 1 407 ? 23.244 6.089 -37.624 1.00 85.31 407 LEU A N 1
ATOM 3092 C CA . LEU A 1 407 ? 22.426 5.213 -36.783 1.00 85.31 407 LEU A CA 1
ATOM 3093 C C . LEU A 1 407 ? 21.814 4.088 -37.632 1.00 85.31 407 LEU A C 1
ATOM 3095 O O . LEU A 1 407 ? 21.461 4.327 -38.790 1.00 85.31 407 LEU A O 1
ATOM 3099 N N . PRO A 1 408 ? 21.653 2.872 -37.080 1.00 85.50 408 PRO A N 1
ATOM 3100 C CA . PRO A 1 408 ? 20.922 1.820 -37.768 1.00 85.50 408 PRO A CA 1
ATOM 3101 C C . PRO A 1 408 ? 19.459 2.242 -37.946 1.00 85.50 408 PRO A C 1
ATOM 3103 O O . PRO A 1 408 ? 18.906 2.976 -37.117 1.00 85.50 408 PRO A O 1
ATOM 3106 N N . LEU A 1 409 ? 18.824 1.760 -39.017 1.00 83.44 409 LEU A N 1
ATOM 3107 C CA . LEU A 1 409 ? 17.397 1.988 -39.239 1.00 83.44 409 LEU A CA 1
ATOM 3108 C C . LEU A 1 409 ? 16.591 1.500 -38.021 1.00 83.44 409 LEU A C 1
ATOM 3110 O O . LEU A 1 409 ? 16.973 0.503 -37.394 1.00 83.44 409 LEU A O 1
ATOM 3114 N N . PRO A 1 410 ? 15.489 2.181 -37.657 1.00 77.69 410 PRO A N 1
ATOM 3115 C CA . PRO A 1 410 ? 14.638 1.725 -36.569 1.00 77.69 410 PRO A CA 1
ATOM 3116 C C . PRO A 1 410 ? 14.160 0.300 -36.845 1.00 77.69 410 PRO A C 1
ATOM 3118 O O . PRO A 1 410 ? 13.668 0.007 -37.936 1.00 77.69 410 PRO A O 1
ATOM 3121 N N . ALA A 1 411 ? 14.293 -0.586 -35.859 1.00 77.19 411 ALA A N 1
ATOM 3122 C CA . ALA A 1 411 ? 13.738 -1.925 -35.973 1.00 77.19 411 ALA A CA 1
ATOM 3123 C C . ALA A 1 411 ? 12.217 -1.837 -36.186 1.00 77.19 411 ALA A C 1
ATOM 3125 O O . ALA A 1 411 ? 11.522 -1.101 -35.471 1.00 77.19 411 ALA A O 1
ATOM 3126 N N . ALA A 1 412 ? 11.702 -2.609 -37.147 1.00 78.25 412 ALA A N 1
ATOM 3127 C CA . ALA A 1 412 ? 10.268 -2.821 -37.278 1.00 78.25 412 ALA A CA 1
ATOM 3128 C C . ALA A 1 412 ? 9.744 -3.383 -35.952 1.00 78.25 412 ALA A C 1
ATOM 3130 O O . ALA A 1 412 ? 10.286 -4.359 -35.421 1.00 78.25 412 ALA A O 1
ATOM 3131 N N . HIS A 1 413 ? 8.727 -2.736 -35.399 1.00 78.94 413 HIS A N 1
ATOM 3132 C CA . HIS A 1 413 ? 8.134 -3.113 -34.128 1.00 78.94 413 HIS A CA 1
ATOM 3133 C C . HIS A 1 413 ? 6.639 -3.368 -34.307 1.00 78.94 413 HIS A C 1
ATOM 3135 O O . HIS A 1 413 ? 6.031 -2.786 -35.207 1.00 78.94 413 HIS A O 1
ATOM 3141 N N . PRO A 1 414 ? 6.051 -4.256 -33.488 1.00 82.69 414 PRO A N 1
ATOM 3142 C CA . PRO A 1 414 ? 4.615 -4.473 -33.507 1.00 82.69 414 PRO A CA 1
ATOM 3143 C C . PRO A 1 414 ? 3.872 -3.179 -33.171 1.00 82.69 414 PRO A C 1
ATOM 3145 O O . PRO A 1 414 ? 4.394 -2.324 -32.447 1.00 82.69 414 PRO A O 1
ATOM 3148 N N . GLU A 1 415 ? 2.634 -3.066 -33.645 1.00 85.19 415 GLU A N 1
ATOM 3149 C CA . GLU A 1 415 ? 1.731 -2.018 -33.179 1.00 85.19 415 GLU A CA 1
ATOM 3150 C C . GLU A 1 415 ? 1.499 -2.135 -31.666 1.00 85.19 415 GLU A C 1
ATOM 3152 O O . GLU A 1 415 ? 1.617 -3.213 -31.067 1.00 85.19 415 GLU A O 1
ATOM 3157 N N . ALA A 1 416 ? 1.191 -1.002 -31.034 1.00 84.56 416 ALA A N 1
ATOM 3158 C CA . ALA A 1 416 ? 0.877 -0.976 -29.615 1.00 84.56 416 ALA A CA 1
ATOM 3159 C C . ALA A 1 416 ? -0.331 -1.881 -29.333 1.00 84.56 416 ALA A C 1
ATOM 3161 O O . ALA A 1 416 ? -1.375 -1.761 -29.970 1.00 84.56 416 ALA A O 1
ATOM 3162 N N . SER A 1 417 ? -0.190 -2.781 -28.360 1.00 83.88 417 SER A N 1
ATOM 3163 C CA . SER A 1 417 ? -1.296 -3.641 -27.938 1.00 83.88 417 SER A CA 1
ATOM 3164 C C . SER A 1 417 ? -2.053 -2.971 -26.791 1.00 83.88 417 SER A C 1
ATOM 3166 O O . SER A 1 417 ? -1.414 -2.519 -25.837 1.00 83.88 417 SER A O 1
ATOM 3168 N N . PRO A 1 418 ? -3.395 -2.947 -26.802 1.00 79.25 418 PRO A N 1
ATOM 3169 C CA . PRO A 1 418 ? -4.190 -2.453 -25.679 1.00 79.25 418 PRO A CA 1
ATOM 3170 C C . PRO A 1 418 ? -4.261 -3.451 -24.513 1.00 79.25 418 PRO A C 1
ATOM 3172 O O . PRO A 1 418 ? -4.907 -3.174 -23.509 1.00 79.25 418 PRO A O 1
ATOM 3175 N N . ARG A 1 419 ? -3.650 -4.639 -24.630 1.00 80.69 419 ARG A N 1
ATOM 3176 C CA . ARG A 1 419 ? -3.766 -5.690 -23.616 1.00 80.69 419 ARG A CA 1
ATOM 3177 C C . ARG A 1 419 ? -2.395 -6.052 -23.037 1.00 80.69 419 ARG A C 1
ATOM 3179 O O . ARG A 1 419 ? -1.605 -6.694 -23.734 1.00 80.69 419 ARG A O 1
ATOM 3186 N N . PRO A 1 420 ? -2.083 -5.638 -21.793 1.00 84.69 420 PRO A N 1
ATOM 3187 C CA . PRO A 1 420 ? -0.906 -6.130 -21.083 1.00 84.69 420 PRO A CA 1
ATOM 3188 C C . PRO A 1 420 ? -1.041 -7.629 -20.784 1.00 84.69 420 PRO A C 1
ATOM 3190 O O . PRO A 1 420 ? -2.121 -8.207 -20.904 1.00 84.69 420 PRO A O 1
ATOM 3193 N N . SER A 1 421 ? 0.060 -8.267 -20.383 1.00 85.69 421 SER A N 1
ATOM 3194 C CA . SER A 1 421 ? 0.015 -9.680 -19.996 1.00 85.69 421 SER A CA 1
ATOM 3195 C C . SER A 1 421 ? -0.831 -9.892 -18.734 1.00 85.69 421 SER A C 1
ATOM 3197 O O . SER A 1 421 ? -0.731 -9.117 -17.780 1.00 85.69 421 SER A O 1
ATOM 3199 N N . ASP A 1 422 ? -1.617 -10.972 -18.687 1.00 83.50 422 ASP A N 1
ATOM 3200 C CA . ASP A 1 422 ? -2.476 -11.283 -17.530 1.00 83.50 422 ASP A CA 1
ATOM 3201 C C . ASP A 1 422 ? -1.657 -11.454 -16.237 1.00 83.50 422 ASP A C 1
ATOM 3203 O O . ASP A 1 422 ? -2.086 -11.041 -15.161 1.00 83.50 422 ASP A O 1
ATOM 3207 N N . ALA A 1 423 ? -0.435 -11.990 -16.340 1.00 85.56 423 ALA A N 1
ATOM 3208 C CA . ALA A 1 423 ? 0.494 -12.099 -15.216 1.00 85.56 423 ALA A CA 1
ATOM 3209 C C . ALA A 1 423 ? 0.918 -10.724 -14.670 1.00 85.56 423 ALA A C 1
ATOM 3211 O O . ALA A 1 423 ? 1.043 -10.550 -13.459 1.00 85.56 423 ALA A O 1
ATOM 3212 N N . PHE A 1 424 ? 1.124 -9.732 -15.542 1.00 88.50 424 PHE A N 1
ATOM 3213 C CA . PHE A 1 424 ? 1.454 -8.378 -15.108 1.00 88.50 424 PHE A CA 1
ATOM 3214 C C . PHE A 1 424 ? 0.257 -7.684 -14.452 1.00 88.50 424 PHE A C 1
ATOM 3216 O O . PHE A 1 424 ? 0.417 -7.089 -13.386 1.00 88.50 424 PHE A O 1
ATOM 3223 N N . VAL A 1 425 ? -0.941 -7.824 -15.031 1.00 88.12 425 VAL A N 1
ATOM 3224 C CA . VAL A 1 425 ? -2.190 -7.321 -14.433 1.00 88.12 425 VAL A CA 1
ATOM 3225 C C . VAL A 1 425 ? -2.411 -7.934 -13.051 1.00 88.12 425 VAL A C 1
ATOM 3227 O O . VAL A 1 425 ? -2.716 -7.203 -12.111 1.00 88.12 425 VAL A O 1
ATOM 3230 N N . ALA A 1 426 ? -2.177 -9.242 -12.898 1.00 86.00 426 ALA A N 1
ATOM 3231 C CA . ALA A 1 426 ? -2.257 -9.921 -11.609 1.00 86.00 426 ALA A CA 1
ATOM 3232 C C . ALA A 1 426 ? -1.308 -9.297 -10.576 1.00 86.00 426 ALA A C 1
ATOM 3234 O O . ALA A 1 426 ? -1.775 -8.892 -9.520 1.00 86.00 426 ALA A O 1
ATOM 3235 N N . ARG A 1 427 ? -0.022 -9.088 -10.893 1.00 89.69 427 ARG A N 1
ATOM 3236 C CA . ARG A 1 427 ? 0.933 -8.438 -9.964 1.00 89.69 427 ARG A CA 1
ATOM 3237 C C . ARG A 1 427 ? 0.507 -7.027 -9.538 1.00 89.69 427 ARG A C 1
ATOM 3239 O O . ARG A 1 427 ? 0.708 -6.622 -8.388 1.00 89.69 427 ARG A O 1
ATOM 3246 N N . VAL A 1 428 ? -0.074 -6.251 -10.456 1.00 91.00 428 VAL A N 1
ATOM 3247 C CA . VAL A 1 428 ? -0.595 -4.911 -10.136 1.00 91.00 428 VAL A CA 1
ATOM 3248 C C . VAL A 1 428 ? -1.825 -5.009 -9.229 1.00 91.00 428 VAL A C 1
ATOM 3250 O O . VAL A 1 428 ? -1.899 -4.282 -8.237 1.00 91.00 428 VAL A O 1
ATOM 3253 N N . ALA A 1 429 ? -2.743 -5.938 -9.510 1.00 88.69 429 ALA A N 1
ATOM 3254 C CA . ALA A 1 429 ? -3.912 -6.210 -8.674 1.00 88.69 429 ALA A CA 1
ATOM 3255 C C . ALA A 1 429 ? -3.514 -6.684 -7.266 1.00 88.69 429 ALA A C 1
ATOM 3257 O O . ALA A 1 429 ? -4.048 -6.196 -6.274 1.00 88.69 429 ALA A O 1
ATOM 3258 N N . GLU A 1 430 ? -2.517 -7.563 -7.168 1.00 89.06 430 GLU A N 1
ATOM 3259 C CA . GLU A 1 430 ? -1.944 -8.047 -5.911 1.00 89.06 430 GLU A CA 1
ATOM 3260 C C . GLU A 1 430 ? -1.441 -6.883 -5.041 1.00 89.06 430 GLU A C 1
ATOM 3262 O O . GLU A 1 430 ? -1.773 -6.772 -3.859 1.00 89.06 430 GLU A O 1
ATOM 3267 N N . SER A 1 431 ? -0.717 -5.943 -5.654 1.00 90.69 431 SER A N 1
ATOM 3268 C CA . SER A 1 431 ? -0.238 -4.725 -4.988 1.00 90.69 431 SER A CA 1
ATOM 3269 C C . SER A 1 431 ? -1.376 -3.783 -4.565 1.00 90.69 431 SER A C 1
ATOM 3271 O O . SER A 1 431 ? -1.230 -3.010 -3.613 1.00 90.69 431 SER A O 1
ATOM 3273 N N . ALA A 1 432 ? -2.502 -3.797 -5.283 1.00 90.62 432 ALA A N 1
ATOM 3274 C CA . ALA A 1 432 ? -3.692 -3.022 -4.945 1.00 90.62 432 ALA A CA 1
ATOM 3275 C C . ALA A 1 432 ? -4.410 -3.618 -3.727 1.00 90.62 432 ALA A C 1
ATOM 3277 O O . ALA A 1 432 ? -4.734 -2.904 -2.780 1.00 90.62 432 ALA A O 1
ATOM 3278 N N . VAL A 1 433 ? -4.579 -4.939 -3.713 1.00 90.38 433 VAL A N 1
ATOM 3279 C CA . VAL A 1 433 ? -5.247 -5.672 -2.632 1.00 90.38 433 VAL A CA 1
ATOM 3280 C C . VAL A 1 433 ? -4.438 -5.650 -1.348 1.00 90.38 433 VAL A C 1
ATOM 3282 O O . VAL A 1 433 ? -5.014 -5.419 -0.290 1.00 90.38 433 VAL A O 1
ATOM 3285 N N . ALA A 1 434 ? -3.111 -5.774 -1.419 1.00 90.38 434 ALA A N 1
ATOM 3286 C CA . ALA A 1 434 ? -2.253 -5.582 -0.251 1.00 90.38 434 ALA A CA 1
ATOM 3287 C C . ALA A 1 434 ? -2.467 -4.198 0.393 1.00 90.38 434 ALA A C 1
ATOM 3289 O O . ALA A 1 434 ? -2.559 -4.085 1.615 1.00 90.38 434 ALA A O 1
ATOM 3290 N N . ARG A 1 435 ? -2.631 -3.142 -0.420 1.00 88.62 435 ARG A N 1
ATOM 3291 C CA . ARG A 1 435 ? -2.979 -1.802 0.080 1.00 88.62 435 ARG A CA 1
ATOM 3292 C C . ARG A 1 435 ? -4.386 -1.730 0.661 1.00 88.62 435 ARG A C 1
ATOM 3294 O O . ARG A 1 435 ? -4.569 -1.076 1.682 1.00 88.62 435 ARG A O 1
ATOM 3301 N N . GLY A 1 436 ? -5.356 -2.407 0.054 1.00 89.88 436 GLY A N 1
ATOM 3302 C CA . GLY A 1 436 ? -6.708 -2.501 0.601 1.00 89.88 436 GLY A CA 1
ATOM 3303 C C . GLY A 1 436 ? -6.737 -3.199 1.968 1.00 89.88 436 GLY A C 1
ATOM 3304 O O . GLY A 1 436 ? -7.367 -2.707 2.897 1.00 89.88 436 GLY A O 1
ATOM 3305 N N . VAL A 1 437 ? -6.012 -4.307 2.137 1.00 90.06 437 VAL A N 1
ATOM 3306 C CA . VAL A 1 437 ? -5.919 -5.009 3.430 1.00 90.06 437 VAL A CA 1
ATOM 3307 C C . VAL A 1 437 ? -5.160 -4.167 4.460 1.00 90.06 437 VAL A C 1
ATOM 3309 O O . VAL A 1 437 ? -5.535 -4.127 5.630 1.00 90.06 437 VAL A O 1
ATOM 3312 N N . GLN A 1 438 ? -4.145 -3.411 4.034 1.00 87.81 438 GLN A N 1
ATOM 3313 C CA . GLN A 1 438 ? -3.510 -2.425 4.907 1.00 87.81 438 GLN A CA 1
ATOM 3314 C C . GLN A 1 438 ? -4.502 -1.338 5.353 1.00 87.81 438 GLN A C 1
ATOM 3316 O O . GLN A 1 438 ? -4.446 -0.913 6.505 1.00 87.81 438 GLN A O 1
ATOM 3321 N N . ALA A 1 439 ? -5.434 -0.924 4.486 1.00 87.81 439 ALA A N 1
ATOM 3322 C CA . ALA A 1 439 ? -6.490 0.014 4.855 1.00 87.81 439 ALA A CA 1
ATOM 3323 C C . ALA A 1 439 ? -7.420 -0.570 5.929 1.00 87.81 439 ALA A C 1
ATOM 3325 O O . ALA A 1 439 ? -7.768 0.147 6.865 1.00 87.81 439 ALA A O 1
ATOM 3326 N N . LEU A 1 440 ? -7.764 -1.863 5.852 1.00 90.06 440 LEU A N 1
ATOM 3327 C CA . LEU A 1 440 ? -8.543 -2.554 6.891 1.00 90.06 440 LEU A CA 1
ATOM 3328 C C . LEU A 1 440 ? -7.851 -2.441 8.252 1.00 90.06 440 LEU A C 1
ATOM 3330 O O . LEU A 1 440 ? -8.466 -2.012 9.226 1.00 90.06 440 LEU A O 1
ATOM 3334 N N . ARG A 1 441 ? -6.546 -2.730 8.298 1.00 86.50 441 ARG A N 1
ATOM 3335 C CA . ARG A 1 441 ? -5.733 -2.587 9.513 1.00 86.50 441 ARG A CA 1
ATOM 3336 C C . ARG A 1 441 ? -5.720 -1.156 10.051 1.00 86.50 441 ARG A C 1
ATOM 3338 O O . ARG A 1 441 ? -5.836 -0.966 11.256 1.00 86.50 441 ARG A O 1
ATOM 3345 N N . SER A 1 442 ? -5.588 -0.159 9.177 1.00 82.19 442 SER A N 1
ATOM 3346 C CA . SER A 1 442 ? -5.444 1.235 9.606 1.00 82.19 442 SER A CA 1
ATOM 3347 C C . SER A 1 442 ? -6.758 1.949 9.925 1.00 82.19 442 SER A C 1
ATOM 3349 O O . SER A 1 442 ? -6.721 3.024 10.515 1.00 82.19 442 SER A O 1
ATOM 3351 N N . THR A 1 443 ? -7.907 1.414 9.500 1.00 84.75 443 THR A N 1
ATOM 3352 C CA . THR A 1 443 ? -9.205 2.113 9.598 1.00 84.75 443 THR A CA 1
ATOM 3353 C C . THR A 1 443 ? -10.245 1.403 10.459 1.00 84.75 443 THR A C 1
ATOM 3355 O O . THR A 1 443 ? -11.209 2.053 10.854 1.00 84.75 443 THR A O 1
ATOM 3358 N N . ALA A 1 444 ? -10.055 0.124 10.792 1.00 86.56 444 ALA A N 1
ATOM 3359 C CA . ALA A 1 444 ? -10.969 -0.644 11.635 1.00 86.56 444 ALA A CA 1
ATOM 3360 C C . ALA A 1 444 ? -10.317 -1.091 12.955 1.00 86.56 444 ALA A C 1
ATOM 3362 O O . ALA A 1 444 ? -9.094 -1.205 13.063 1.00 86.56 444 ALA A O 1
ATOM 3363 N N . LEU A 1 445 ? -11.142 -1.366 13.970 1.00 85.44 445 LEU A N 1
ATOM 3364 C CA . LEU A 1 445 ? -10.697 -2.033 15.194 1.00 85.44 445 LEU A CA 1
ATOM 3365 C C . LEU A 1 445 ? -10.738 -3.538 14.987 1.00 85.44 445 LEU A C 1
ATOM 3367 O O . LEU A 1 445 ? -11.811 -4.125 14.873 1.00 85.44 445 LEU A O 1
ATOM 3371 N N . LEU A 1 446 ? -9.567 -4.159 14.950 1.00 86.88 446 LEU A N 1
ATOM 3372 C CA . LEU A 1 446 ? -9.443 -5.594 14.740 1.00 86.88 446 LEU A CA 1
ATOM 3373 C C . LEU A 1 446 ? -9.468 -6.355 16.075 1.00 86.88 446 LEU A C 1
ATOM 3375 O O . LEU A 1 446 ? -9.055 -5.798 17.099 1.00 86.88 446 LEU A O 1
ATOM 3379 N N . PRO A 1 447 ? -9.921 -7.623 16.087 1.00 83.19 447 PRO A N 1
ATOM 3380 C CA . PRO A 1 447 ? -9.717 -8.506 17.228 1.00 83.19 447 PRO A CA 1
ATOM 3381 C C . PRO A 1 447 ? -8.234 -8.566 17.607 1.00 83.19 447 PRO A C 1
ATOM 3383 O O . PRO A 1 447 ? -7.358 -8.607 16.739 1.00 83.19 447 PRO A O 1
ATOM 3386 N N . SER A 1 448 ? -7.947 -8.562 18.910 1.00 73.69 448 SER A N 1
ATOM 3387 C CA . SER A 1 448 ? -6.573 -8.723 19.384 1.00 73.69 448 SER A CA 1
ATOM 3388 C C . SER A 1 448 ? -6.106 -10.138 19.052 1.00 73.69 448 SER A C 1
ATOM 3390 O O . SER A 1 448 ? -6.814 -11.100 19.359 1.00 73.69 448 SER A O 1
ATOM 3392 N N . ALA A 1 449 ? -4.934 -10.271 18.429 1.00 61.12 449 ALA A N 1
ATOM 3393 C CA . ALA A 1 449 ? -4.328 -11.571 18.175 1.00 61.12 449 ALA A CA 1
ATOM 3394 C C . ALA A 1 449 ? -4.118 -12.266 19.528 1.00 61.12 449 ALA A C 1
ATOM 3396 O O . ALA A 1 449 ? -3.300 -11.829 20.336 1.00 61.12 449 ALA A O 1
ATOM 3397 N N . ALA A 1 450 ? -4.906 -13.303 19.813 1.00 44.00 450 ALA A N 1
ATOM 3398 C CA . ALA A 1 450 ? -4.809 -14.048 21.058 1.00 44.00 450 ALA A CA 1
ATOM 3399 C C . ALA A 1 450 ? -3.475 -14.815 21.099 1.00 44.00 450 ALA A C 1
ATOM 3401 O O . ALA A 1 450 ? -3.381 -15.955 20.652 1.00 44.00 450 ALA A O 1
ATOM 3402 N N . GLY A 1 451 ? -2.435 -14.179 21.636 1.00 32.91 451 GLY A N 1
ATOM 3403 C CA . GLY A 1 451 ? -1.364 -14.873 22.342 1.00 32.91 451 GLY A CA 1
ATOM 3404 C C . GLY A 1 451 ? -1.881 -15.247 23.731 1.00 32.91 451 GLY A C 1
ATOM 3405 O O . GLY A 1 451 ? -2.481 -14.412 24.401 1.00 32.91 451 GLY A O 1
ATOM 3406 N N . GLY A 1 452 ? -1.736 -16.513 24.123 1.00 30.81 452 GLY A N 1
ATOM 3407 C CA . GLY A 1 452 ? -2.268 -17.038 25.382 1.00 30.81 452 GLY A CA 1
ATOM 3408 C C . GLY A 1 452 ? -1.741 -16.346 26.649 1.00 30.81 452 GLY A C 1
ATOM 3409 O O . GLY A 1 452 ? -0.621 -15.844 26.647 1.00 30.81 452 GLY A O 1
ATOM 3410 N N . ALA A 1 453 ? -2.560 -16.440 27.711 1.00 31.11 453 ALA A N 1
ATOM 3411 C CA . ALA A 1 453 ? -2.334 -16.031 29.110 1.00 31.11 453 ALA A CA 1
ATOM 3412 C C . ALA A 1 453 ? -2.164 -14.503 29.325 1.00 31.11 453 ALA A C 1
ATOM 3414 O O . ALA A 1 453 ? -1.418 -13.846 28.618 1.00 31.11 453 ALA A O 1
ATOM 3415 N N . ASP A 1 454 ? -2.838 -13.809 30.242 1.00 29.31 454 ASP A N 1
ATOM 3416 C CA . ASP A 1 454 ? -3.467 -14.204 31.499 1.00 29.31 454 ASP A CA 1
ATOM 3417 C C . ASP A 1 454 ? -4.694 -13.336 31.810 1.00 29.31 454 ASP A C 1
ATOM 3419 O O . ASP A 1 454 ? -4.781 -12.151 31.478 1.00 29.31 454 ASP A O 1
ATOM 3423 N N . THR A 1 455 ? -5.625 -13.943 32.537 1.00 37.41 455 THR A N 1
ATOM 3424 C CA . THR A 1 455 ? -6.603 -13.267 33.384 1.00 37.41 455 THR A CA 1
ATOM 3425 C C . THR A 1 455 ? -5.906 -12.312 34.355 1.00 37.41 455 THR A C 1
ATOM 3427 O O . THR A 1 455 ? -5.226 -12.755 35.276 1.00 37.41 455 THR A O 1
ATOM 3430 N N . ALA A 1 456 ? -6.150 -11.013 34.218 1.00 27.22 456 ALA A N 1
ATOM 3431 C CA . ALA A 1 456 ? -5.938 -10.047 35.292 1.00 27.22 456 ALA A CA 1
ATOM 3432 C C . ALA A 1 456 ? -7.258 -9.316 35.561 1.00 27.22 456 ALA A C 1
ATOM 3434 O O . ALA A 1 456 ? -7.442 -8.151 35.214 1.00 27.22 456 ALA A O 1
ATOM 3435 N N . SER A 1 457 ? -8.200 -10.043 36.168 1.00 32.12 457 SER A N 1
ATOM 3436 C CA . SER A 1 457 ? -9.257 -9.414 36.955 1.00 32.12 457 SER A CA 1
ATOM 3437 C C . SER A 1 457 ? -8.608 -8.770 38.172 1.00 32.12 457 SER A C 1
ATOM 3439 O O . SER A 1 457 ? -7.883 -9.421 38.922 1.00 32.12 457 SER A O 1
ATOM 3441 N N . ALA A 1 458 ? -8.892 -7.489 38.371 1.00 32.56 458 ALA A N 1
ATOM 3442 C CA . ALA A 1 458 ? -8.656 -6.822 39.635 1.00 32.56 458 ALA A CA 1
ATOM 3443 C C . ALA A 1 458 ? -9.476 -7.529 40.725 1.00 32.56 458 ALA A C 1
ATOM 3445 O O . ALA A 1 458 ? -10.678 -7.721 40.545 1.00 32.56 458 ALA A O 1
ATOM 3446 N N . SER A 1 459 ? -8.848 -7.899 41.840 1.00 29.39 459 SER A N 1
ATOM 3447 C CA . SER A 1 459 ? -9.503 -8.008 43.150 1.00 29.39 459 SER A CA 1
ATOM 3448 C C . SER A 1 459 ? -8.454 -7.992 44.267 1.00 29.39 459 SER A C 1
ATOM 3450 O O . SER A 1 459 ? -7.423 -8.657 44.187 1.00 29.39 459 SER A O 1
ATOM 3452 N N . GLU A 1 460 ? -8.727 -7.162 45.271 1.00 28.67 460 GLU A N 1
ATOM 3453 C CA . GLU A 1 460 ? -7.995 -6.964 46.527 1.00 28.67 460 GLU A CA 1
ATOM 3454 C C . GLU A 1 460 ? -7.814 -8.260 47.345 1.00 28.67 460 GLU A C 1
ATOM 3456 O O . GLU A 1 460 ? -8.594 -9.202 47.188 1.00 28.67 460 GLU A O 1
ATOM 3461 N N . PRO A 1 461 ? -6.821 -8.321 48.257 1.00 28.80 461 PRO A N 1
ATOM 3462 C CA . PRO A 1 461 ? -6.547 -9.513 49.044 1.00 28.80 461 PRO A CA 1
ATOM 3463 C C . PRO A 1 461 ? -7.382 -9.549 50.336 1.00 28.80 461 PRO A C 1
ATOM 3465 O O . PRO A 1 461 ? -7.338 -8.628 51.151 1.00 28.80 461 PRO A O 1
ATOM 3468 N N . ALA A 1 462 ? -8.069 -10.667 50.569 1.00 31.02 462 ALA A N 1
ATOM 3469 C CA . ALA A 1 462 ? -8.567 -11.096 51.879 1.00 31.02 462 ALA A CA 1
ATOM 3470 C C . ALA A 1 462 ? -8.307 -12.613 52.048 1.00 31.02 462 ALA A C 1
ATOM 3472 O O . ALA A 1 462 ? -8.113 -13.308 51.049 1.00 31.02 462 ALA A O 1
ATOM 3473 N N . PRO A 1 463 ? -8.181 -13.124 53.287 1.00 35.31 463 PRO A N 1
ATOM 3474 C CA . PRO A 1 463 ? -7.145 -14.098 53.618 1.00 35.31 463 PRO A CA 1
ATOM 3475 C C . PRO A 1 463 ? -7.526 -15.572 53.412 1.00 35.31 463 PRO A C 1
ATOM 3477 O O . PRO A 1 463 ? -8.672 -15.983 53.560 1.00 35.31 463 PRO A O 1
ATOM 3480 N N . MET A 1 464 ? -6.472 -16.341 53.125 1.00 35.06 464 MET A N 1
ATOM 3481 C CA . MET A 1 464 ? -6.311 -17.799 53.143 1.00 35.06 464 MET A CA 1
ATOM 3482 C C . MET A 1 464 ? -7.340 -18.609 53.953 1.00 35.06 464 MET A C 1
ATOM 3484 O O . MET A 1 464 ? -7.339 -18.587 55.184 1.00 35.06 464 MET A O 1
ATOM 3488 N N . VAL A 1 465 ? -8.057 -19.482 53.241 1.00 34.38 465 VAL A N 1
ATOM 3489 C CA . VAL A 1 465 ? -8.556 -20.776 53.731 1.00 34.38 465 VAL A CA 1
ATOM 3490 C C . VAL A 1 465 ? -8.167 -21.824 52.671 1.00 34.38 465 VAL A C 1
ATOM 3492 O O . VAL A 1 465 ? -8.391 -21.568 51.486 1.00 34.38 465 VAL A O 1
ATOM 3495 N N . PRO A 1 466 ? -7.530 -22.957 53.025 1.00 38.75 466 PRO A N 1
ATOM 3496 C CA . PRO A 1 466 ? -7.088 -23.942 52.039 1.00 38.75 466 PRO A CA 1
ATOM 3497 C C . PRO A 1 466 ? -8.284 -24.771 51.540 1.00 38.75 466 PRO A C 1
ATOM 3499 O O . PRO A 1 466 ? -9.083 -25.205 52.372 1.00 38.75 466 PRO A O 1
ATOM 3502 N N . PRO A 1 467 ? -8.440 -25.018 50.224 1.00 38.34 467 PRO A N 1
ATOM 3503 C CA . PRO A 1 467 ? -9.560 -25.800 49.734 1.00 38.34 467 PRO A CA 1
ATOM 3504 C C . PRO A 1 467 ? -9.262 -27.299 49.815 1.00 38.34 467 PRO A C 1
ATOM 3506 O O . PRO A 1 467 ? -8.255 -27.807 49.320 1.00 38.34 467 PRO A O 1
ATOM 3509 N N . GLU A 1 468 ? -10.202 -27.977 50.453 1.00 34.56 468 GLU A N 1
ATOM 3510 C CA . GLU A 1 468 ? -10.446 -29.410 50.449 1.00 34.56 468 GLU A CA 1
ATOM 3511 C C . GLU A 1 468 ? -10.740 -29.897 49.014 1.00 34.56 468 GLU A C 1
ATOM 3513 O O . GLU A 1 468 ? -11.409 -29.217 48.232 1.00 34.56 468 GLU A O 1
ATOM 3518 N N . ALA A 1 469 ? -10.192 -31.055 48.642 1.00 35.31 469 ALA A N 1
ATOM 3519 C CA . ALA A 1 469 ? -10.289 -31.607 47.293 1.00 35.31 469 ALA A CA 1
ATOM 3520 C C . ALA A 1 469 ? -11.730 -32.052 46.949 1.00 35.31 469 ALA A C 1
ATOM 3522 O O . ALA A 1 469 ? -12.319 -32.812 47.719 1.00 35.31 469 ALA A O 1
ATOM 3523 N N . PRO A 1 470 ? -12.295 -31.665 45.787 1.00 39.44 470 PRO A N 1
ATOM 3524 C CA . PRO A 1 470 ? -13.569 -32.203 45.325 1.00 39.44 470 PRO A CA 1
ATOM 3525 C C . PRO A 1 470 ? -13.397 -33.569 44.624 1.00 39.44 470 PRO A C 1
ATOM 3527 O O . PRO A 1 470 ? -12.342 -33.841 44.041 1.00 39.44 470 PRO A O 1
ATOM 3530 N N . PRO A 1 471 ? -14.424 -34.441 44.659 1.00 37.66 471 PRO A N 1
ATOM 3531 C CA . PRO A 1 471 ? -14.360 -35.797 44.124 1.00 37.66 471 PRO A CA 1
ATOM 3532 C C . PRO A 1 471 ? -14.394 -35.813 42.589 1.00 37.66 471 PRO A C 1
ATOM 3534 O O . PRO A 1 471 ? -15.005 -34.959 41.947 1.00 37.66 471 PRO A O 1
ATOM 3537 N N . ALA A 1 472 ? -13.742 -36.821 42.007 1.00 34.19 472 ALA A N 1
ATOM 3538 C CA . ALA A 1 472 ? -13.655 -37.044 40.569 1.00 34.19 472 ALA A CA 1
ATOM 3539 C C . ALA A 1 472 ? -15.042 -37.263 39.934 1.00 34.19 472 ALA A C 1
ATOM 3541 O O . ALA A 1 472 ? -15.691 -38.282 40.172 1.00 34.19 472 ALA A O 1
ATOM 3542 N N . ALA A 1 473 ? -15.468 -36.324 39.087 1.00 32.59 473 ALA A N 1
ATOM 3543 C CA . ALA A 1 473 ? -16.546 -36.530 38.129 1.00 32.59 473 ALA A CA 1
ATOM 3544 C C . ALA A 1 473 ? -15.980 -37.232 36.884 1.00 32.59 473 ALA A C 1
ATOM 3546 O O . ALA A 1 473 ? -14.967 -36.802 36.328 1.00 32.59 473 ALA A O 1
ATOM 3547 N N . ALA A 1 474 ? -16.621 -38.323 36.468 1.00 34.66 474 ALA A N 1
ATOM 3548 C CA . ALA A 1 474 ? -16.319 -39.025 35.229 1.00 34.66 474 ALA A CA 1
ATOM 3549 C C . ALA A 1 474 ? -16.434 -38.062 34.035 1.00 34.66 474 ALA A C 1
ATOM 3551 O O . ALA A 1 474 ? -17.445 -37.383 33.865 1.00 34.66 474 ALA A O 1
ATOM 3552 N N . ALA A 1 475 ? -15.379 -37.984 33.226 1.00 37.09 475 ALA A N 1
ATOM 3553 C CA . ALA A 1 475 ? -15.392 -37.254 31.971 1.00 37.09 475 ALA A CA 1
ATOM 3554 C C . ALA A 1 475 ? -16.228 -38.039 30.950 1.00 37.09 475 ALA A C 1
ATOM 3556 O O . ALA A 1 475 ? -15.754 -39.030 30.397 1.00 37.09 475 ALA A O 1
ATOM 3557 N N . ASP A 1 476 ? -17.460 -37.598 30.702 1.00 45.09 476 ASP A N 1
ATOM 3558 C CA . ASP A 1 476 ? -18.217 -37.993 29.513 1.00 45.09 476 ASP A CA 1
ATOM 3559 C C . ASP A 1 476 ? -17.467 -37.473 28.277 1.00 45.09 476 ASP A C 1
ATOM 3561 O O . ASP A 1 476 ? -17.505 -36.284 27.949 1.00 45.09 476 ASP A O 1
ATOM 3565 N N . SER A 1 477 ? -16.750 -38.356 27.584 1.00 52.19 477 SER A N 1
ATOM 3566 C CA . SER A 1 477 ? -16.144 -38.082 26.280 1.00 52.19 477 SER A CA 1
ATOM 3567 C C . SER A 1 477 ? -17.237 -38.044 25.203 1.00 52.19 477 SER A C 1
ATOM 3569 O O . SER A 1 477 ? -17.406 -38.987 24.432 1.00 52.19 477 SER A O 1
ATOM 3571 N N . GLY A 1 478 ? -18.035 -36.975 25.193 1.00 70.81 478 GLY A N 1
ATOM 3572 C CA . GLY A 1 478 ? -19.078 -36.746 24.195 1.00 70.81 478 GLY A CA 1
ATOM 3573 C C . GLY A 1 478 ? -18.506 -36.183 22.891 1.00 70.81 478 GLY A C 1
ATOM 3574 O O . GLY A 1 478 ? -17.975 -35.073 22.861 1.00 70.81 478 GLY A O 1
ATOM 3575 N N . GLY A 1 479 ? -18.644 -36.937 21.804 1.00 81.12 479 GLY A N 1
ATOM 3576 C CA . GLY A 1 479 ? -18.318 -36.532 20.440 1.00 81.12 479 GLY A CA 1
ATOM 3577 C C . GLY A 1 479 ? -19.300 -35.540 19.838 1.00 81.12 479 GLY A C 1
ATOM 3578 O O . GLY A 1 479 ? -20.353 -35.258 20.409 1.00 81.12 479 GLY A O 1
ATOM 3579 N N . ARG A 1 480 ? -18.996 -35.042 18.635 1.00 88.81 480 ARG A N 1
ATOM 3580 C CA . ARG A 1 480 ? -19.950 -34.279 17.812 1.00 88.81 480 ARG A CA 1
ATOM 3581 C C . ARG A 1 480 ? -19.896 -34.695 16.353 1.00 88.81 480 ARG A C 1
ATOM 3583 O O . ARG A 1 480 ? -18.826 -35.042 15.859 1.00 88.81 480 ARG A O 1
ATOM 3590 N N . ILE A 1 481 ? -21.024 -34.598 15.660 1.00 85.88 481 ILE A N 1
ATOM 3591 C CA . ILE A 1 481 ? -21.087 -34.772 14.204 1.00 85.88 481 ILE A CA 1
ATOM 3592 C C . ILE A 1 481 ? -20.433 -33.555 13.541 1.00 85.88 481 ILE A C 1
ATOM 3594 O O . ILE A 1 481 ? -20.787 -32.419 13.848 1.00 85.88 481 ILE A O 1
ATOM 3598 N N . LEU A 1 482 ? -19.457 -33.784 12.671 1.00 72.25 482 LEU A N 1
ATOM 3599 C CA . LEU A 1 482 ? -18.676 -32.763 11.970 1.00 72.25 482 LEU A CA 1
ATOM 3600 C C . LEU A 1 482 ? -19.139 -32.574 10.523 1.00 72.25 482 LEU A C 1
ATOM 3602 O O . LEU A 1 482 ? -19.017 -31.469 10.004 1.00 72.25 482 LEU A O 1
ATOM 3606 N N . ASP A 1 483 ? -19.655 -33.635 9.898 1.00 79.44 483 ASP A N 1
ATOM 3607 C CA . ASP A 1 483 ? -20.138 -33.634 8.515 1.00 79.44 483 ASP A CA 1
ATOM 3608 C C . ASP A 1 483 ? -21.156 -34.764 8.281 1.00 79.44 483 ASP A C 1
ATOM 3610 O O . ASP A 1 483 ? -21.131 -35.771 8.997 1.00 79.44 483 ASP A O 1
ATOM 3614 N N . VAL A 1 484 ? -22.031 -34.601 7.286 1.00 84.38 484 VAL A N 1
ATOM 3615 C CA . VAL A 1 484 ? -23.022 -35.600 6.848 1.00 84.38 484 VAL A CA 1
ATOM 3616 C C . VAL A 1 484 ? -22.998 -35.666 5.319 1.00 84.38 484 VAL A C 1
ATOM 3618 O O . VAL A 1 484 ? -23.456 -34.740 4.652 1.00 84.38 484 VAL A O 1
ATOM 3621 N N . ASP A 1 485 ? -22.489 -36.769 4.772 1.00 77.88 485 ASP A N 1
ATOM 3622 C CA . ASP A 1 485 ? -22.398 -37.044 3.335 1.00 77.88 485 ASP A CA 1
ATOM 3623 C C . ASP A 1 485 ? -23.228 -38.289 2.986 1.00 77.88 485 ASP A C 1
ATOM 3625 O O . ASP A 1 485 ? -22.782 -39.436 3.103 1.00 77.88 485 ASP A O 1
ATOM 3629 N N . GLY A 1 486 ? -24.492 -38.066 2.615 1.00 83.44 486 GLY A N 1
ATOM 3630 C CA . GLY A 1 486 ? -25.448 -39.141 2.350 1.00 83.44 486 GLY A CA 1
ATOM 3631 C C . GLY A 1 486 ? -25.689 -40.015 3.587 1.00 83.44 486 GLY A C 1
ATOM 3632 O O . GLY A 1 486 ? -26.221 -39.543 4.588 1.00 83.44 486 GLY A O 1
ATOM 3633 N N . ASP A 1 487 ? -25.307 -41.293 3.507 1.00 84.12 487 ASP A N 1
ATOM 3634 C CA . ASP A 1 487 ? -25.420 -42.259 4.611 1.00 84.12 487 ASP A CA 1
ATOM 3635 C C . ASP A 1 487 ? -24.179 -42.291 5.529 1.00 84.12 487 ASP A C 1
ATOM 3637 O O . ASP A 1 487 ? -24.174 -43.029 6.517 1.00 84.12 487 ASP A O 1
ATOM 3641 N N . VAL A 1 488 ? -23.129 -41.517 5.219 1.00 87.12 488 VAL A N 1
ATOM 3642 C CA . VAL A 1 488 ? -21.864 -41.485 5.969 1.00 87.12 488 VAL A CA 1
ATOM 3643 C C . VAL A 1 488 ? -21.766 -40.202 6.793 1.00 87.12 488 VAL A C 1
ATOM 3645 O O . VAL A 1 488 ? -21.911 -39.097 6.281 1.00 87.12 488 VAL A O 1
ATOM 3648 N N . LEU A 1 489 ? -21.472 -40.341 8.083 1.00 91.56 489 LEU A N 1
ATOM 3649 C CA . LEU A 1 489 ? -21.306 -39.241 9.027 1.00 91.56 489 LEU A CA 1
ATOM 3650 C C . LEU A 1 489 ? -19.864 -39.187 9.523 1.00 91.56 489 LEU A C 1
ATOM 3652 O O . LEU A 1 489 ? -19.320 -40.198 9.969 1.00 91.56 489 LEU A O 1
ATOM 3656 N N . LEU A 1 490 ? -19.265 -37.997 9.511 1.00 91.44 490 LEU A N 1
ATOM 3657 C CA . LEU A 1 490 ? -17.964 -37.755 10.130 1.00 91.44 490 LEU A CA 1
ATOM 3658 C C . LEU A 1 490 ? -18.170 -37.316 11.580 1.00 91.44 490 LEU A C 1
ATOM 3660 O O . LEU A 1 490 ? -18.834 -36.314 11.832 1.00 91.44 490 LEU A O 1
ATOM 3664 N N . ILE A 1 491 ? -17.570 -38.017 12.539 1.00 91.44 491 ILE A N 1
ATOM 3665 C CA . ILE A 1 491 ? -17.739 -37.761 13.975 1.00 91.44 491 ILE A CA 1
ATOM 3666 C C . ILE A 1 491 ? -16.391 -37.395 14.595 1.00 91.44 491 ILE A C 1
ATOM 3668 O O . ILE A 1 491 ? -15.371 -38.023 14.318 1.00 91.44 491 ILE A O 1
ATOM 3672 N N . GLY A 1 492 ? -16.387 -36.384 15.463 1.00 88.94 492 GLY A N 1
ATOM 3673 C CA . GLY A 1 492 ? -15.238 -35.911 16.240 1.00 88.94 492 GLY A CA 1
ATOM 3674 C C . GLY A 1 492 ? -14.859 -36.808 17.419 1.00 88.94 492 GLY A C 1
ATOM 3675 O O . GLY A 1 492 ? -14.584 -36.291 18.495 1.00 88.94 492 GLY A O 1
ATOM 3676 N N . LEU A 1 493 ? -14.909 -38.126 17.227 1.00 87.69 493 LEU A N 1
ATOM 3677 C CA . LEU A 1 493 ? -14.380 -39.146 18.133 1.00 87.69 493 LEU A CA 1
ATOM 3678 C C . LEU A 1 493 ? -13.531 -40.102 17.309 1.00 87.69 493 LEU A C 1
ATOM 3680 O O . LEU A 1 493 ? -13.921 -40.459 16.200 1.00 87.69 493 LEU A O 1
ATOM 3684 N N . GLY A 1 494 ? -12.391 -40.533 17.828 1.00 89.00 494 GLY A N 1
ATOM 3685 C CA . GLY A 1 494 ? -11.470 -41.410 17.116 1.00 89.00 494 GLY A CA 1
ATOM 3686 C C . GLY A 1 494 ? -10.841 -42.490 17.988 1.00 89.00 494 GLY A C 1
ATOM 3687 O O . GLY A 1 494 ? -11.298 -42.808 19.083 1.00 89.00 494 GLY A O 1
ATOM 3688 N N . ALA A 1 495 ? -9.744 -43.063 17.497 1.00 86.00 495 ALA A N 1
ATOM 3689 C CA . ALA A 1 495 ? -8.983 -44.089 18.207 1.00 86.00 495 ALA A CA 1
ATOM 3690 C C . ALA A 1 495 ? -8.406 -43.569 19.535 1.00 86.00 495 ALA A C 1
ATOM 3692 O O . ALA A 1 495 ? -8.281 -44.337 20.486 1.00 86.00 495 ALA A O 1
ATOM 3693 N N . SER A 1 496 ? -8.075 -42.274 19.617 1.00 84.69 496 SER A N 1
ATOM 3694 C CA . SER A 1 496 ? -7.628 -41.633 20.860 1.00 84.69 496 SER A CA 1
ATOM 3695 C C . SER A 1 496 ? -8.714 -41.603 21.939 1.00 84.69 496 SER A C 1
ATOM 3697 O O . SER A 1 496 ? -8.375 -41.543 23.115 1.00 84.69 496 SER A O 1
ATOM 3699 N N . ASP A 1 497 ? -9.982 -41.726 21.543 1.00 85.62 497 ASP A N 1
ATOM 3700 C CA . ASP A 1 497 ? -11.152 -41.804 22.424 1.00 85.62 497 ASP A CA 1
ATOM 3701 C C . ASP A 1 497 ? -11.597 -43.267 22.654 1.00 85.62 497 ASP A C 1
ATOM 3703 O O . ASP A 1 497 ? -12.646 -43.544 23.233 1.00 85.62 497 ASP A O 1
ATOM 3707 N N . GLY A 1 498 ? -10.791 -44.235 22.198 1.00 88.31 498 GLY A N 1
ATOM 3708 C CA . GLY A 1 498 ? -11.015 -45.664 22.410 1.00 88.31 498 GLY A CA 1
ATOM 3709 C C . GLY A 1 498 ? -12.047 -46.311 21.481 1.00 88.31 498 GLY A C 1
ATOM 3710 O O . GLY A 1 498 ? -12.534 -47.397 21.819 1.00 88.31 498 GLY A O 1
ATOM 3711 N N . LEU A 1 499 ? -12.386 -45.678 20.350 1.00 90.69 499 LEU A N 1
ATOM 3712 C CA . LEU A 1 499 ? -13.290 -46.248 19.346 1.00 90.69 499 LEU A CA 1
ATOM 3713 C C . LEU A 1 499 ? -12.621 -47.299 18.459 1.00 90.69 499 LEU A C 1
ATOM 3715 O O . LEU A 1 499 ? -11.440 -47.201 18.110 1.00 90.69 499 LEU A O 1
ATOM 3719 N N . ARG A 1 500 ? -13.413 -48.292 18.057 1.00 92.94 500 ARG A N 1
ATOM 3720 C CA . ARG A 1 500 ? -13.065 -49.351 17.107 1.00 92.94 500 ARG A CA 1
ATOM 3721 C C . ARG A 1 500 ? -14.075 -49.384 15.962 1.00 92.94 500 ARG A C 1
ATOM 3723 O O . ARG A 1 500 ? -15.179 -48.865 16.076 1.00 92.94 500 ARG A O 1
ATOM 3730 N N . VAL A 1 501 ? -13.666 -49.969 14.838 1.00 93.12 501 VAL A N 1
ATOM 3731 C CA . VAL A 1 501 ? -14.606 -50.300 13.756 1.00 93.12 501 VAL A CA 1
ATOM 3732 C C . VAL A 1 501 ? -15.654 -51.264 14.323 1.00 93.12 501 VAL A C 1
ATOM 3734 O O . VAL A 1 501 ? -15.310 -52.098 15.159 1.00 93.12 501 VAL A O 1
ATOM 3737 N N . ASP A 1 502 ? -16.902 -51.091 13.902 1.00 92.38 502 ASP A N 1
ATOM 3738 C CA . ASP A 1 502 ? -18.114 -51.768 14.379 1.00 92.38 502 ASP A CA 1
ATOM 3739 C C . ASP A 1 502 ? -18.607 -51.354 15.779 1.00 92.38 502 ASP A C 1
ATOM 3741 O O . ASP A 1 502 ? -19.616 -51.879 16.255 1.00 92.38 502 ASP A O 1
ATOM 3745 N N . ASP A 1 503 ? -17.972 -50.371 16.431 1.00 92.19 503 ASP A N 1
ATOM 3746 C CA . ASP A 1 503 ? -18.553 -49.763 17.632 1.00 92.19 503 ASP A CA 1
ATOM 3747 C C . ASP A 1 503 ? -19.880 -49.068 17.287 1.00 92.19 503 ASP A C 1
ATOM 3749 O O . ASP A 1 503 ? -20.030 -48.441 16.234 1.00 92.19 503 ASP A O 1
ATOM 3753 N N . THR A 1 504 ? -20.846 -49.160 18.202 1.00 91.88 504 THR A N 1
ATOM 3754 C CA . THR A 1 504 ? -22.114 -48.434 18.094 1.00 91.88 504 THR A CA 1
ATOM 3755 C C . THR A 1 504 ? -22.009 -47.107 18.831 1.00 91.88 504 THR A C 1
ATOM 3757 O O . THR A 1 504 ? -21.539 -47.061 19.963 1.00 91.88 504 THR A O 1
ATOM 3760 N N . LEU A 1 505 ? -22.456 -46.035 18.189 1.00 92.12 505 LEU A N 1
ATOM 3761 C CA . LEU A 1 505 ? -22.558 -44.698 18.758 1.0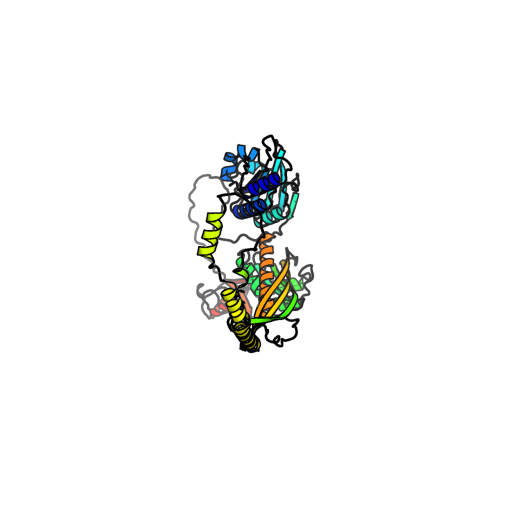0 92.12 505 LEU A CA 1
ATOM 3762 C C . LEU A 1 505 ? -24.025 -44.285 18.836 1.00 92.12 505 LEU A C 1
ATOM 3764 O O . LEU A 1 505 ? -24.827 -44.684 17.993 1.00 92.12 505 LEU A O 1
ATOM 3768 N N . GLN A 1 506 ? -24.374 -43.457 19.816 1.00 92.00 506 GLN A N 1
ATOM 3769 C CA . GLN A 1 506 ? -25.730 -42.943 19.982 1.00 92.00 506 GLN A CA 1
ATOM 3770 C C . GLN A 1 506 ? -25.786 -41.433 19.767 1.00 92.00 506 GLN A C 1
ATOM 3772 O O . GLN A 1 506 ? -25.074 -40.662 20.412 1.00 92.00 506 GLN A O 1
ATOM 3777 N N . VAL A 1 507 ? -26.689 -40.999 18.889 1.00 90.06 507 VAL A N 1
ATOM 3778 C CA . VAL A 1 507 ? -27.019 -39.585 18.679 1.00 90.06 507 VAL A CA 1
ATOM 3779 C C . VAL A 1 507 ? -28.381 -39.304 19.286 1.00 90.06 507 VAL A C 1
ATOM 3781 O O . VAL A 1 507 ? -29.351 -40.000 18.987 1.00 90.06 507 VAL A O 1
ATOM 3784 N N . ARG A 1 508 ? -28.472 -38.272 20.125 1.00 86.31 508 ARG A N 1
ATOM 3785 C CA . ARG A 1 508 ? -29.749 -37.809 20.678 1.00 86.31 508 ARG A CA 1
ATOM 3786 C C . ARG A 1 508 ? -30.355 -36.751 19.758 1.00 86.31 508 ARG A C 1
ATOM 3788 O O . ARG A 1 508 ? -29.765 -35.692 19.555 1.00 86.31 508 ARG A O 1
ATOM 3795 N N . LEU A 1 509 ? -31.531 -37.046 19.219 1.00 85.31 509 LEU A N 1
ATOM 3796 C CA . LEU A 1 509 ? -32.297 -36.168 18.341 1.00 85.31 509 LEU A CA 1
ATOM 3797 C C . LEU A 1 509 ? -33.014 -35.050 19.130 1.00 85.31 509 LEU A C 1
ATOM 3799 O O . LEU A 1 509 ? -33.211 -35.179 20.344 1.00 85.31 509 LEU A O 1
ATOM 3803 N N . PRO A 1 510 ? -33.460 -33.964 18.460 1.00 74.50 510 PRO A N 1
ATOM 3804 C CA . PRO A 1 510 ? -34.174 -32.849 19.099 1.00 74.50 510 PRO A CA 1
ATOM 3805 C C . PRO A 1 510 ? -35.480 -33.245 19.802 1.00 74.50 510 PRO A C 1
ATOM 3807 O O . PRO A 1 510 ? -35.918 -32.573 20.730 1.00 74.50 510 PRO A O 1
ATOM 3810 N N . ASP A 1 511 ? -36.095 -34.345 19.375 1.00 80.06 511 ASP A N 1
ATOM 3811 C CA . ASP A 1 511 ? -37.318 -34.911 19.949 1.00 80.06 511 ASP A CA 1
ATOM 3812 C C . ASP A 1 511 ? -37.052 -35.915 21.089 1.00 80.06 511 ASP A C 1
ATOM 3814 O O . ASP A 1 511 ? -37.951 -36.654 21.492 1.00 80.06 511 ASP A O 1
ATOM 3818 N N . ASN A 1 512 ? -35.824 -35.936 21.621 1.00 80.38 512 ASN A N 1
ATOM 3819 C CA . ASN A 1 512 ? -35.342 -36.849 22.657 1.00 80.38 512 ASN A CA 1
ATOM 3820 C C . ASN A 1 512 ? -35.223 -38.329 22.262 1.00 80.38 512 ASN A C 1
ATOM 3822 O O . ASN A 1 512 ? -34.856 -39.135 23.121 1.00 80.38 512 ASN A O 1
ATOM 3826 N N . ARG A 1 513 ? -35.468 -38.713 21.004 1.00 85.81 513 ARG A N 1
ATOM 3827 C CA . ARG A 1 513 ? -35.183 -40.077 20.535 1.00 85.81 513 ARG A CA 1
ATOM 3828 C C . ARG A 1 513 ? -33.680 -40.272 20.335 1.00 85.81 513 ARG A C 1
ATOM 3830 O O . ARG A 1 513 ? -32.953 -39.316 20.069 1.00 85.81 513 ARG A O 1
ATOM 3837 N N . THR A 1 514 ? -33.202 -41.505 20.469 1.00 86.44 514 THR A N 1
ATOM 3838 C CA . THR A 1 514 ? -31.806 -41.860 20.194 1.00 86.44 514 THR A CA 1
ATOM 3839 C C . THR A 1 514 ? -31.696 -42.687 18.924 1.00 86.44 514 THR A C 1
ATOM 3841 O O . THR A 1 514 ? -32.564 -43.499 18.608 1.00 86.44 514 THR A O 1
ATOM 3844 N N . VAL A 1 515 ? -30.618 -42.452 18.186 1.00 89.25 515 VAL A N 1
ATOM 3845 C CA . VAL A 1 515 ? -30.300 -43.131 16.934 1.00 89.25 515 VAL A CA 1
ATOM 3846 C C . VAL A 1 515 ? -28.952 -43.818 17.068 1.00 89.25 515 VAL A C 1
ATOM 3848 O O . VAL A 1 515 ? -27.994 -43.189 17.513 1.00 89.25 515 VAL A O 1
ATOM 3851 N N . GLY A 1 516 ? -28.886 -45.084 16.652 1.00 90.56 516 GLY A N 1
ATOM 3852 C CA . GLY A 1 516 ? -27.645 -45.843 16.555 1.00 90.56 516 GLY A CA 1
ATOM 3853 C C . GLY A 1 516 ? -26.899 -45.557 15.251 1.00 90.56 516 GLY A C 1
ATOM 3854 O O . GLY A 1 516 ? -27.488 -45.587 14.169 1.00 90.56 516 GLY A O 1
ATOM 3855 N N . LEU A 1 517 ? -25.598 -45.309 15.360 1.00 93.00 517 LEU A N 1
ATOM 3856 C CA . LEU A 1 517 ? -24.655 -45.257 14.248 1.00 93.00 517 LEU A CA 1
ATOM 3857 C C . LEU A 1 517 ? -23.630 -46.376 14.419 1.00 93.00 517 LEU A C 1
ATOM 3859 O O . LEU A 1 517 ? -23.209 -46.650 15.539 1.00 93.00 517 LEU A O 1
ATOM 3863 N N . VAL A 1 518 ? -23.192 -46.983 13.323 1.00 94.88 518 VAL A N 1
ATOM 3864 C CA . VAL A 1 518 ? -22.143 -48.009 13.322 1.00 94.88 518 VAL A CA 1
ATOM 3865 C C . VAL A 1 518 ? -20.866 -47.402 12.762 1.00 94.88 518 VAL A C 1
ATOM 3867 O O . VAL A 1 518 ? -20.861 -46.866 11.653 1.00 94.88 518 VAL A O 1
ATOM 3870 N N . VAL A 1 519 ? -19.779 -47.462 13.526 1.00 94.75 519 VAL A N 1
ATOM 3871 C CA . VAL A 1 519 ? -18.477 -46.932 13.114 1.00 94.75 519 VAL A CA 1
ATOM 3872 C C . VAL A 1 519 ? -17.897 -47.798 11.998 1.00 94.75 519 VAL A C 1
ATOM 3874 O O . VAL A 1 519 ? -17.575 -48.961 12.205 1.00 94.75 519 VAL A O 1
ATOM 3877 N N . THR A 1 520 ? -17.700 -47.224 10.814 1.00 93.94 520 THR A N 1
ATOM 3878 C CA . THR A 1 520 ? -17.172 -47.938 9.638 1.00 93.94 520 THR A CA 1
ATOM 3879 C C . THR A 1 520 ? -15.678 -47.706 9.433 1.00 93.94 520 THR A C 1
ATOM 3881 O O . THR A 1 520 ? -14.985 -48.546 8.858 1.00 93.94 520 THR A O 1
ATOM 3884 N N . ARG A 1 521 ? -15.139 -46.582 9.925 1.00 92.38 521 ARG A N 1
ATOM 3885 C CA . ARG A 1 521 ? -13.708 -46.266 9.829 1.00 92.38 521 ARG A CA 1
ATOM 3886 C C . ARG A 1 521 ? -13.246 -45.398 10.990 1.00 92.38 521 ARG A C 1
ATOM 3888 O O . ARG A 1 521 ? -13.840 -44.366 11.256 1.00 92.38 521 ARG A O 1
ATOM 3895 N N . VAL A 1 522 ? -12.122 -45.739 11.621 1.00 91.94 522 VAL A N 1
ATOM 3896 C CA . VAL A 1 522 ? -11.555 -44.963 12.742 1.00 91.94 522 VAL A CA 1
ATOM 3897 C C . VAL A 1 522 ? -10.234 -44.292 12.349 1.00 91.94 522 VAL A C 1
ATOM 3899 O O . VAL A 1 522 ? -9.372 -44.903 11.719 1.00 91.94 522 VAL A O 1
ATOM 3902 N N . ARG A 1 523 ? -10.064 -43.024 12.736 1.00 92.81 523 ARG A N 1
ATOM 3903 C CA . ARG A 1 523 ? -8.838 -42.205 12.630 1.00 92.81 523 ARG A CA 1
ATOM 3904 C C . ARG A 1 523 ? -8.453 -41.713 14.039 1.00 92.81 523 ARG A C 1
ATOM 3906 O O . ARG A 1 523 ? -9.234 -41.903 14.966 1.00 92.81 523 ARG A O 1
ATOM 3913 N N . PRO A 1 524 ? -7.284 -41.077 14.266 1.00 87.69 524 PRO A N 1
ATOM 3914 C CA . PRO A 1 524 ? -6.849 -40.718 15.621 1.00 87.69 524 PRO A CA 1
ATOM 3915 C C . PRO A 1 524 ? -7.854 -39.877 16.422 1.00 87.69 524 PRO A C 1
ATOM 3917 O O . PRO A 1 524 ? -8.091 -40.184 17.580 1.00 87.69 524 PRO A O 1
ATOM 3920 N N . ARG A 1 525 ? -8.488 -38.868 15.807 1.00 86.31 525 ARG A N 1
ATOM 3921 C CA . ARG A 1 525 ? -9.435 -37.947 16.476 1.00 86.31 525 ARG A CA 1
ATOM 3922 C C . ARG A 1 525 ? -10.819 -37.871 15.822 1.00 86.31 525 ARG A C 1
ATOM 3924 O O . ARG A 1 525 ? -11.633 -37.041 16.206 1.00 86.31 525 ARG A O 1
ATOM 3931 N N . THR A 1 526 ? -11.052 -38.669 14.786 1.00 91.31 526 THR A N 1
ATOM 3932 C CA . THR A 1 526 ? -12.325 -38.704 14.060 1.00 91.31 526 THR A CA 1
ATOM 3933 C C . THR A 1 526 ? -12.645 -40.119 13.600 1.00 91.31 526 THR A C 1
ATOM 3935 O O . THR A 1 526 ? -11.747 -40.956 13.491 1.00 91.31 526 THR A O 1
ATOM 3938 N N . CYS A 1 527 ? -13.907 -40.389 13.295 1.00 93.25 527 CYS A N 1
ATOM 3939 C CA . CYS A 1 527 ? -14.349 -41.634 12.684 1.00 93.25 527 CYS A CA 1
ATOM 3940 C C . CYS A 1 527 ? -15.457 -41.361 11.667 1.00 93.25 527 CYS A C 1
ATOM 3942 O O . CYS A 1 527 ? -16.159 -40.354 11.764 1.00 93.25 527 CYS A O 1
ATOM 3944 N N . ASP A 1 528 ? -15.575 -42.251 10.688 1.00 92.62 528 ASP A N 1
ATOM 3945 C CA . ASP A 1 528 ? -16.704 -42.304 9.770 1.00 92.62 528 ASP A CA 1
ATOM 3946 C C . ASP A 1 528 ? -17.684 -43.347 10.336 1.00 92.62 528 ASP A C 1
ATOM 3948 O O . ASP A 1 528 ? -17.269 -44.447 10.721 1.00 92.62 528 ASP A O 1
ATOM 3952 N N . ALA A 1 529 ? -18.967 -43.012 10.413 1.00 93.88 529 ALA A N 1
ATOM 3953 C CA . ALA A 1 529 ? -20.027 -43.904 10.871 1.00 93.88 529 ALA A CA 1
ATOM 3954 C C . ALA A 1 529 ? -21.207 -43.871 9.899 1.00 93.88 529 ALA A C 1
ATOM 3956 O O . ALA A 1 529 ? -21.412 -42.879 9.208 1.00 93.88 529 ALA A O 1
ATOM 3957 N N . THR A 1 530 ? -21.981 -44.946 9.836 1.00 95.31 530 THR A N 1
ATOM 3958 C CA . THR A 1 530 ? -23.191 -45.030 9.008 1.00 95.31 530 THR A CA 1
ATOM 3959 C C . THR A 1 530 ? -24.406 -45.318 9.871 1.00 95.31 530 THR A C 1
ATOM 3961 O O . THR A 1 530 ? -24.282 -45.887 10.956 1.00 95.31 530 THR A O 1
ATOM 3964 N N . PHE A 1 531 ? -25.592 -44.948 9.397 1.00 91.69 531 PHE A N 1
ATOM 3965 C CA . PHE A 1 531 ? -26.839 -45.319 10.067 1.00 91.69 531 PHE A CA 1
ATOM 3966 C C . PHE A 1 531 ? -27.011 -46.841 10.135 1.00 91.69 531 PHE A C 1
ATOM 3968 O O . PHE A 1 531 ? -26.593 -47.560 9.225 1.00 91.69 531 PHE A O 1
ATOM 3975 N N . ASP A 1 532 ? -27.663 -47.327 11.193 1.00 86.56 532 ASP A N 1
ATOM 3976 C CA . ASP A 1 532 ? -28.122 -48.717 11.253 1.00 86.56 532 ASP A CA 1
ATOM 3977 C C . ASP A 1 532 ? -29.011 -49.024 10.018 1.00 86.56 532 ASP A C 1
ATOM 3979 O O . ASP A 1 532 ? -29.937 -48.251 9.730 1.00 86.56 532 ASP A O 1
ATOM 3983 N N . PRO A 1 533 ? -28.760 -50.118 9.267 1.00 74.56 533 PRO A N 1
ATOM 3984 C CA . PRO A 1 533 ? -29.542 -50.490 8.088 1.00 74.56 533 PRO A CA 1
ATOM 3985 C C . PRO A 1 533 ? -31.061 -50.545 8.321 1.00 74.56 533 PRO A C 1
ATOM 3987 O O . PRO A 1 533 ? -31.823 -50.337 7.376 1.00 74.56 533 PRO A O 1
ATOM 3990 N N . GLY A 1 534 ? -31.516 -50.793 9.556 1.00 77.19 534 GLY A N 1
ATOM 3991 C CA . GLY A 1 534 ? -32.937 -50.810 9.923 1.00 77.19 534 GLY A CA 1
ATOM 3992 C C . GLY A 1 534 ? -33.578 -49.433 10.139 1.00 77.19 534 GLY A C 1
ATOM 3993 O O . GLY A 1 534 ? -34.772 -49.353 10.427 1.00 77.19 534 GLY A O 1
ATOM 3994 N N . MET A 1 535 ? -32.815 -48.344 10.029 1.00 83.06 535 MET A N 1
ATOM 3995 C CA . MET A 1 535 ? -33.265 -47.016 10.433 1.00 83.06 535 MET A CA 1
ATOM 3996 C C . MET A 1 535 ? -34.161 -46.326 9.377 1.00 83.06 535 MET A C 1
ATOM 3998 O O . MET A 1 535 ? -33.707 -46.135 8.241 1.00 83.06 535 MET A O 1
ATOM 4002 N N . PRO A 1 536 ? -35.378 -45.869 9.750 1.00 84.06 536 PRO A N 1
ATOM 4003 C CA . PRO A 1 536 ? -36.277 -45.088 8.893 1.00 84.06 536 PRO A CA 1
ATOM 4004 C C . PRO A 1 536 ? -35.648 -43.797 8.331 1.00 84.06 536 PRO A C 1
ATOM 4006 O O . PRO A 1 536 ? -34.928 -43.088 9.035 1.00 84.06 536 PRO A O 1
ATOM 4009 N N . ALA A 1 537 ? -35.929 -43.470 7.064 1.00 79.50 537 ALA A N 1
ATOM 4010 C CA . ALA A 1 537 ? -35.327 -42.328 6.359 1.00 79.50 537 ALA A CA 1
ATOM 4011 C C . ALA A 1 537 ? -35.729 -40.955 6.936 1.00 79.50 537 ALA A C 1
ATOM 4013 O O . ALA A 1 537 ? -34.938 -40.013 6.911 1.00 79.50 537 ALA A O 1
ATOM 4014 N N . ASP A 1 538 ? -36.932 -40.848 7.499 1.00 81.06 538 ASP A N 1
ATOM 4015 C CA . ASP A 1 538 ? -37.427 -39.660 8.199 1.00 81.06 538 ASP A CA 1
ATOM 4016 C C . ASP A 1 538 ? -36.615 -39.355 9.465 1.00 81.06 538 ASP A C 1
ATOM 4018 O O . ASP A 1 538 ? -36.352 -38.191 9.759 1.00 81.06 538 ASP A O 1
ATOM 4022 N N . LEU A 1 539 ? -36.141 -40.385 10.173 1.00 79.94 539 LEU A N 1
ATOM 4023 C CA . LEU A 1 539 ? -35.256 -40.215 11.326 1.00 79.94 539 LEU A CA 1
ATOM 4024 C C . LEU A 1 539 ? -33.834 -39.813 10.924 1.00 79.94 539 LEU A C 1
ATOM 4026 O O . LEU A 1 539 ? -33.193 -39.054 11.650 1.00 79.94 539 LEU A O 1
ATOM 4030 N N . ARG A 1 540 ? -33.337 -40.291 9.774 1.00 82.00 540 ARG A N 1
ATOM 4031 C CA . ARG A 1 540 ? -31.998 -39.926 9.270 1.00 82.00 540 ARG A CA 1
ATOM 4032 C C . ARG A 1 540 ? -31.921 -38.434 8.961 1.00 82.00 540 ARG A C 1
ATOM 4034 O O . ARG A 1 540 ? -30.933 -37.789 9.294 1.00 82.00 540 ARG A O 1
ATOM 4041 N N . ALA A 1 541 ? -33.001 -37.874 8.414 1.00 80.00 541 ALA A N 1
ATOM 4042 C CA . ALA A 1 541 ? -33.110 -36.452 8.091 1.00 80.00 541 ALA A CA 1
ATOM 4043 C C . ALA A 1 541 ? -33.072 -35.519 9.321 1.00 80.00 541 ALA A C 1
ATOM 4045 O O . ALA A 1 541 ? -32.860 -34.318 9.165 1.00 80.00 541 ALA A O 1
ATOM 4046 N N . LEU A 1 542 ? -33.273 -36.044 10.537 1.00 79.12 542 LEU A N 1
ATOM 4047 C CA . LEU A 1 542 ? -33.218 -35.269 11.784 1.00 79.12 542 LEU A CA 1
ATOM 4048 C C . LEU A 1 542 ? -31.806 -35.180 12.382 1.00 79.12 542 LEU A C 1
ATOM 4050 O O . LEU A 1 542 ? -31.591 -34.426 13.340 1.00 79.12 542 LEU A O 1
ATOM 4054 N N . VAL A 1 543 ? -30.850 -35.941 11.844 1.00 81.69 543 VAL A N 1
ATOM 4055 C CA . VAL A 1 543 ? -29.455 -35.902 12.279 1.00 81.69 543 VAL A CA 1
ATOM 4056 C C . VAL A 1 543 ? -28.727 -34.760 11.576 1.00 81.69 543 VAL A C 1
ATOM 4058 O O . VAL A 1 543 ? -28.754 -34.644 10.355 1.00 81.69 543 VAL A O 1
ATOM 4061 N N . ALA A 1 544 ? -28.081 -33.897 12.358 1.00 76.88 544 ALA A N 1
ATOM 4062 C CA . ALA A 1 544 ? -27.457 -32.673 11.864 1.00 76.88 544 ALA A CA 1
ATOM 4063 C C . ALA A 1 544 ? -26.043 -32.482 12.422 1.00 76.88 544 ALA A C 1
ATOM 4065 O O . ALA A 1 544 ? -25.725 -32.894 13.542 1.00 76.88 544 ALA A O 1
ATOM 4066 N N . VAL A 1 545 ? -25.204 -31.785 11.652 1.00 77.69 545 VAL A N 1
ATOM 4067 C CA . VAL A 1 545 ? -23.861 -31.371 12.078 1.00 77.69 545 VAL A CA 1
ATOM 4068 C C . VAL A 1 545 ? -23.944 -30.582 13.390 1.00 77.69 545 VAL A C 1
ATOM 4070 O O . VAL A 1 545 ? -24.777 -29.694 13.560 1.00 77.69 545 VAL A O 1
ATOM 4073 N N . GLY A 1 546 ? -23.064 -30.913 14.332 1.00 66.62 546 GLY A N 1
ATOM 4074 C CA . GLY A 1 546 ? -22.979 -30.307 15.657 1.00 66.62 546 GLY A CA 1
ATOM 4075 C C . GLY A 1 546 ? -23.753 -31.037 16.757 1.00 66.62 546 GLY A C 1
ATOM 4076 O O . GLY A 1 546 ? -23.550 -30.701 17.926 1.00 66.62 546 GLY A O 1
ATOM 4077 N N . GLN A 1 547 ? -24.582 -32.037 16.429 1.00 83.69 547 GLN A N 1
ATOM 4078 C CA . GLN A 1 547 ? -25.255 -32.868 17.434 1.00 83.69 547 GLN A CA 1
ATOM 4079 C C . GLN A 1 547 ? -24.248 -33.684 18.253 1.00 83.69 547 GLN A C 1
ATOM 4081 O O . GLN A 1 547 ? -23.225 -34.139 17.735 1.00 83.69 547 GLN A O 1
ATOM 4086 N N . GLY A 1 548 ? -24.545 -33.836 19.546 1.00 84.38 548 GLY A N 1
ATOM 4087 C CA . GLY A 1 548 ? -23.733 -34.612 20.476 1.00 84.38 548 GLY A CA 1
ATOM 4088 C C . GLY A 1 548 ? -23.849 -36.109 20.206 1.00 84.38 548 GLY A C 1
ATOM 4089 O O . GLY A 1 548 ? -24.946 -36.617 19.971 1.00 84.38 548 GLY A O 1
ATOM 4090 N N . VAL A 1 549 ? -22.713 -36.798 20.260 1.00 85.38 549 VAL A N 1
ATOM 4091 C CA . VAL A 1 549 ? -22.597 -38.240 20.047 1.00 85.38 549 VAL A CA 1
ATOM 4092 C C . VAL A 1 549 ? -22.017 -38.877 21.304 1.00 85.38 549 VAL A C 1
ATOM 4094 O O . VAL A 1 549 ? -20.915 -38.526 21.722 1.00 85.38 549 VAL A O 1
ATOM 4097 N N . GLY A 1 550 ? -22.768 -39.788 21.915 1.00 84.88 550 GLY A N 1
ATOM 4098 C CA . GLY A 1 550 ? -22.308 -40.619 23.028 1.00 84.88 550 GLY A CA 1
ATOM 4099 C C . GLY A 1 550 ? -21.867 -41.996 22.540 1.00 84.88 550 GLY A C 1
ATOM 4100 O O . GLY A 1 550 ? -22.309 -42.443 21.479 1.00 84.88 550 GLY A O 1
ATOM 4101 N N . ARG A 1 551 ? -20.995 -42.650 23.309 1.00 79.38 551 ARG A N 1
ATOM 4102 C CA . ARG A 1 551 ? -20.694 -44.074 23.134 1.00 79.38 551 ARG A CA 1
ATOM 4103 C C . ARG A 1 551 ? -21.742 -44.926 23.836 1.00 79.38 551 ARG A C 1
ATOM 4105 O O . ARG A 1 551 ? -22.167 -44.516 24.939 1.00 79.38 551 ARG A O 1
#